Protein AF-E0VSZ7-F1 (afdb_monomer)

Organism: Pediculus humanus subsp. corporis (NCBI:txid121224)

Sequence (449 aa):
MADSRLKQIKIKTGIVKRIAKEKICYDKEANEQRLRVQKLKDECREEYYVKKQEEVLQETLMMVPDCQRRLEKAFEELKNILQGEKDLEFTDEYSVAKKTLEEAQPLLPNPGELLHFCYTRFNNMPPYYYSSFNAQQQNHYNKKSKETCVTNEQRKKDEEFIDNFVSNIQCKKFVEINSPLKISQAKQLISEIVSLKKNLEEKSLNLCETHENFDMEWNLIEKEMNEIDEKLMKLNSSIKPLKSLLIKRMKKRNGQKKKKWKYSSYKMEMKKQIEMKHEMIDKILNERNDEVEAIKREASLKRQADSVLHEVRRKKHEGMKTLQLLTALMKLRELRLKEEEKKGGYCSKELTNVFHEIVEKLQKLWEKQIDIYKLEEKGLKIMLEETTFHHVKESKFEMNLLQWEKALFGDVTNDKNFQLLTKADNDIEALINVGFYHQKQVMKTGKNF

Radius of gyration: 50.14 Å; Cα contacts (8 Å, |Δi|>4): 134; chains: 1; bounding box: 133×100×136 Å

Nearest PDB structures (foldseek):
  1h7c-assembly1_A  TM=9.353E-01  e=3.586E-06  Homo sapiens
  3mxz-assembly1_A  TM=9.563E-01  e=5.279E-05  Arabidopsis thaliana

Secondary structure (DSSP, 8-state):
---HHHHHHHHHHHHHHHHHHHHHHHHHHHHHHHHHHHHHHHTT--HHHHHHHHHHHHHHHHHHHHHHHHHHHHHHHHHHHHHH-GGGTTSHHHHHHHHHHHHHGGGSPPTT--------S-TTS-S---S---TTS-SS-----------HHHHHHHHHHHHHHHHH--------------HHHHHHHHHHHHHHHHHHHHHHHHHTT--S-HHHHHHHHHHHHHHHHHHHHHHHHHHHHHHHHHHHHHHHHHHHHHHHHHHHHHHHHHHHHHHHHHHHHHHHHHHHHHHHHHHHHHHHHHHHHHHHHHHHHHHHHHHHHHHHHHHHHHHHHHHHHHHHHHHT----HHHHHHHHHHHHHHHHHHHHHHHHHHHHHHHHHHHHHHHHHHHHHHHHHHHHHHHHHHHHH------TTHHHHTTSTT-HHHHHHHHHHHHHHHHHH----

InterPro domains:
  IPR004226 Tubulin binding cofactor A [PF02970] (5-101)
  IPR004226 Tubulin binding cofactor A [PTHR21500] (1-107)
  IPR031974 Programmed cell death protein 7 [PF16021] (182-434)
  IPR036126 Tubulin binding cofactor A superfamily [SSF46988] (5-105)

pLDDT: mean 76.18, std 18.12, range [31.94, 97.12]

Solvent-accessible surface area (backbone atoms only — not comparable to full-atom values): 25827 Å² total; per-residue (Å²): 130,84,60,68,63,62,54,49,50,48,52,42,40,50,50,41,55,49,39,49,50,52,40,55,50,43,54,50,51,35,49,53,39,49,53,50,42,48,50,40,59,74,67,67,52,63,66,68,62,45,52,56,43,49,52,54,35,49,60,45,54,64,53,47,63,57,37,42,55,55,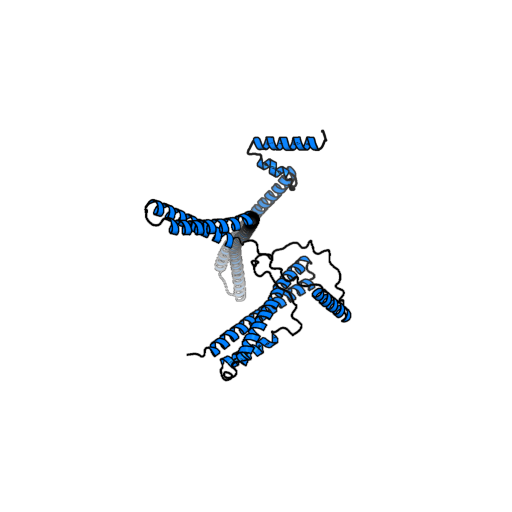35,49,54,41,47,52,52,43,50,53,49,52,70,73,48,59,89,47,60,90,38,70,62,45,50,52,38,52,52,51,48,63,69,44,55,82,68,52,80,59,98,84,68,73,74,82,73,79,85,76,88,70,98,84,65,79,95,82,80,90,74,90,82,68,99,79,82,81,87,83,77,92,66,82,79,71,85,71,82,80,50,72,67,57,55,50,53,51,50,55,47,49,52,51,49,56,66,68,53,69,75,72,74,81,72,84,63,82,71,75,76,47,75,67,56,51,50,49,52,52,53,51,47,54,51,52,51,50,54,49,53,54,48,56,56,54,55,76,74,56,93,88,63,66,72,70,54,51,56,51,50,52,51,54,51,52,52,46,50,54,52,48,51,62,44,60,78,42,44,66,64,47,52,54,51,51,51,53,51,50,52,52,51,52,50,50,50,50,51,51,50,53,51,52,52,50,52,51,51,52,49,50,56,50,49,55,50,48,54,52,50,52,50,54,51,49,53,52,48,52,52,53,51,48,53,50,52,52,54,50,53,50,50,54,52,50,51,54,52,48,51,44,52,48,54,34,49,52,36,51,51,51,46,51,49,51,54,50,51,50,52,51,50,53,50,51,50,56,54,34,53,75,71,72,51,89,76,68,64,64,66,50,50,54,49,51,54,52,51,50,53,50,44,54,52,40,50,53,52,33,51,50,37,53,50,50,52,51,50,56,49,49,55,55,49,49,56,52,48,51,55,52,48,53,54,50,49,53,54,50,49,55,50,48,47,37,70,75,70,42,81,86,70,86,54,73,66,58,67,53,54,76,66,35,82,81,42,76,70,50,52,53,53,53,53,53,52,52,55,56,48,48,71,70,64,77,63,82,128

Mean predicted aligned error: 22.24 Å

Foldseek 3Di:
DPDPLLVVLLVLLVQLVVLLVVLVVLVVVLVVLVVVLVVCVVVVHDPVVSVVSVVVSVVSVVVNLVSQVSNVVSLVVSVVSCVVPVVCCPDPSSVSSVVSSVVCVVVHDDPPPNPPPPPPDDPPDDPPDDDDDDPPPPPPDPDPPDPDPPPPVNVVVVVVVVVVVVVVPPPPPPDPPVDQQDLVNLVVLVVVLVVLVVVLVVLVVVVVVDDPDPPVSVVVSVVSVVVSVVSVVSNVVRVVVSVVVVVVVVVVVVVVVVVVVVVVVVVVVVVVVVVVVVVVVVVVVVVVVVVVVVVVVVVVVVVVLVVVLVVLVVLLVVLVVVLVVLVVVLVVVVVVVVVCVVVVHDDDPVVVVVSVVVSVVVNVVSVVVSVVSVVVSVVSVVVVVVVVVVVVVVVVVVVVVVVVCCVVPNPPPDPPVVVLVVVPPPDPVSVVVVVVVVVVVCVVPPDDD

Structure (mmCIF, N/CA/C/O backbone):
data_AF-E0VSZ7-F1
#
_entry.id   AF-E0VSZ7-F1
#
loop_
_atom_site.group_PDB
_atom_site.id
_atom_site.type_symbol
_atom_site.label_atom_id
_atom_site.label_alt_id
_atom_site.label_comp_id
_atom_site.label_asym_id
_atom_site.label_entity_id
_atom_site.label_seq_id
_atom_site.pdbx_PDB_ins_code
_atom_site.Cartn_x
_atom_site.Cartn_y
_atom_site.Cartn_z
_atom_site.occupancy
_atom_site.B_iso_or_equiv
_atom_site.auth_seq_id
_atom_site.auth_comp_id
_atom_site.auth_asym_id
_atom_site.auth_atom_id
_atom_site.pdbx_PDB_model_num
ATOM 1 N N . MET A 1 1 ? 7.405 -43.051 -23.272 1.00 52.06 1 MET A N 1
ATOM 2 C CA . MET A 1 1 ? 7.717 -41.604 -23.288 1.00 52.06 1 MET A CA 1
ATOM 3 C C . MET A 1 1 ? 6.432 -40.873 -23.624 1.00 52.06 1 MET A C 1
ATOM 5 O O . MET A 1 1 ? 5.774 -41.295 -24.562 1.00 52.06 1 MET A O 1
ATOM 9 N N . ALA A 1 2 ? 6.028 -39.871 -22.839 1.00 62.56 2 ALA A N 1
ATOM 10 C CA . ALA A 1 2 ? 4.842 -39.078 -23.169 1.00 62.56 2 ALA A CA 1
ATOM 11 C C . ALA A 1 2 ? 5.076 -38.330 -24.490 1.00 62.56 2 ALA A C 1
ATOM 13 O O . ALA A 1 2 ? 6.173 -37.803 -24.694 1.00 62.56 2 ALA A O 1
ATOM 14 N N . ASP A 1 3 ? 4.076 -38.310 -25.371 1.00 79.38 3 ASP A N 1
ATOM 15 C CA . ASP A 1 3 ? 4.173 -37.646 -26.671 1.00 79.38 3 ASP A CA 1
ATOM 16 C C . ASP A 1 3 ? 4.483 -36.150 -26.482 1.00 79.38 3 ASP A C 1
ATOM 18 O O . ASP A 1 3 ? 3.818 -35.439 -25.718 1.00 79.38 3 ASP A O 1
ATOM 22 N N . SER A 1 4 ? 5.528 -35.671 -27.162 1.00 86.56 4 SER A N 1
ATOM 23 C CA . SER A 1 4 ? 5.967 -34.272 -27.104 1.00 86.56 4 SER A CA 1
ATOM 24 C C . SER A 1 4 ? 4.844 -33.317 -27.532 1.00 86.56 4 SER A C 1
ATOM 26 O O . SER A 1 4 ? 4.709 -32.228 -26.967 1.00 86.56 4 SER A O 1
ATOM 28 N N . ARG A 1 5 ? 3.990 -33.758 -28.467 1.00 86.00 5 ARG A N 1
ATOM 29 C CA . ARG A 1 5 ? 2.865 -32.985 -29.015 1.00 86.00 5 ARG A CA 1
ATOM 30 C C . ARG A 1 5 ? 1.783 -32.722 -27.968 1.00 86.00 5 ARG A C 1
ATOM 32 O O . ARG A 1 5 ? 1.445 -31.573 -27.686 1.00 86.00 5 ARG A O 1
ATOM 39 N N . LEU A 1 6 ? 1.358 -33.764 -27.247 1.00 85.94 6 LEU A N 1
ATOM 40 C CA . LEU A 1 6 ? 0.392 -33.648 -26.144 1.00 85.94 6 LEU A CA 1
ATOM 41 C C . LEU A 1 6 ? 0.900 -32.732 -25.023 1.00 85.94 6 LEU A C 1
ATOM 43 O O . LEU A 1 6 ? 0.149 -31.927 -24.461 1.00 85.94 6 LEU A O 1
ATOM 47 N N . LYS A 1 7 ? 2.205 -32.783 -24.726 1.00 89.12 7 LYS A N 1
ATOM 48 C CA . LYS A 1 7 ? 2.834 -31.855 -23.776 1.00 89.12 7 LYS A CA 1
ATOM 49 C C . LYS A 1 7 ? 2.738 -30.405 -24.261 1.00 89.12 7 LYS A C 1
ATOM 51 O O . LYS A 1 7 ? 2.456 -29.514 -23.456 1.00 89.12 7 LYS A O 1
ATOM 56 N N . GLN A 1 8 ? 2.946 -30.158 -25.552 1.00 90.06 8 GLN A N 1
ATOM 57 C CA . GLN A 1 8 ? 2.842 -28.831 -26.153 1.00 90.06 8 GLN A CA 1
ATOM 58 C C . GLN A 1 8 ? 1.401 -28.299 -26.130 1.00 90.06 8 GLN A C 1
ATOM 60 O O . GLN A 1 8 ? 1.199 -27.160 -25.691 1.00 90.06 8 GLN A O 1
ATOM 65 N N . ILE A 1 9 ? 0.406 -29.126 -26.481 1.00 91.56 9 ILE A N 1
ATOM 66 C CA . ILE A 1 9 ? -1.025 -28.794 -26.359 1.00 91.56 9 ILE A CA 1
ATOM 67 C C . ILE A 1 9 ? -1.352 -28.401 -24.916 1.00 91.56 9 ILE A C 1
ATOM 69 O O . ILE A 1 9 ? -1.923 -27.335 -24.675 1.00 91.56 9 ILE A O 1
ATOM 73 N N . LYS A 1 10 ? -0.931 -29.199 -23.929 1.00 92.62 10 LYS A N 1
ATOM 74 C CA . LYS A 1 10 ? -1.194 -28.929 -22.507 1.00 92.62 10 LYS A CA 1
ATOM 75 C C . LYS A 1 10 ? -0.576 -27.611 -22.032 1.00 92.62 10 LYS A C 1
ATOM 77 O O . LYS A 1 10 ? -1.220 -26.854 -21.301 1.00 92.62 10 LYS A O 1
ATOM 82 N N . ILE A 1 11 ? 0.651 -27.303 -22.459 1.00 93.50 11 ILE A N 1
ATOM 83 C CA . ILE A 1 11 ? 1.328 -26.040 -22.124 1.00 93.50 11 ILE A CA 1
ATOM 84 C C . ILE A 1 11 ? 0.568 -24.849 -22.714 1.00 93.50 11 ILE A C 1
ATOM 86 O O . ILE A 1 11 ? 0.280 -23.892 -21.991 1.00 93.50 11 ILE A O 1
ATOM 90 N N . LYS A 1 12 ? 0.219 -24.908 -24.003 1.00 93.50 12 LYS A N 1
ATOM 91 C CA . LYS A 1 12 ? -0.475 -23.823 -24.714 1.00 93.50 12 LYS A CA 1
ATOM 92 C C . LYS A 1 12 ? -1.896 -23.615 -24.190 1.00 93.50 12 LYS A C 1
ATOM 94 O O . LYS A 1 12 ? -2.279 -22.482 -23.917 1.00 93.50 12 LYS A O 1
ATOM 99 N N . THR A 1 13 ? -2.600 -24.700 -23.883 1.00 94.56 13 THR A N 1
ATOM 100 C CA . THR A 1 13 ? -3.884 -24.687 -23.165 1.00 94.56 13 THR A CA 1
ATOM 101 C C . THR A 1 13 ? -3.761 -23.985 -21.809 1.00 94.56 13 THR A C 1
ATOM 103 O O . THR A 1 13 ? -4.575 -23.132 -21.456 1.00 94.56 13 THR A O 1
ATOM 106 N N . GLY A 1 14 ? -2.705 -24.283 -21.045 1.00 94.94 14 GLY A N 1
ATOM 107 C CA . GLY A 1 14 ? -2.433 -23.618 -19.770 1.00 94.94 14 GLY A CA 1
ATOM 108 C C . GLY A 1 14 ? -2.134 -22.121 -19.906 1.00 94.94 14 GLY A C 1
ATOM 109 O O . GLY A 1 14 ? -2.514 -21.346 -19.029 1.00 94.94 14 GLY A O 1
ATOM 110 N N . ILE A 1 15 ? -1.473 -21.704 -20.991 1.00 95.00 15 ILE A N 1
ATOM 111 C CA . ILE A 1 15 ? -1.215 -20.288 -21.291 1.00 95.00 15 ILE A CA 1
ATOM 112 C C . ILE A 1 15 ? -2.535 -19.555 -21.557 1.00 95.00 15 ILE A C 1
ATOM 114 O O . ILE A 1 15 ? -2.794 -18.549 -20.898 1.00 95.00 15 ILE A O 1
ATOM 118 N N . VAL A 1 16 ? -3.395 -20.092 -22.431 1.00 95.44 16 VAL A N 1
ATOM 119 C CA . VAL A 1 16 ? -4.711 -19.501 -22.738 1.00 95.44 16 VAL A CA 1
ATOM 120 C C . VAL A 1 16 ? -5.569 -19.387 -21.475 1.00 95.44 16 VAL A C 1
ATOM 122 O O . VAL A 1 16 ? -6.070 -18.305 -21.182 1.00 95.44 16 VAL A O 1
ATOM 125 N N . LYS A 1 17 ? -5.649 -20.445 -20.650 1.00 95.19 17 LYS A N 1
ATOM 126 C CA . LYS A 1 17 ? -6.386 -20.412 -19.370 1.00 95.19 17 LYS A CA 1
ATOM 127 C C . LYS A 1 17 ? -5.910 -19.301 -18.427 1.00 95.19 17 LYS A C 1
ATOM 129 O O . LYS A 1 17 ? -6.733 -18.687 -17.752 1.00 95.19 17 LYS A O 1
ATOM 134 N N . ARG A 1 18 ? -4.596 -19.061 -18.325 1.00 95.75 18 ARG A N 1
ATOM 135 C CA . ARG A 1 18 ? -4.052 -18.006 -17.450 1.00 95.75 18 ARG A CA 1
ATOM 136 C C . ARG A 1 18 ? -4.386 -16.616 -17.976 1.00 95.75 18 ARG A C 1
ATOM 138 O O . ARG A 1 18 ? -4.912 -15.812 -17.217 1.00 95.75 18 ARG A O 1
ATOM 145 N N . ILE A 1 19 ? -4.155 -16.368 -19.263 1.00 93.75 19 ILE A N 1
ATOM 146 C CA . ILE A 1 19 ? -4.410 -15.052 -19.861 1.00 93.75 19 ILE A CA 1
ATOM 147 C C . ILE A 1 19 ? -5.916 -14.738 -19.865 1.00 93.75 19 ILE A C 1
ATOM 149 O O . ILE A 1 19 ? -6.308 -13.612 -19.573 1.00 93.75 19 ILE A O 1
ATOM 153 N N . ALA A 1 20 ? -6.778 -15.735 -20.095 1.00 94.12 20 ALA A N 1
ATOM 154 C CA . ALA A 1 20 ? -8.228 -15.572 -19.981 1.00 94.12 20 ALA A CA 1
ATOM 155 C C . ALA A 1 20 ? -8.649 -15.151 -18.559 1.00 94.12 20 ALA A C 1
ATOM 157 O O . ALA A 1 20 ? -9.461 -14.242 -18.397 1.00 94.12 20 ALA A O 1
ATOM 158 N N . LYS A 1 21 ? -8.053 -15.754 -17.519 1.00 94.12 21 LYS A N 1
ATOM 159 C CA . LYS A 1 21 ? -8.286 -15.352 -16.121 1.00 94.12 21 LYS A CA 1
ATOM 160 C C . LYS A 1 21 ? -7.762 -13.950 -15.811 1.00 94.12 21 LYS A C 1
ATOM 162 O O . LYS A 1 21 ? -8.456 -13.210 -15.122 1.00 94.12 21 LYS A O 1
ATOM 167 N N . GLU A 1 22 ? -6.581 -13.587 -16.317 1.00 93.31 22 GLU A N 1
ATOM 168 C CA . GLU A 1 22 ? -6.037 -12.223 -16.201 1.00 93.31 22 GLU A CA 1
ATOM 169 C C . GLU A 1 22 ? -7.019 -11.206 -16.791 1.00 93.31 22 GLU A C 1
ATOM 171 O O . GLU A 1 22 ? -7.387 -10.251 -16.112 1.00 93.31 22 GLU A O 1
ATOM 176 N N . LYS A 1 23 ? -7.520 -11.453 -18.008 1.00 91.56 23 LY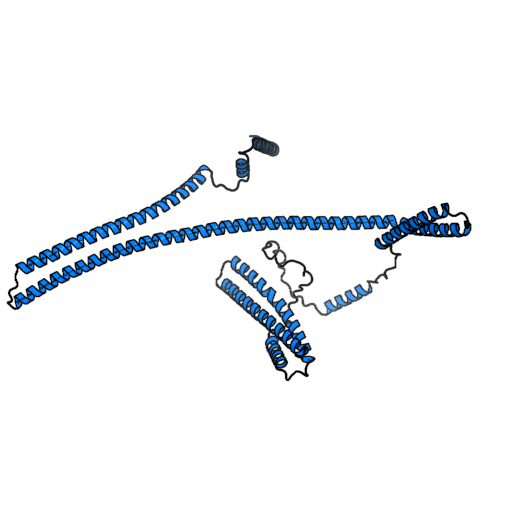S A N 1
ATOM 177 C CA . LYS A 1 23 ? -8.500 -10.574 -18.655 1.00 91.56 23 LYS A CA 1
ATOM 178 C C . LYS A 1 23 ? -9.774 -10.425 -17.817 1.00 91.56 23 LYS A C 1
ATOM 180 O O . LYS A 1 23 ? -10.185 -9.307 -17.540 1.00 91.56 23 LYS A O 1
ATOM 185 N N . ILE A 1 24 ? -10.353 -11.533 -17.347 1.00 93.25 24 ILE A N 1
ATOM 186 C CA . ILE A 1 24 ? -11.550 -11.507 -16.486 1.00 93.25 24 ILE A CA 1
ATOM 187 C C . ILE A 1 24 ? -11.295 -10.705 -15.201 1.00 93.25 24 ILE A C 1
ATOM 189 O O . ILE A 1 24 ? -12.187 -10.002 -14.732 1.00 93.25 24 ILE A O 1
ATOM 193 N N . CYS A 1 25 ? -10.101 -10.816 -14.616 1.00 93.94 25 CYS A N 1
ATOM 194 C CA . CYS A 1 25 ? -9.724 -10.063 -13.424 1.00 93.94 25 CYS A CA 1
ATOM 195 C C . CYS A 1 25 ? -9.683 -8.554 -13.703 1.00 93.94 25 CYS A C 1
ATOM 197 O O . CYS A 1 25 ? -10.332 -7.793 -12.989 1.00 93.94 25 CYS A O 1
ATOM 199 N N . TYR A 1 26 ? -8.989 -8.136 -14.766 1.00 92.38 26 TYR A N 1
ATOM 200 C CA . TYR A 1 26 ? -8.893 -6.723 -15.142 1.00 92.38 26 TYR A CA 1
ATOM 201 C C . TYR A 1 26 ? -10.233 -6.132 -15.595 1.00 92.38 26 TYR A C 1
ATOM 203 O O . TYR A 1 26 ? -10.538 -4.993 -15.254 1.00 92.38 26 TYR A O 1
ATOM 211 N N . ASP A 1 27 ? -11.071 -6.901 -16.297 1.00 90.69 27 ASP A N 1
ATOM 212 C CA . ASP A 1 27 ? -12.417 -6.464 -16.688 1.00 90.69 27 ASP A CA 1
ATOM 213 C C . ASP A 1 27 ? -13.308 -6.234 -15.453 1.00 90.69 27 ASP A C 1
ATOM 215 O O . ASP A 1 27 ? -14.049 -5.250 -15.386 1.00 90.69 27 ASP A O 1
ATOM 219 N N . LYS A 1 28 ? -13.231 -7.118 -14.447 1.00 93.62 28 LYS A N 1
ATOM 220 C CA . LYS A 1 28 ? -13.951 -6.945 -13.173 1.00 93.62 28 LYS A CA 1
ATOM 221 C C . LYS A 1 28 ? -13.475 -5.707 -12.425 1.00 93.62 28 LYS A C 1
ATOM 223 O O . LYS A 1 28 ? -14.306 -4.898 -12.025 1.00 93.62 28 LYS A O 1
ATOM 228 N N . GLU A 1 29 ? -12.164 -5.536 -12.293 1.00 92.12 29 GLU A N 1
ATOM 229 C CA . GLU A 1 29 ? -11.573 -4.379 -11.620 1.00 92.12 29 GLU A CA 1
ATOM 230 C C . GLU A 1 29 ? -11.965 -3.066 -12.316 1.00 92.12 29 GLU A C 1
ATOM 232 O O . GLU A 1 29 ? -12.437 -2.135 -11.665 1.00 92.12 29 GLU A O 1
ATOM 237 N N . ALA A 1 30 ? -11.882 -3.010 -13.648 1.00 92.62 30 ALA A N 1
ATOM 238 C CA . ALA A 1 30 ? -12.311 -1.846 -14.418 1.00 92.62 30 ALA A CA 1
ATOM 239 C C . ALA A 1 30 ? -13.804 -1.533 -14.208 1.00 92.62 30 ALA A C 1
ATOM 241 O O . ALA A 1 30 ? -14.180 -0.367 -14.073 1.00 92.62 30 ALA A O 1
ATOM 242 N N . ASN A 1 31 ? -14.666 -2.552 -14.134 1.00 93.25 31 ASN A N 1
ATOM 243 C CA . ASN A 1 31 ? -16.092 -2.370 -13.855 1.00 93.25 31 ASN A CA 1
ATOM 244 C C . ASN A 1 31 ? -16.350 -1.866 -12.427 1.00 93.25 31 ASN A C 1
ATOM 246 O O . ASN A 1 31 ? -17.157 -0.955 -12.243 1.00 93.25 31 ASN A O 1
ATOM 250 N N . GLU A 1 32 ? -15.648 -2.393 -11.425 1.00 93.38 32 GLU A N 1
ATOM 251 C CA . GLU A 1 32 ? -15.732 -1.907 -10.043 1.00 93.38 32 GLU A CA 1
ATOM 252 C C . GLU A 1 32 ? -15.301 -0.437 -9.936 1.00 93.38 32 GLU A C 1
ATOM 254 O O . GLU A 1 32 ? -15.993 0.369 -9.305 1.00 93.38 32 GLU A O 1
ATOM 259 N N . GLN A 1 33 ? -14.215 -0.055 -10.617 1.00 90.62 33 GLN A N 1
ATOM 260 C CA . GLN A 1 33 ? -13.762 1.336 -10.667 1.00 90.62 33 GLN A CA 1
ATOM 261 C C . GLN A 1 33 ? -14.755 2.241 -11.404 1.00 90.62 33 GLN A C 1
ATOM 263 O O . GLN A 1 33 ? -15.041 3.340 -10.928 1.00 90.62 33 GLN A O 1
ATOM 268 N N . ARG A 1 34 ? -15.354 1.781 -12.514 1.00 92.25 34 ARG A N 1
ATOM 269 C CA . ARG A 1 34 ? -16.428 2.514 -13.214 1.00 92.25 34 ARG A CA 1
ATOM 270 C C . ARG A 1 34 ? -17.621 2.766 -12.301 1.00 92.25 34 ARG A C 1
ATOM 272 O O . ARG A 1 34 ? -18.092 3.897 -12.223 1.00 92.25 34 ARG A O 1
ATOM 279 N N . LEU A 1 35 ? -18.076 1.741 -11.580 1.00 94.94 35 LEU A N 1
ATOM 280 C CA . LEU A 1 35 ? -19.179 1.864 -10.625 1.00 94.94 35 LEU A CA 1
ATOM 281 C C . LEU A 1 35 ? -18.839 2.838 -9.496 1.00 94.94 35 LEU A C 1
ATOM 283 O O . LEU A 1 35 ? -19.692 3.614 -9.074 1.00 94.94 35 LEU A O 1
ATOM 287 N N . ARG A 1 36 ? -17.593 2.834 -9.016 1.00 91.06 36 ARG A N 1
ATOM 288 C CA . ARG A 1 36 ? -17.133 3.771 -7.989 1.00 91.06 36 ARG A CA 1
ATOM 289 C C . ARG A 1 36 ? -17.113 5.213 -8.489 1.00 91.06 36 ARG A C 1
ATOM 291 O O . ARG A 1 36 ? -17.582 6.093 -7.775 1.00 91.06 36 ARG A O 1
ATOM 298 N N . VAL A 1 37 ? -16.617 5.455 -9.703 1.00 91.12 37 VAL A N 1
ATOM 299 C CA . VAL A 1 37 ? -16.674 6.781 -10.339 1.00 91.12 37 VAL A CA 1
ATOM 300 C C . VAL A 1 37 ? -18.125 7.232 -10.502 1.00 91.12 37 VAL A C 1
ATOM 302 O O . VAL A 1 37 ? -18.435 8.370 -10.168 1.00 91.12 37 VAL A O 1
ATOM 305 N N . GLN A 1 38 ? -19.020 6.347 -10.953 1.00 92.00 38 GLN A N 1
ATOM 306 C CA . GLN A 1 38 ? -20.438 6.671 -11.116 1.00 92.00 38 GLN A CA 1
ATOM 307 C C . GLN A 1 38 ? -21.086 7.055 -9.780 1.00 92.00 38 GLN A C 1
ATOM 309 O O . GLN A 1 38 ? -21.684 8.118 -9.688 1.00 92.00 38 GLN A O 1
ATOM 314 N N . LYS A 1 39 ? -20.859 6.275 -8.715 1.00 92.38 39 LYS A N 1
ATOM 315 C CA . LYS A 1 39 ? -21.337 6.613 -7.364 1.00 92.38 39 LYS A CA 1
ATOM 316 C C . LYS A 1 39 ? -20.819 7.967 -6.881 1.00 92.38 39 LYS A C 1
ATOM 318 O O . LYS A 1 39 ? -21.579 8.743 -6.320 1.00 92.38 39 LYS A O 1
ATOM 323 N N . LEU A 1 40 ? -19.542 8.280 -7.119 1.00 88.88 40 LEU A N 1
ATOM 324 C CA . LEU A 1 40 ? -18.974 9.581 -6.743 1.00 88.88 40 LEU A CA 1
ATOM 325 C C . LEU A 1 40 ? -19.599 10.745 -7.527 1.00 88.88 40 LEU A C 1
ATOM 327 O O . LEU A 1 40 ? -19.739 11.833 -6.970 1.00 88.88 40 LEU A O 1
ATOM 331 N N . LYS A 1 41 ? -19.973 10.516 -8.792 1.00 87.12 41 LYS A N 1
ATOM 332 C CA . LYS A 1 41 ? -20.708 11.488 -9.613 1.00 87.12 41 LYS A CA 1
ATOM 333 C C . LYS A 1 41 ? -22.138 11.679 -9.106 1.00 87.12 41 LYS A C 1
ATOM 335 O O . LYS A 1 41 ? -22.571 12.819 -8.978 1.00 87.12 41 LYS A O 1
ATOM 340 N N . ASP A 1 42 ? -22.827 10.589 -8.773 1.00 87.75 42 ASP A N 1
ATOM 341 C CA . ASP A 1 42 ? -24.212 10.606 -8.287 1.00 87.75 42 ASP A CA 1
ATOM 342 C C . ASP A 1 42 ? -24.326 11.241 -6.885 1.00 87.75 42 ASP A C 1
ATOM 344 O O . ASP A 1 42 ? -25.288 11.944 -6.592 1.00 87.75 42 ASP A O 1
ATOM 348 N N . GLU A 1 43 ? -23.318 11.053 -6.025 1.00 86.75 43 GLU A N 1
ATOM 349 C CA . GLU A 1 43 ? -23.231 11.663 -4.688 1.00 86.75 43 GLU A CA 1
ATOM 350 C C . GLU A 1 43 ? -22.823 13.156 -4.715 1.00 86.75 43 GLU A C 1
ATOM 352 O O . GLU A 1 43 ? -22.605 13.738 -3.651 1.00 86.75 43 GLU A O 1
ATOM 357 N N . CYS A 1 44 ? -22.695 13.782 -5.898 1.00 65.00 44 CYS A N 1
ATOM 358 C CA . CYS A 1 44 ? -22.286 15.185 -6.087 1.00 65.00 44 CYS A CA 1
ATOM 359 C C . CYS A 1 44 ? -21.043 15.580 -5.264 1.00 65.00 44 CYS A C 1
ATOM 361 O O . CYS A 1 44 ? -20.960 16.683 -4.716 1.00 65.00 44 CYS A O 1
ATOM 363 N N . ARG A 1 45 ? -20.069 14.667 -5.147 1.00 64.44 45 ARG A N 1
ATOM 364 C CA . ARG A 1 45 ? -18.793 14.928 -4.464 1.00 64.44 45 ARG A CA 1
ATOM 365 C C . ARG A 1 45 ? -18.001 16.013 -5.201 1.00 64.44 45 ARG A C 1
ATOM 367 O O . ARG A 1 45 ? -18.154 16.196 -6.407 1.00 64.44 45 ARG A O 1
ATOM 374 N N . GLU A 1 46 ? -17.112 16.700 -4.481 1.00 68.62 46 GLU A N 1
ATOM 375 C CA . GLU A 1 46 ? -16.219 17.707 -5.065 1.00 68.62 46 GLU A CA 1
ATOM 376 C C . GLU A 1 46 ? -15.458 17.156 -6.284 1.00 68.62 46 GLU A C 1
ATOM 378 O O . GLU A 1 46 ? -14.905 16.050 -6.259 1.00 68.62 46 GLU A O 1
ATOM 383 N N . GLU A 1 47 ? -15.388 17.969 -7.340 1.00 82.00 47 GLU A N 1
ATOM 384 C CA . GLU A 1 47 ? -14.857 17.618 -8.665 1.00 82.00 47 GLU A CA 1
ATOM 385 C C . GLU A 1 47 ? -13.436 17.027 -8.619 1.00 82.00 47 GLU A C 1
ATOM 387 O O . GLU A 1 47 ? -13.076 16.171 -9.430 1.00 82.00 47 GLU A O 1
ATOM 392 N N . TYR A 1 48 ? -12.633 17.439 -7.635 1.00 82.38 48 TYR A N 1
ATOM 393 C CA . TYR A 1 48 ? -11.283 16.927 -7.415 1.00 82.38 48 TYR A CA 1
ATOM 394 C C . TYR A 1 48 ? -11.255 15.412 -7.150 1.00 82.38 48 TYR A C 1
ATOM 396 O O . TYR A 1 48 ? -10.452 14.693 -7.748 1.00 82.38 48 TYR A O 1
ATOM 404 N N . TYR A 1 49 ? -12.141 14.904 -6.289 1.00 81.50 49 TYR A N 1
ATOM 405 C CA . TYR A 1 49 ? -12.174 13.478 -5.949 1.00 81.50 49 TYR A CA 1
ATOM 406 C C . TYR A 1 49 ? -12.692 12.627 -7.108 1.00 81.50 49 TYR A C 1
ATOM 408 O O . TYR A 1 49 ? -12.205 11.514 -7.309 1.00 81.50 49 TYR A O 1
ATOM 416 N N . VAL A 1 50 ? -13.632 13.161 -7.893 1.00 86.06 50 VAL A N 1
ATOM 417 C CA . VAL A 1 50 ? -14.130 12.505 -9.109 1.00 86.06 50 VAL A CA 1
ATOM 418 C C . VAL A 1 50 ? -13.003 12.377 -10.132 1.00 86.06 50 VAL A C 1
ATOM 420 O O . VAL A 1 50 ? -12.729 11.267 -10.580 1.00 86.06 50 VAL A O 1
ATOM 423 N N . LYS A 1 51 ? -12.278 13.468 -10.421 1.00 85.25 51 LYS A N 1
ATOM 424 C CA . LYS A 1 51 ? -11.130 13.464 -11.345 1.00 85.25 51 LYS A CA 1
ATOM 425 C C . LYS A 1 51 ? -10.043 12.483 -10.922 1.00 85.25 51 LYS A C 1
ATOM 427 O O . LYS A 1 51 ? -9.563 11.701 -11.734 1.00 85.25 51 LYS A O 1
ATOM 432 N N . LYS A 1 52 ? -9.699 12.462 -9.634 1.00 85.81 52 LYS A N 1
ATOM 433 C CA . LYS A 1 52 ? -8.708 11.519 -9.107 1.00 85.81 52 LYS A CA 1
ATOM 434 C C . LYS A 1 52 ? -9.152 10.063 -9.273 1.00 85.81 52 LYS A C 1
ATOM 436 O O . LYS A 1 52 ? -8.335 9.201 -9.578 1.00 85.81 52 LYS A O 1
ATOM 441 N N . GLN A 1 53 ? -10.438 9.770 -9.082 1.00 86.94 53 GLN A N 1
ATOM 442 C CA . GLN A 1 53 ? -10.953 8.419 -9.300 1.00 86.94 53 GLN A CA 1
ATOM 443 C C . GLN A 1 53 ? -11.029 8.062 -10.795 1.00 86.94 53 GLN A C 1
ATOM 445 O O . GLN A 1 53 ? -10.840 6.901 -11.152 1.00 86.94 53 GLN A O 1
ATOM 450 N N . GLU A 1 54 ? -11.267 9.038 -11.673 1.00 86.94 54 GLU A N 1
ATOM 451 C CA . GLU A 1 54 ? -11.199 8.859 -13.129 1.00 86.94 54 GLU A CA 1
ATOM 452 C C . GLU A 1 54 ? -9.777 8.544 -13.615 1.00 86.94 54 GLU A C 1
ATOM 454 O O . GLU A 1 54 ? -9.625 7.697 -14.494 1.00 86.94 54 GLU A O 1
ATOM 459 N N . GLU A 1 55 ? -8.743 9.143 -13.014 1.00 86.38 55 GLU A N 1
ATOM 460 C CA . GLU A 1 55 ? -7.337 8.787 -13.275 1.00 86.38 55 GLU A CA 1
ATOM 461 C C . GLU A 1 55 ? -7.069 7.316 -12.923 1.00 86.38 55 GLU A C 1
ATOM 463 O O . GLU A 1 55 ? -6.558 6.561 -13.750 1.00 86.38 55 GLU A O 1
ATOM 468 N N . VAL A 1 56 ? -7.510 6.873 -11.738 1.00 87.31 56 VAL A N 1
ATOM 469 C CA . VAL A 1 56 ? -7.404 5.464 -11.313 1.00 87.31 56 VAL A CA 1
ATOM 470 C C . VAL A 1 56 ? -8.150 4.538 -12.281 1.00 87.31 56 VAL A C 1
ATOM 472 O O . VAL A 1 56 ? -7.651 3.477 -12.656 1.00 87.31 56 VAL A O 1
ATOM 475 N N . LEU A 1 57 ? -9.338 4.942 -12.739 1.00 89.25 57 LEU A N 1
ATOM 476 C CA . LEU A 1 57 ? -10.082 4.189 -13.744 1.00 89.25 57 LEU A CA 1
ATOM 477 C C . LEU A 1 57 ? -9.314 4.106 -15.076 1.00 89.25 57 LEU A C 1
ATOM 479 O O . LEU A 1 57 ? -9.254 3.030 -15.670 1.00 89.25 57 LEU A O 1
ATOM 483 N N . GLN A 1 58 ? -8.700 5.194 -15.546 1.00 86.25 58 GLN A N 1
ATOM 484 C CA . GLN A 1 58 ? -7.886 5.171 -16.766 1.00 86.25 58 GLN A CA 1
ATOM 485 C C . GLN A 1 58 ? -6.692 4.218 -16.653 1.00 86.25 58 GLN A C 1
ATOM 487 O O . GLN A 1 58 ? -6.445 3.464 -17.594 1.00 86.25 58 GLN A O 1
ATOM 492 N N . GLU A 1 59 ? -5.996 4.196 -15.515 1.00 84.69 59 GLU A N 1
ATOM 493 C CA . GLU A 1 59 ? -4.881 3.271 -15.278 1.00 84.69 59 GLU A CA 1
ATOM 494 C C . GLU A 1 59 ? -5.327 1.806 -15.392 1.00 84.69 59 GLU A C 1
ATOM 496 O O . GLU A 1 59 ? -4.682 1.016 -16.084 1.00 84.69 59 GLU A O 1
ATOM 501 N N . THR A 1 60 ? -6.475 1.449 -14.802 1.00 86.06 60 THR A N 1
ATOM 502 C CA . THR A 1 60 ? -7.025 0.084 -14.925 1.00 86.06 60 THR A CA 1
ATOM 503 C C . THR A 1 60 ? -7.458 -0.252 -16.356 1.00 86.06 60 THR A C 1
ATOM 505 O O . THR A 1 60 ? -7.163 -1.339 -16.855 1.00 86.06 60 THR A O 1
ATOM 508 N N . LEU A 1 61 ? -8.081 0.694 -17.071 1.00 86.56 61 LEU A N 1
ATOM 509 C CA . LEU A 1 61 ? -8.502 0.500 -18.463 1.00 86.56 61 LEU A CA 1
ATOM 510 C C . LEU A 1 61 ? -7.321 0.321 -19.420 1.00 86.56 61 LEU A C 1
ATOM 512 O O . LEU A 1 61 ? -7.449 -0.403 -20.404 1.00 86.56 61 LEU A O 1
ATOM 516 N N . MET A 1 62 ? -6.165 0.924 -19.133 1.00 84.00 62 MET A N 1
ATOM 517 C CA . MET A 1 62 ? -4.959 0.760 -19.948 1.00 84.00 62 MET A CA 1
ATOM 518 C C . MET A 1 62 ? -4.394 -0.670 -19.937 1.00 84.00 62 MET A C 1
ATOM 520 O O . MET A 1 62 ? -3.665 -1.038 -20.859 1.00 84.00 62 MET A O 1
ATOM 524 N N . MET A 1 63 ? -4.740 -1.491 -18.940 1.00 84.81 63 MET A N 1
ATOM 525 C CA . MET A 1 63 ? -4.256 -2.874 -18.827 1.00 84.81 63 MET A CA 1
ATOM 526 C C . MET A 1 63 ? -5.042 -3.862 -19.703 1.00 84.81 63 MET A C 1
ATOM 528 O O . MET A 1 63 ? -4.497 -4.881 -20.141 1.00 84.81 63 MET A O 1
ATOM 532 N N . VAL A 1 64 ? -6.310 -3.561 -19.995 1.00 87.00 64 VAL A N 1
ATOM 533 C CA . VAL A 1 64 ? -7.229 -4.460 -20.713 1.00 87.00 64 VAL A CA 1
ATOM 534 C C . VAL A 1 64 ? -6.784 -4.735 -22.164 1.00 87.00 64 VAL A C 1
ATOM 536 O O . VAL A 1 64 ? -6.729 -5.912 -22.538 1.00 87.00 64 VAL A O 1
ATOM 539 N N . PRO A 1 65 ? -6.375 -3.733 -22.977 1.00 88.81 65 PRO A N 1
ATOM 540 C CA . PRO A 1 65 ? -5.961 -3.968 -24.364 1.00 88.81 65 PRO A CA 1
ATOM 541 C C . PRO A 1 65 ? -4.717 -4.850 -24.498 1.00 88.81 65 PRO A C 1
ATOM 543 O O . PRO A 1 65 ? -4.597 -5.625 -25.448 1.00 88.81 65 PRO A O 1
ATOM 546 N N . ASP A 1 66 ? -3.766 -4.763 -23.562 1.00 86.62 66 ASP A N 1
ATOM 547 C CA . ASP A 1 66 ? -2.587 -5.632 -23.602 1.00 86.62 66 ASP A CA 1
ATOM 548 C C . ASP A 1 66 ? -2.959 -7.097 -23.352 1.00 86.62 66 ASP A C 1
ATOM 550 O O . ASP A 1 66 ? -2.513 -7.990 -24.075 1.00 86.62 66 ASP A O 1
ATOM 554 N N . CYS A 1 67 ? -3.836 -7.336 -22.376 1.00 88.06 67 CYS A N 1
ATOM 555 C CA . CYS A 1 67 ? -4.335 -8.671 -22.069 1.00 88.06 67 CYS A CA 1
ATOM 556 C C . CYS A 1 67 ? -5.125 -9.268 -23.241 1.00 88.06 67 CYS A C 1
ATOM 558 O O . CYS A 1 67 ? -4.940 -10.445 -23.545 1.00 88.06 67 CYS A O 1
ATOM 560 N N . GLN A 1 68 ? -5.937 -8.461 -23.934 1.00 89.06 68 GLN A N 1
ATOM 561 C CA . GLN A 1 68 ? -6.665 -8.875 -25.140 1.00 89.06 68 GLN A CA 1
ATOM 562 C C . GLN A 1 68 ? -5.712 -9.316 -26.259 1.00 89.06 68 GLN A C 1
ATOM 564 O O . GLN A 1 68 ? -5.803 -10.454 -26.714 1.00 89.06 68 GLN A O 1
ATOM 569 N N . ARG A 1 69 ? -4.704 -8.500 -26.602 1.00 89.25 69 ARG A N 1
ATOM 570 C CA . ARG A 1 69 ? -3.700 -8.868 -27.622 1.00 89.25 69 ARG A CA 1
ATOM 571 C C . ARG A 1 69 ? -2.927 -10.135 -27.260 1.00 89.25 69 ARG A C 1
ATOM 573 O O . ARG A 1 69 ? -2.655 -10.974 -28.120 1.00 89.25 69 ARG A O 1
ATOM 580 N N . ARG A 1 70 ? -2.532 -10.280 -25.987 1.00 90.88 70 ARG A N 1
ATOM 581 C CA . ARG A 1 70 ? -1.850 -11.493 -25.502 1.00 90.88 70 ARG A CA 1
ATOM 582 C C . ARG A 1 70 ? -2.761 -12.717 -25.606 1.00 90.88 70 ARG A C 1
ATOM 584 O O . ARG A 1 70 ? -2.271 -13.793 -25.953 1.00 90.88 70 ARG A O 1
ATOM 591 N N . LEU A 1 71 ? -4.057 -12.554 -25.333 1.00 92.69 71 LEU A N 1
ATOM 592 C CA . LEU A 1 71 ? -5.051 -13.618 -25.438 1.00 92.69 71 LEU A CA 1
ATOM 593 C C . LEU A 1 71 ? -5.279 -14.029 -26.892 1.00 92.69 71 LEU A C 1
ATOM 595 O O . LEU A 1 71 ? -5.201 -15.218 -27.173 1.00 92.69 71 LEU A O 1
ATOM 599 N N . GLU A 1 72 ? -5.479 -13.075 -27.804 1.00 91.44 72 GLU A N 1
ATOM 600 C CA . GLU A 1 72 ? -5.621 -13.319 -29.247 1.00 91.44 72 GLU A CA 1
ATOM 601 C C . GLU A 1 72 ? -4.443 -14.116 -29.795 1.00 91.44 72 GLU A C 1
ATOM 603 O O . GLU A 1 72 ? -4.630 -15.176 -30.386 1.00 91.44 72 GLU A O 1
ATOM 608 N N . LYS A 1 73 ? -3.215 -13.667 -29.514 1.00 92.12 73 LYS A N 1
ATOM 609 C CA . LYS A 1 73 ? -2.014 -14.361 -29.981 1.00 92.12 73 LYS A CA 1
ATOM 610 C C . LYS A 1 73 ? -1.937 -15.793 -29.444 1.00 92.12 73 LYS A C 1
ATOM 612 O O . LYS A 1 73 ? -1.646 -16.721 -30.192 1.00 92.12 73 LYS A O 1
ATOM 617 N N . ALA A 1 74 ? -2.196 -15.990 -28.151 1.00 93.00 74 ALA A N 1
ATOM 618 C CA . ALA A 1 74 ? -2.178 -17.323 -27.549 1.00 93.00 74 ALA A CA 1
ATOM 619 C C . ALA A 1 74 ? -3.311 -18.221 -28.084 1.00 93.00 74 ALA A C 1
ATOM 621 O O . ALA A 1 74 ? -3.117 -19.428 -28.239 1.00 93.00 74 ALA A O 1
ATOM 622 N N . PHE A 1 75 ? -4.473 -17.633 -28.373 1.00 93.69 75 PHE A N 1
ATOM 623 C CA . PHE A 1 75 ? -5.634 -18.301 -28.947 1.00 93.69 75 PHE A CA 1
ATOM 624 C C . PHE A 1 75 ? -5.352 -18.775 -30.375 1.00 93.69 75 PHE A C 1
ATOM 626 O O . PHE A 1 75 ? -5.584 -19.941 -30.685 1.00 93.69 75 PHE A O 1
ATOM 633 N N . GLU A 1 76 ? -4.793 -17.911 -31.224 1.00 93.19 76 GLU A N 1
ATOM 634 C CA . GLU A 1 76 ? -4.369 -18.260 -32.583 1.00 93.19 76 GLU A CA 1
ATOM 635 C C . GLU A 1 76 ? -3.285 -19.342 -32.578 1.00 93.19 76 GLU A C 1
ATOM 637 O O . GLU A 1 76 ? -3.382 -20.316 -33.321 1.00 93.19 76 GLU A O 1
ATOM 642 N N . GLU A 1 77 ? -2.286 -19.227 -31.697 1.00 93.19 77 GLU A N 1
ATOM 643 C CA . GLU A 1 77 ? -1.241 -20.244 -31.544 1.00 93.19 77 GLU A CA 1
ATOM 644 C C . GLU A 1 77 ? -1.819 -21.615 -31.157 1.00 93.19 77 GLU A C 1
ATOM 646 O O . GLU A 1 77 ? -1.437 -22.624 -31.751 1.00 93.19 77 GLU A O 1
ATOM 651 N N . LEU A 1 78 ? -2.745 -21.676 -30.190 1.00 92.62 78 LEU A N 1
ATOM 652 C CA . LEU A 1 78 ? -3.388 -22.933 -29.792 1.00 92.62 78 LEU A CA 1
ATOM 653 C C . LEU A 1 78 ? -4.295 -23.478 -30.905 1.00 92.62 78 LEU A C 1
ATOM 655 O O . LEU A 1 78 ? -4.251 -24.671 -31.194 1.00 92.62 78 LEU A O 1
ATOM 659 N N . LYS A 1 79 ? -5.062 -22.613 -31.575 1.00 93.12 79 LYS A N 1
ATOM 660 C CA . LYS A 1 79 ? -5.925 -22.983 -32.705 1.00 93.12 79 LYS A CA 1
ATOM 661 C C . LYS A 1 79 ? -5.123 -23.580 -33.864 1.00 93.12 79 LYS A C 1
ATOM 663 O O . LYS A 1 79 ? -5.529 -24.603 -34.409 1.00 93.12 79 LYS A O 1
ATOM 668 N N . ASN A 1 80 ? -3.978 -22.989 -34.204 1.00 93.06 80 ASN A N 1
ATOM 669 C CA . ASN A 1 80 ? -3.097 -23.487 -35.263 1.00 93.06 80 ASN A CA 1
ATOM 670 C C . ASN A 1 80 ? -2.507 -24.862 -34.915 1.00 93.06 80 ASN A C 1
ATOM 672 O O . ASN A 1 80 ? -2.432 -25.728 -35.783 1.00 93.06 80 ASN A O 1
ATOM 676 N N . ILE A 1 81 ? -2.140 -25.090 -33.646 1.00 89.25 81 ILE A N 1
ATOM 677 C CA . ILE A 1 81 ? -1.638 -26.395 -33.184 1.00 89.25 81 ILE A CA 1
ATOM 678 C C . ILE A 1 81 ? -2.732 -27.464 -33.294 1.00 89.25 81 ILE A C 1
ATOM 680 O O . ILE A 1 81 ? -2.489 -28.514 -33.878 1.00 89.25 81 ILE A O 1
ATOM 684 N N . LEU A 1 82 ? -3.956 -27.182 -32.830 1.00 88.94 82 LEU A N 1
ATOM 685 C CA . LEU A 1 82 ? -5.063 -28.143 -32.936 1.00 88.94 82 LEU A CA 1
ATOM 686 C C . LEU A 1 82 ? -5.450 -28.435 -34.396 1.00 88.94 82 LEU A C 1
ATOM 688 O O . LEU A 1 82 ? -5.809 -29.558 -34.729 1.00 88.94 82 LEU A O 1
ATOM 692 N N . GLN A 1 83 ? -5.348 -27.448 -35.294 1.00 88.19 83 GLN A N 1
ATOM 693 C CA . GLN A 1 83 ? -5.586 -27.665 -36.725 1.00 88.19 83 GLN A CA 1
ATOM 694 C C . GLN A 1 83 ? -4.521 -28.548 -37.390 1.00 88.19 83 GLN A C 1
ATOM 696 O O . GLN A 1 83 ? -4.855 -29.249 -38.347 1.00 88.19 83 GLN A O 1
ATOM 701 N N . GLY A 1 84 ? -3.274 -28.502 -36.910 1.00 85.50 84 GLY A N 1
ATOM 702 C CA . GLY A 1 84 ? -2.174 -29.342 -37.391 1.00 85.50 84 GLY A CA 1
ATOM 703 C C . GLY A 1 84 ? -2.171 -30.759 -36.809 1.00 85.50 84 GLY A C 1
ATOM 704 O O . GLY A 1 84 ? -1.713 -31.677 -37.478 1.00 85.50 84 GLY A O 1
ATOM 705 N N . GLU A 1 85 ? -2.716 -30.942 -35.604 1.00 85.44 85 GLU A N 1
ATOM 706 C CA . GLU A 1 85 ? -2.682 -32.195 -34.831 1.00 85.44 85 GLU A CA 1
ATOM 707 C C . GLU A 1 85 ? -4.085 -32.817 -34.666 1.00 85.44 85 GLU A C 1
ATOM 709 O O . GLU A 1 85 ? -4.500 -33.214 -33.575 1.00 85.44 85 GLU A O 1
ATOM 714 N N . LYS A 1 86 ? -4.857 -32.878 -35.762 1.00 78.25 86 LYS A N 1
ATOM 715 C CA . LYS A 1 86 ? -6.225 -33.444 -35.772 1.00 78.25 86 LYS A CA 1
ATOM 716 C C . LYS A 1 86 ? -6.267 -34.952 -35.502 1.00 78.25 86 LYS A C 1
ATOM 718 O O . LYS A 1 86 ? -7.307 -35.483 -35.133 1.00 78.25 86 LYS A O 1
ATOM 723 N N . ASP A 1 87 ? -5.144 -35.638 -35.680 1.00 78.56 87 ASP A N 1
ATOM 724 C CA . ASP A 1 87 ? -4.948 -37.055 -35.375 1.00 78.56 87 ASP A CA 1
ATOM 725 C C . ASP A 1 87 ? -5.054 -37.370 -33.871 1.00 78.56 87 ASP A C 1
ATOM 727 O O . ASP A 1 87 ? -5.305 -38.516 -33.502 1.00 78.56 87 ASP A O 1
ATOM 731 N N . LEU A 1 88 ? -4.936 -36.359 -33.001 1.00 80.06 88 LEU A N 1
ATOM 732 C CA . LEU A 1 88 ? -4.991 -36.498 -31.541 1.00 80.06 88 LEU A CA 1
ATOM 733 C C . LEU A 1 88 ? -6.364 -36.154 -30.931 1.00 80.06 88 LEU A C 1
ATOM 735 O O . LEU A 1 88 ? -6.471 -36.029 -29.710 1.00 80.06 88 LEU A O 1
ATOM 739 N N . GLU A 1 89 ? -7.427 -36.030 -31.735 1.00 74.81 89 GLU A N 1
ATOM 740 C CA . GLU A 1 89 ? -8.751 -35.559 -31.281 1.00 74.81 89 GLU A CA 1
ATOM 741 C C . GLU A 1 89 ? -9.400 -36.437 -30.193 1.00 74.81 89 GLU A C 1
ATOM 743 O O . GLU A 1 89 ? -10.164 -35.936 -29.368 1.00 74.81 89 GLU A O 1
ATOM 748 N N . PHE A 1 90 ? -9.046 -37.725 -30.131 1.00 75.69 90 PHE A N 1
ATOM 749 C CA . PHE A 1 90 ? -9.542 -38.669 -29.120 1.00 75.69 90 PHE A CA 1
ATOM 750 C C . PHE A 1 90 ? -8.814 -38.586 -27.767 1.00 75.69 90 PHE A C 1
ATOM 752 O O . PHE A 1 90 ? -9.162 -39.324 -26.847 1.00 75.69 90 PHE A O 1
ATOM 759 N N . THR A 1 91 ? -7.804 -37.721 -27.631 1.00 85.31 91 THR A N 1
ATOM 760 C CA . THR A 1 91 ? -7.071 -37.539 -26.369 1.00 85.31 91 THR A CA 1
ATOM 761 C C . THR A 1 91 ? -7.758 -36.527 -25.450 1.00 85.31 91 THR A C 1
ATOM 763 O O . THR A 1 91 ? -8.319 -35.518 -25.896 1.00 85.31 91 THR A O 1
ATOM 766 N N . ASP A 1 92 ? -7.687 -36.767 -24.140 1.00 85.06 92 ASP A N 1
ATOM 767 C CA . ASP A 1 92 ? -8.292 -35.894 -23.130 1.00 85.06 92 ASP A CA 1
ATOM 768 C C . ASP A 1 92 ? -7.702 -34.477 -23.183 1.00 85.06 92 ASP A C 1
ATOM 770 O O . ASP A 1 92 ? -8.420 -33.486 -23.023 1.00 85.06 92 ASP A O 1
ATOM 774 N N . GLU A 1 93 ? -6.402 -34.346 -23.463 1.00 86.62 93 GLU A N 1
ATOM 775 C CA . GLU A 1 93 ? -5.724 -33.056 -23.592 1.00 86.62 93 GLU A CA 1
ATOM 776 C C . GLU A 1 93 ? -6.274 -32.215 -24.746 1.00 86.62 93 GLU A C 1
ATOM 778 O O . GLU A 1 93 ? -6.445 -31.002 -24.585 1.00 86.62 93 GLU A O 1
ATOM 783 N N . TYR A 1 94 ? -6.586 -32.843 -25.882 1.00 88.81 94 TYR A N 1
ATOM 784 C CA . TYR A 1 94 ? -7.161 -32.165 -27.042 1.00 88.81 94 TYR A CA 1
ATOM 785 C C . TYR A 1 94 ? -8.599 -31.710 -26.761 1.00 88.81 94 TYR A C 1
ATOM 787 O O . TYR A 1 94 ? -8.964 -30.568 -27.050 1.00 88.81 94 TYR A O 1
ATOM 795 N N . SER A 1 95 ? -9.403 -32.557 -26.109 1.00 88.50 95 SER A N 1
ATOM 796 C CA . SER A 1 95 ? -10.762 -32.205 -25.676 1.00 88.50 95 SER A CA 1
ATOM 797 C C . SER A 1 95 ? -10.767 -31.022 -24.700 1.00 88.50 95 SER A C 1
ATOM 799 O O . SER A 1 95 ? -11.552 -30.080 -24.842 1.00 88.50 95 SER A O 1
ATOM 801 N N . VAL A 1 96 ? -9.837 -31.008 -23.739 1.00 90.75 96 VAL A N 1
ATOM 802 C CA . VAL A 1 96 ? -9.667 -29.886 -22.806 1.00 90.75 96 VAL A CA 1
ATOM 803 C C . VAL A 1 96 ? -9.218 -28.619 -23.537 1.00 90.75 96 VAL A C 1
ATOM 805 O O . VAL A 1 96 ? -9.731 -27.543 -23.231 1.00 90.75 96 VAL A O 1
ATOM 808 N N . ALA A 1 97 ? -8.305 -28.720 -24.505 1.00 90.62 97 ALA A N 1
ATOM 809 C CA . ALA A 1 97 ? -7.874 -27.582 -25.315 1.00 90.62 97 ALA A CA 1
ATOM 810 C C . ALA A 1 97 ? -9.036 -26.980 -26.126 1.00 90.62 97 ALA A C 1
ATOM 812 O O . ALA A 1 97 ? -9.221 -25.761 -26.133 1.00 90.62 97 ALA A O 1
ATOM 813 N N . LYS A 1 98 ? -9.873 -27.826 -26.739 1.00 90.62 98 LYS A N 1
ATOM 814 C CA . LYS A 1 98 ? -11.063 -27.401 -27.491 1.00 90.62 98 LYS A CA 1
ATOM 815 C C . LYS A 1 98 ? -12.059 -26.656 -26.600 1.00 90.62 98 LYS A C 1
ATOM 817 O O . LYS A 1 98 ? -12.421 -25.528 -26.921 1.00 90.62 98 LYS A O 1
ATOM 822 N N . LYS A 1 99 ? -12.378 -27.209 -25.422 1.00 92.94 99 LYS A N 1
ATOM 823 C CA . LYS A 1 99 ? -13.225 -26.537 -24.417 1.00 92.94 99 LYS A CA 1
ATOM 824 C C . LYS A 1 99 ? -12.660 -25.179 -24.002 1.00 92.94 99 LYS A C 1
ATOM 826 O O . LYS A 1 99 ? -13.396 -24.207 -23.903 1.00 92.94 99 LYS A O 1
ATOM 831 N N . THR A 1 100 ? -11.345 -25.074 -23.804 1.00 90.69 100 THR A N 1
ATOM 832 C CA . THR A 1 100 ? -10.740 -23.784 -23.434 1.00 90.69 100 THR A CA 1
ATOM 833 C C . THR A 1 100 ? -10.763 -22.746 -24.538 1.00 90.69 100 THR A C 1
ATOM 835 O O . THR A 1 100 ? -10.807 -21.558 -24.234 1.00 90.69 100 THR A O 1
ATOM 838 N N . LEU A 1 101 ? -10.714 -23.167 -25.803 1.00 91.56 101 LEU A N 1
ATOM 839 C CA . LEU A 1 101 ? -10.907 -22.247 -26.916 1.00 91.56 101 LEU A CA 1
ATOM 840 C C . LEU A 1 101 ? -12.360 -21.771 -26.958 1.00 91.56 101 LEU A C 1
ATOM 842 O O . LEU A 1 101 ? -12.584 -20.576 -27.082 1.00 91.56 101 LEU A O 1
ATOM 846 N N . GLU A 1 102 ? -13.335 -22.659 -26.771 1.00 90.94 102 GLU A N 1
ATOM 847 C CA . GLU A 1 102 ? -14.751 -22.273 -26.690 1.00 90.94 102 GLU A CA 1
ATOM 848 C C . GLU A 1 102 ? -15.006 -21.278 -25.540 1.00 90.94 102 GLU A C 1
ATOM 850 O O . GLU A 1 102 ? -15.649 -20.250 -25.743 1.00 90.94 102 GLU A O 1
ATOM 855 N N . GLU A 1 103 ? -14.425 -21.513 -24.358 1.00 89.81 103 GLU A N 1
ATOM 856 C CA . GLU A 1 103 ? -14.506 -20.600 -23.205 1.00 89.81 103 GLU A CA 1
ATOM 857 C C . GLU A 1 103 ? -13.800 -19.251 -23.442 1.00 89.81 103 GLU A C 1
ATOM 859 O O . GLU A 1 103 ? -14.248 -18.217 -22.944 1.00 89.81 103 GLU A O 1
ATOM 864 N N . ALA A 1 104 ? -12.685 -19.239 -24.182 1.00 90.00 104 ALA A N 1
ATOM 865 C CA . ALA A 1 104 ? -11.903 -18.030 -24.449 1.00 90.00 104 ALA A CA 1
ATOM 866 C C . ALA A 1 104 ? -12.423 -17.217 -25.647 1.00 90.00 104 ALA A C 1
ATOM 868 O O . ALA A 1 104 ? -12.156 -16.020 -25.730 1.00 90.00 104 ALA A O 1
ATOM 869 N N . GLN A 1 105 ? -13.175 -17.834 -26.557 1.00 88.38 105 GLN A N 1
ATOM 870 C CA . GLN A 1 105 ? -13.735 -17.198 -27.749 1.00 88.38 105 GLN A CA 1
ATOM 871 C C . GLN A 1 105 ? -14.571 -15.932 -27.467 1.00 88.38 105 GLN A C 1
ATOM 873 O O . GLN A 1 105 ? -14.315 -14.927 -28.131 1.00 88.38 105 GLN A O 1
ATOM 878 N N . PRO A 1 106 ? -15.502 -15.893 -26.488 1.00 87.81 106 PRO A N 1
ATOM 879 C CA . PRO A 1 106 ? -16.254 -14.671 -26.174 1.00 87.81 106 PRO A CA 1
ATOM 880 C C . PRO A 1 106 ? -15.396 -13.570 -25.533 1.00 87.81 106 PRO A C 1
ATOM 882 O O . PRO A 1 106 ? -15.858 -12.444 -25.365 1.00 87.81 106 PRO A O 1
ATOM 885 N N . LEU A 1 107 ? -14.158 -13.878 -25.131 1.00 85.69 107 LEU A N 1
ATOM 886 C CA . LEU A 1 107 ? -13.245 -12.914 -24.524 1.00 85.69 107 LEU A CA 1
ATOM 887 C C . LEU A 1 107 ? -12.376 -12.180 -25.556 1.00 85.69 107 LEU A C 1
ATOM 889 O O . LEU A 1 107 ? -11.685 -11.235 -25.168 1.00 85.69 107 LEU A O 1
ATOM 893 N N . LEU A 1 108 ? -12.398 -12.586 -26.824 1.00 82.31 108 LEU A N 1
ATOM 894 C CA . LEU A 1 108 ? -11.680 -11.916 -27.908 1.00 82.31 108 LEU A CA 1
ATOM 895 C C . LEU A 1 108 ? -12.401 -10.619 -28.314 1.00 82.31 108 LEU A C 1
ATOM 897 O O . LEU A 1 108 ? -13.622 -10.534 -28.173 1.00 82.31 108 LEU A O 1
ATOM 901 N N . PRO A 1 109 ? -11.681 -9.594 -28.798 1.00 76.12 109 PRO A N 1
ATOM 902 C CA . PRO A 1 109 ? -12.328 -8.388 -29.292 1.00 76.12 109 PRO A CA 1
ATOM 903 C C . PRO A 1 109 ? -13.088 -8.662 -30.591 1.00 76.12 109 PRO A C 1
ATOM 905 O O . PRO A 1 109 ? -12.676 -9.473 -31.425 1.00 76.12 109 PRO A O 1
ATOM 908 N N . ASN A 1 110 ? -14.185 -7.933 -30.788 1.00 69.75 110 ASN A N 1
ATOM 909 C CA . ASN A 1 110 ? -14.903 -7.951 -32.054 1.00 69.75 110 ASN A CA 1
ATOM 910 C C . ASN A 1 110 ? -14.020 -7.344 -33.162 1.00 69.75 110 ASN A C 1
ATOM 912 O O . ASN A 1 110 ? -13.320 -6.354 -32.908 1.00 69.75 110 ASN A O 1
ATOM 916 N N . PRO A 1 111 ? -14.052 -7.885 -34.394 1.00 52.00 111 PRO A N 1
ATOM 917 C CA . PRO A 1 111 ? -13.308 -7.337 -35.526 1.00 52.00 111 PRO A CA 1
ATOM 918 C C . PRO A 1 111 ? -13.845 -5.936 -35.866 1.00 52.00 111 PRO A C 1
ATOM 920 O O . PRO A 1 111 ? -14.814 -5.787 -36.601 1.00 52.00 111 PRO A O 1
ATOM 923 N N . GLY A 1 112 ? -13.241 -4.907 -35.268 1.00 52.88 112 GLY A N 1
ATOM 924 C CA . GLY A 1 112 ? -13.653 -3.503 -35.385 1.00 52.88 112 GLY A CA 1
ATOM 925 C C . GLY A 1 112 ? -13.462 -2.667 -34.112 1.00 52.88 112 GLY A C 1
ATOM 926 O O . GLY A 1 112 ? -13.397 -1.447 -34.200 1.00 52.88 112 GLY A O 1
ATOM 927 N N . GLU A 1 113 ? -13.309 -3.299 -32.943 1.00 51.53 113 GLU A N 1
ATOM 928 C CA . GLU A 1 113 ? -13.195 -2.615 -31.638 1.00 51.53 113 GLU A CA 1
ATOM 929 C C . GLU A 1 113 ? -11.749 -2.462 -31.140 1.00 51.53 113 GLU A C 1
ATOM 931 O O . GLU A 1 113 ? -11.502 -1.934 -30.054 1.00 51.53 113 GLU A O 1
ATOM 936 N N . LEU A 1 114 ? -10.775 -2.905 -31.942 1.00 47.94 114 LEU A N 1
ATOM 937 C CA . LEU A 1 114 ? -9.351 -2.767 -31.657 1.00 47.94 114 LEU A CA 1
ATOM 938 C C . LEU A 1 114 ? -8.965 -1.294 -31.823 1.00 47.94 114 LEU A C 1
ATOM 940 O O . LEU A 1 114 ? -8.477 -0.858 -32.865 1.00 47.94 114 LEU A O 1
ATOM 944 N N . LEU A 1 115 ? -9.232 -0.507 -30.780 1.00 44.12 115 LEU A N 1
ATOM 945 C CA . LEU A 1 115 ? -8.738 0.851 -30.636 1.00 44.12 115 LEU A CA 1
ATOM 946 C C . LEU A 1 115 ? -7.221 0.768 -30.792 1.00 44.12 115 LEU A C 1
ATOM 948 O O . LEU A 1 115 ? -6.517 0.244 -29.926 1.00 44.12 115 LEU A O 1
ATOM 952 N N . HIS A 1 116 ? -6.726 1.217 -31.945 1.00 42.22 116 HIS A N 1
ATOM 953 C CA . HIS A 1 116 ? -5.311 1.247 -32.268 1.00 42.22 116 HIS A CA 1
ATOM 954 C C . HIS A 1 116 ? -4.632 2.295 -31.380 1.00 42.22 116 HIS A C 1
ATOM 956 O O . HIS A 1 116 ? -4.287 3.390 -31.810 1.00 42.22 116 HIS A O 1
ATOM 962 N N . PHE A 1 117 ? -4.441 1.969 -30.104 1.00 43.38 117 PHE A N 1
ATOM 963 C CA . PHE A 1 117 ? -3.465 2.643 -29.274 1.00 43.38 117 PHE A CA 1
ATOM 964 C C . PHE A 1 117 ? -2.102 2.144 -29.739 1.00 43.38 117 PHE A C 1
ATOM 966 O O . PHE A 1 117 ? -1.618 1.085 -29.333 1.00 43.38 117 PHE A O 1
ATOM 973 N N . CYS A 1 118 ? -1.514 2.893 -30.671 1.00 32.69 118 CYS A N 1
ATOM 974 C CA . CYS A 1 118 ? -0.152 2.724 -31.151 1.00 32.69 118 CYS A CA 1
ATOM 975 C C . CYS A 1 118 ? 0.846 2.846 -29.992 1.00 32.69 118 CYS A C 1
ATOM 977 O O . CYS A 1 118 ? 1.524 3.860 -29.844 1.00 32.69 118 CYS A O 1
ATOM 979 N N . TYR A 1 119 ? 1.025 1.791 -29.203 1.00 44.16 119 TYR A N 1
ATOM 980 C CA . TYR A 1 119 ? 2.249 1.607 -28.433 1.00 44.16 119 TYR A CA 1
ATOM 981 C C . TYR A 1 119 ? 3.335 1.080 -29.366 1.00 44.16 119 TYR A C 1
ATOM 983 O O . TYR A 1 119 ? 3.795 -0.056 -29.270 1.00 44.16 119 TYR A O 1
ATOM 991 N N . THR A 1 120 ? 3.758 1.925 -30.301 1.00 39.22 120 THR A N 1
ATOM 992 C CA . THR A 1 120 ? 5.001 1.708 -31.031 1.00 39.22 120 THR A CA 1
ATOM 993 C C . THR A 1 120 ? 6.080 2.614 -30.456 1.00 39.22 120 THR A C 1
ATOM 995 O O . THR A 1 120 ? 6.004 3.834 -30.574 1.00 39.22 120 THR A O 1
ATOM 998 N N . ARG A 1 121 ? 7.140 1.967 -29.940 1.00 37.06 121 ARG A N 1
ATOM 999 C CA . ARG A 1 121 ? 8.529 2.466 -29.858 1.00 37.06 121 ARG A CA 1
ATOM 1000 C C . ARG A 1 121 ? 9.046 3.083 -28.545 1.00 37.06 121 ARG A C 1
ATOM 1002 O O . ARG A 1 121 ? 9.918 3.939 -28.614 1.00 37.06 121 ARG A O 1
ATOM 1009 N N . PHE A 1 122 ? 8.661 2.585 -27.367 1.00 33.56 122 PHE A N 1
ATOM 1010 C CA . PHE A 1 122 ? 9.391 2.897 -26.117 1.00 33.56 122 PHE A CA 1
ATOM 1011 C C . PHE A 1 122 ? 9.493 1.719 -25.126 1.00 33.56 122 PHE A C 1
ATOM 1013 O O . PHE A 1 122 ? 9.316 1.882 -23.928 1.00 33.56 122 PHE A O 1
ATOM 1020 N N . ASN A 1 123 ? 9.888 0.528 -25.583 1.00 38.97 123 ASN A N 1
ATOM 1021 C CA . ASN A 1 123 ? 10.162 -0.612 -24.683 1.00 38.97 123 ASN A CA 1
ATOM 1022 C C . ASN A 1 123 ? 11.547 -0.561 -24.005 1.00 38.97 123 ASN A C 1
ATOM 1024 O O . ASN A 1 123 ? 12.168 -1.591 -23.793 1.00 38.97 123 ASN A O 1
ATOM 1028 N N . ASN A 1 124 ? 12.045 0.630 -23.662 1.00 43.25 124 ASN A N 1
ATOM 1029 C CA . ASN A 1 124 ? 13.258 0.802 -22.849 1.00 43.25 124 ASN A CA 1
ATOM 1030 C C . ASN A 1 124 ? 13.124 1.992 -21.879 1.00 43.25 124 ASN A C 1
ATOM 1032 O O . ASN A 1 124 ? 14.084 2.730 -21.657 1.00 43.25 124 ASN A O 1
ATOM 1036 N N . MET A 1 125 ? 11.932 2.204 -21.312 1.00 40.66 125 MET A N 1
ATOM 1037 C CA . MET A 1 125 ? 11.740 3.139 -20.201 1.00 40.66 125 MET A CA 1
ATOM 1038 C C . MET A 1 125 ? 11.260 2.361 -18.964 1.00 40.66 125 MET A C 1
ATOM 1040 O O . MET A 1 125 ? 10.317 1.582 -19.090 1.00 40.66 125 MET A O 1
ATOM 1044 N N . PRO A 1 126 ? 11.928 2.486 -17.797 1.00 40.66 126 PRO A N 1
ATOM 1045 C CA . PRO A 1 126 ? 11.564 1.726 -16.603 1.00 40.66 126 PRO A CA 1
ATOM 1046 C C . PRO A 1 126 ? 10.141 2.062 -16.118 1.00 40.66 126 PRO A C 1
ATOM 1048 O O . PRO A 1 126 ? 9.768 3.234 -16.199 1.00 40.66 126 PRO A O 1
ATOM 1051 N N . PRO A 1 127 ? 9.385 1.110 -15.534 1.00 39.34 127 PRO A N 1
ATOM 1052 C CA . PRO A 1 127 ? 7.966 1.276 -15.170 1.00 39.34 127 PRO A CA 1
ATOM 1053 C C . PRO A 1 127 ? 7.661 2.209 -13.981 1.00 39.34 127 PRO A C 1
ATOM 1055 O O . PRO A 1 127 ? 6.601 2.102 -13.381 1.00 39.34 127 PRO A O 1
ATOM 1058 N N . TYR A 1 128 ? 8.562 3.115 -13.604 1.00 37.69 128 TYR A N 1
ATOM 1059 C CA . TYR A 1 128 ? 8.394 3.976 -12.427 1.00 37.69 128 TYR A CA 1
ATOM 1060 C C . TYR A 1 128 ? 8.473 5.448 -12.816 1.00 37.69 128 TYR A C 1
ATOM 1062 O O . TYR A 1 128 ? 9.430 6.140 -12.483 1.00 37.69 128 TYR A O 1
ATOM 1070 N N . TYR A 1 129 ? 7.479 5.919 -13.565 1.00 38.88 129 TYR A N 1
ATOM 1071 C CA . TYR A 1 129 ? 7.161 7.345 -13.629 1.00 38.88 129 TYR A CA 1
ATOM 1072 C C . TYR A 1 129 ? 5.699 7.532 -14.043 1.00 38.88 129 TYR A C 1
ATOM 1074 O O . TYR A 1 129 ? 5.397 8.022 -15.124 1.00 38.88 129 TYR A O 1
ATOM 1082 N N . TYR A 1 130 ? 4.782 7.130 -13.169 1.00 43.25 130 TYR A N 1
ATOM 1083 C CA . TYR A 1 130 ? 3.465 7.755 -13.113 1.00 43.25 130 TYR A CA 1
ATOM 1084 C C . TYR A 1 130 ? 3.333 8.408 -11.741 1.00 43.25 130 TYR A C 1
ATOM 1086 O O . TYR A 1 130 ? 2.970 7.796 -10.746 1.00 43.25 130 TYR A O 1
ATOM 1094 N N . SER A 1 131 ? 3.762 9.666 -11.681 1.00 40.19 131 SER A N 1
ATOM 1095 C CA . SER A 1 131 ? 3.339 10.605 -10.653 1.00 40.19 131 SER A CA 1
ATOM 1096 C C . SER A 1 131 ? 3.315 11.995 -11.279 1.00 40.19 131 SER A C 1
ATOM 1098 O O . SER A 1 131 ? 4.350 12.573 -11.615 1.00 40.19 131 SER A O 1
ATOM 1100 N N . SER A 1 132 ? 2.087 12.469 -11.478 1.00 42.06 132 SER A N 1
ATOM 1101 C CA . SER A 1 132 ? 1.680 13.864 -11.313 1.00 42.06 132 SER A CA 1
ATOM 1102 C C . SER A 1 132 ? 2.547 14.912 -12.025 1.00 42.06 132 SER A C 1
ATOM 1104 O O . SER A 1 132 ? 3.137 15.778 -11.382 1.00 42.06 132 SER A O 1
ATOM 1106 N N . PHE A 1 133 ? 2.575 14.900 -13.363 1.00 31.94 133 PHE A N 1
ATOM 1107 C CA . PHE A 1 133 ? 2.995 16.075 -14.134 1.00 31.94 133 PHE A CA 1
ATOM 1108 C C . PHE A 1 133 ? 1.776 16.860 -14.633 1.00 31.94 133 PHE A C 1
ATOM 1110 O O . PHE A 1 133 ? 1.260 16.650 -15.722 1.00 31.94 133 PHE A O 1
ATOM 1117 N N . ASN A 1 134 ? 1.361 17.786 -13.771 1.00 36.38 134 ASN A N 1
ATOM 1118 C CA . ASN A 1 134 ? 0.861 19.121 -14.080 1.00 36.38 134 ASN A CA 1
ATOM 1119 C C . ASN A 1 134 ? -0.274 19.268 -15.119 1.00 36.38 134 ASN A C 1
ATOM 1121 O O . ASN A 1 134 ? -0.057 19.447 -16.319 1.00 36.38 134 ASN A O 1
ATOM 1125 N N . ALA A 1 135 ? -1.492 19.385 -14.589 1.00 38.06 135 ALA A N 1
ATOM 1126 C CA . ALA A 1 135 ? -2.709 19.859 -15.246 1.00 38.06 135 ALA A CA 1
ATOM 1127 C C . ALA A 1 135 ? -2.692 21.375 -15.575 1.00 38.06 135 ALA A C 1
ATOM 1129 O O . ALA A 1 135 ? -3.650 22.090 -15.292 1.00 38.06 135 ALA A O 1
ATOM 1130 N N . GLN A 1 136 ? -1.615 21.895 -16.179 1.00 36.59 136 GLN A N 1
ATOM 1131 C CA . GLN A 1 136 ? -1.537 23.307 -16.602 1.00 36.59 136 GLN A CA 1
ATOM 1132 C C . GLN A 1 136 ? -1.059 23.540 -18.047 1.00 36.59 136 GLN A C 1
ATOM 1134 O O . GLN A 1 136 ? -0.849 24.684 -18.437 1.00 36.59 136 GLN A O 1
ATOM 1139 N N . GLN A 1 137 ? -0.961 22.509 -18.896 1.00 35.44 137 GLN A N 1
ATOM 1140 C CA . GLN A 1 137 ? -0.720 22.705 -20.342 1.00 35.44 137 GLN A CA 1
ATOM 1141 C C . GLN A 1 137 ? -1.667 21.916 -21.258 1.00 35.44 137 GLN A C 1
ATOM 1143 O O . GLN A 1 137 ? -1.290 21.493 -22.346 1.00 35.44 137 GLN A O 1
ATOM 1148 N N . GLN A 1 138 ? -2.933 21.776 -20.863 1.00 33.84 138 GLN A N 1
ATOM 1149 C CA . GLN A 1 138 ? -4.008 21.375 -21.778 1.00 33.84 138 GLN A CA 1
ATOM 1150 C C . GLN A 1 138 ? -5.216 22.311 -21.651 1.00 33.84 138 GLN A C 1
ATOM 1152 O O . GLN A 1 138 ? -6.320 21.874 -21.374 1.00 33.84 138 GLN A O 1
ATOM 1157 N N . ASN A 1 139 ? -5.010 23.617 -21.850 1.00 37.28 139 ASN A N 1
ATOM 1158 C CA . ASN A 1 139 ? -6.116 24.567 -22.069 1.00 37.28 139 ASN A CA 1
ATOM 1159 C C . ASN A 1 139 ? -6.013 25.349 -23.388 1.00 37.28 139 ASN A C 1
ATOM 1161 O O . ASN A 1 139 ? -6.763 26.287 -23.626 1.00 37.28 139 ASN A O 1
ATOM 1165 N N . HIS A 1 140 ? -5.166 24.903 -24.311 1.00 34.25 140 HIS A N 1
ATOM 1166 C CA . HIS A 1 140 ? -5.271 25.276 -25.717 1.00 34.25 140 HIS A CA 1
ATOM 1167 C C . HIS A 1 140 ? -5.248 23.998 -26.527 1.00 34.25 140 HIS A C 1
ATOM 1169 O O . HIS A 1 140 ? -4.174 23.533 -26.846 1.00 34.25 140 HIS A O 1
ATOM 1175 N N . TYR A 1 141 ? -6.413 23.385 -26.729 1.00 34.69 141 TYR A N 1
ATOM 1176 C CA . TYR A 1 141 ? -6.852 22.660 -27.934 1.00 34.69 141 TYR A CA 1
ATOM 1177 C C . TYR A 1 141 ? -8.205 22.001 -27.630 1.00 34.69 141 TYR A C 1
ATOM 1179 O O . TYR A 1 141 ? -8.417 20.822 -27.877 1.00 34.69 141 TYR A O 1
ATOM 1187 N N . ASN A 1 142 ? -9.163 22.780 -27.117 1.00 36.00 142 ASN A N 1
ATOM 1188 C CA . ASN A 1 142 ? -10.565 22.380 -27.164 1.00 36.00 142 ASN A CA 1
ATOM 1189 C C . ASN A 1 142 ? -11.136 22.845 -28.510 1.00 36.00 142 ASN A C 1
ATOM 1191 O O . ASN A 1 142 ? -11.858 23.834 -28.611 1.00 36.00 142 ASN A O 1
ATOM 1195 N N . LYS A 1 143 ? -10.722 22.172 -29.588 1.00 35.88 143 LYS A N 1
ATOM 1196 C CA . LYS A 1 143 ? -11.370 22.295 -30.893 1.00 35.88 143 LYS A CA 1
ATOM 1197 C C . LYS A 1 143 ? -12.159 21.010 -31.078 1.00 35.88 143 LYS A C 1
ATOM 1199 O O . LYS A 1 143 ? -11.565 19.965 -31.317 1.00 35.88 143 LYS A O 1
ATOM 1204 N N . LYS A 1 144 ? -13.484 21.104 -30.909 1.00 32.78 144 LYS A N 1
ATOM 1205 C CA . LYS A 1 144 ? -14.454 20.061 -31.272 1.00 32.78 144 LYS A CA 1
ATOM 1206 C C . LYS A 1 144 ? -13.972 19.357 -32.541 1.00 32.78 144 LYS A C 1
ATOM 1208 O O . LYS A 1 144 ? -13.849 20.002 -33.585 1.00 32.78 144 LYS A O 1
ATOM 1213 N N . SER A 1 145 ? -13.688 18.065 -32.445 1.00 34.59 145 SER A N 1
ATOM 1214 C CA . SER A 1 145 ? -13.461 17.212 -33.602 1.00 34.59 145 SER A CA 1
ATOM 1215 C C . SER A 1 145 ? -14.744 17.204 -34.431 1.00 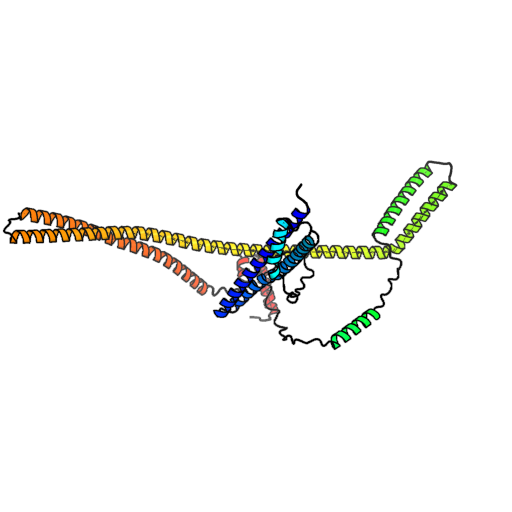34.59 145 SER A C 1
ATOM 1217 O O . SER A 1 145 ? -15.709 16.524 -34.096 1.00 34.59 145 SER A O 1
ATOM 1219 N N . LYS A 1 146 ? -14.781 18.010 -35.496 1.00 34.91 146 LYS A N 1
ATOM 1220 C CA . LYS A 1 146 ? -15.683 17.753 -36.617 1.00 34.91 146 LYS A CA 1
ATOM 1221 C C . LYS A 1 146 ? -15.197 16.457 -37.249 1.00 34.91 146 LYS A C 1
ATOM 1223 O O . LYS A 1 146 ? -14.109 16.435 -37.824 1.00 34.91 146 LYS A O 1
ATOM 1228 N N . GLU A 1 147 ? -15.992 15.403 -37.129 1.00 42.25 147 GLU A N 1
ATOM 1229 C CA . GLU A 1 147 ? -15.917 14.255 -38.025 1.00 42.25 147 GLU A CA 1
ATOM 1230 C C . GLU A 1 147 ? -15.962 14.791 -39.458 1.00 42.25 147 GLU A C 1
ATOM 1232 O O . GLU A 1 147 ? -16.975 15.305 -39.930 1.00 42.25 147 GLU A O 1
ATOM 1237 N N . THR A 1 148 ? -14.817 14.769 -40.129 1.00 37.53 148 THR A N 1
ATOM 1238 C CA . THR A 1 148 ? -14.751 15.003 -41.564 1.00 37.53 148 THR A CA 1
ATOM 1239 C C . THR A 1 148 ? -14.704 13.625 -42.191 1.00 37.53 148 THR A C 1
ATOM 1241 O O . THR A 1 148 ? -13.690 12.934 -42.139 1.00 37.53 148 THR A O 1
ATOM 1244 N N . CYS A 1 149 ? -15.846 13.196 -42.728 1.00 38.75 149 CYS A N 1
ATOM 1245 C CA . CYS A 1 149 ? -15.890 12.097 -43.679 1.00 38.75 149 CYS A CA 1
ATOM 1246 C C . CYS A 1 149 ? -14.922 12.440 -44.814 1.00 38.75 149 CYS A C 1
ATOM 1248 O O . CYS A 1 149 ? -15.173 13.359 -45.593 1.00 38.75 149 CYS A O 1
ATOM 1250 N N . VAL A 1 150 ? -13.792 11.738 -44.877 1.00 47.12 150 VAL A N 1
ATOM 1251 C CA . VAL A 1 150 ? -12.875 11.825 -46.013 1.00 47.12 150 VAL A CA 1
ATOM 1252 C C . VAL A 1 150 ? -13.611 11.215 -47.201 1.00 47.12 150 VAL A C 1
ATOM 1254 O O . VAL A 1 150 ? -13.836 10.007 -47.243 1.00 47.12 150 VAL A O 1
ATOM 1257 N N . THR A 1 151 ? -14.052 12.052 -48.136 1.00 59.03 151 THR A N 1
ATOM 1258 C CA . THR A 1 151 ? -14.682 11.597 -49.375 1.00 59.03 151 THR A CA 1
ATOM 1259 C C . THR A 1 151 ? -13.664 10.815 -50.209 1.00 59.03 151 THR A C 1
ATOM 1261 O O . THR A 1 151 ? -12.472 11.131 -50.216 1.00 59.03 151 THR A O 1
ATOM 1264 N N . ASN A 1 152 ? -14.120 9.782 -50.927 1.00 60.03 152 ASN A N 1
ATOM 1265 C CA . ASN A 1 152 ? -13.264 8.935 -51.775 1.00 60.03 152 ASN A CA 1
ATOM 1266 C C . ASN A 1 152 ? -12.436 9.734 -52.801 1.00 60.03 152 ASN A C 1
ATOM 1268 O O . ASN A 1 152 ? -11.387 9.274 -53.240 1.00 60.03 152 ASN A O 1
ATOM 1272 N N . GLU A 1 153 ? -12.874 10.940 -53.158 1.00 63.59 153 GLU A N 1
ATOM 1273 C CA . GLU A 1 153 ? -12.139 11.850 -54.039 1.00 63.59 153 GLU A CA 1
ATOM 1274 C C . GLU A 1 153 ? -10.872 12.426 -53.399 1.00 63.59 153 GLU A C 1
ATOM 1276 O O . GLU A 1 153 ? -9.881 12.622 -54.097 1.00 63.59 153 GLU A O 1
ATOM 1281 N N . GLN A 1 154 ? -10.869 12.672 -52.086 1.00 66.81 154 GLN A N 1
ATOM 1282 C CA . GLN A 1 154 ? -9.686 13.174 -51.388 1.00 66.81 154 GLN A CA 1
ATOM 1283 C C . GLN A 1 154 ? -8.607 12.086 -51.307 1.00 66.81 154 GLN A C 1
ATOM 1285 O O . GLN A 1 154 ? -7.445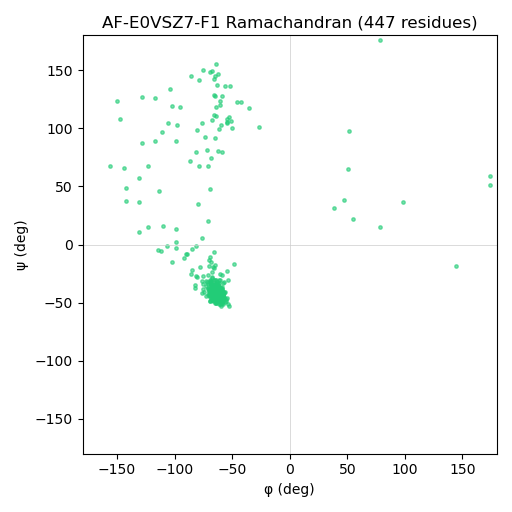 12.359 -51.578 1.00 66.81 154 GLN A O 1
ATOM 1290 N N . ARG A 1 155 ? -9.009 10.829 -51.058 1.00 67.38 155 ARG A N 1
ATOM 1291 C CA . ARG A 1 155 ? -8.088 9.679 -51.083 1.00 67.38 155 ARG A CA 1
ATOM 1292 C C . ARG A 1 155 ? -7.460 9.458 -52.451 1.00 67.38 155 ARG A C 1
ATOM 1294 O O . ARG A 1 155 ? -6.265 9.222 -52.512 1.00 67.38 155 ARG A O 1
ATOM 1301 N N . LYS A 1 156 ? -8.234 9.585 -53.533 1.00 73.38 156 LYS A N 1
ATOM 1302 C CA . LYS A 1 156 ? -7.691 9.468 -54.895 1.00 73.38 156 LYS A CA 1
ATOM 1303 C C . LYS A 1 156 ? -6.678 10.567 -55.209 1.00 73.38 156 LYS A C 1
ATOM 1305 O O . LYS A 1 156 ? -5.647 10.284 -55.801 1.00 73.38 156 LYS A O 1
ATOM 1310 N N . LYS A 1 157 ? -6.932 11.800 -54.759 1.00 78.12 157 LYS A N 1
ATOM 1311 C CA . LYS A 1 157 ? -5.978 12.913 -54.900 1.00 78.12 157 LYS A CA 1
ATOM 1312 C C . LYS A 1 157 ? -4.705 12.688 -54.084 1.00 78.12 157 LYS A C 1
ATOM 1314 O O . LYS A 1 157 ? -3.620 13.018 -54.553 1.00 78.12 157 LYS A O 1
ATOM 1319 N N . ASP A 1 158 ? -4.832 12.115 -52.891 1.00 77.19 158 ASP A N 1
ATOM 1320 C CA . ASP A 1 158 ? -3.689 11.778 -52.043 1.00 77.19 158 ASP A CA 1
ATOM 1321 C C . ASP A 1 158 ? -2.883 10.597 -52.623 1.00 77.19 158 ASP A C 1
ATOM 1323 O O . ASP A 1 158 ? -1.655 10.629 -52.594 1.00 77.19 158 ASP A O 1
ATOM 1327 N N . GLU A 1 159 ? -3.543 9.593 -53.209 1.00 79.25 159 GLU A N 1
ATOM 1328 C CA . GLU A 1 159 ? -2.901 8.481 -53.929 1.00 79.25 159 GLU A CA 1
ATOM 1329 C C . GLU A 1 159 ? -2.163 8.975 -55.181 1.00 79.25 159 GLU A C 1
ATOM 1331 O O . GLU A 1 159 ? -0.975 8.700 -55.334 1.00 79.25 159 GLU A O 1
ATOM 1336 N N . GLU A 1 160 ? -2.801 9.805 -56.012 1.00 82.06 160 GLU A N 1
ATOM 1337 C CA . GLU A 1 160 ? -2.157 10.435 -57.173 1.00 82.06 160 GLU A CA 1
ATOM 1338 C C . GLU A 1 160 ? -0.983 11.341 -56.767 1.00 82.06 160 GLU A C 1
ATOM 1340 O O . GLU A 1 160 ? 0.016 11.441 -57.486 1.00 82.06 160 GLU A O 1
ATOM 1345 N N . PHE A 1 161 ? -1.064 12.000 -55.606 1.00 84.19 161 PHE A N 1
ATOM 1346 C CA . PHE A 1 161 ? 0.045 12.777 -55.058 1.00 84.19 161 PHE A CA 1
ATOM 1347 C C . PHE A 1 161 ? 1.209 11.880 -54.628 1.00 84.19 161 PHE A C 1
ATOM 1349 O O . PHE A 1 161 ? 2.357 12.199 -54.934 1.00 84.19 161 PHE A O 1
ATOM 1356 N N . ILE A 1 162 ? 0.938 10.765 -53.946 1.00 79.44 162 ILE A N 1
ATOM 1357 C CA . ILE A 1 162 ? 1.971 9.814 -53.519 1.00 79.44 162 ILE A CA 1
ATOM 1358 C C . ILE A 1 162 ? 2.632 9.167 -54.736 1.00 79.44 162 ILE A C 1
ATOM 1360 O O . ILE A 1 162 ? 3.859 9.101 -54.777 1.00 79.44 162 ILE A O 1
ATOM 1364 N N . ASP A 1 163 ? 1.868 8.776 -55.752 1.00 78.50 163 ASP A N 1
ATOM 1365 C CA . ASP A 1 163 ? 2.416 8.175 -56.969 1.00 78.50 163 ASP A CA 1
ATOM 1366 C C . ASP A 1 163 ? 3.263 9.175 -57.760 1.00 78.50 163 ASP A C 1
ATOM 1368 O O . ASP A 1 163 ? 4.369 8.845 -58.200 1.00 78.50 163 ASP A O 1
ATOM 1372 N N . ASN A 1 164 ? 2.828 10.435 -57.855 1.00 80.19 164 ASN A N 1
ATOM 1373 C CA . ASN A 1 164 ? 3.645 11.501 -58.436 1.00 80.19 164 ASN A CA 1
ATOM 1374 C C . ASN A 1 164 ? 4.888 11.809 -57.594 1.00 80.19 164 ASN A C 1
ATOM 1376 O O . ASN A 1 164 ? 5.954 12.085 -58.144 1.00 80.19 164 ASN A O 1
ATOM 1380 N N . PHE A 1 165 ? 4.787 11.748 -56.267 1.00 76.69 165 PHE A N 1
ATOM 1381 C CA . PHE A 1 165 ? 5.906 11.966 -55.355 1.00 76.69 165 PHE A CA 1
ATOM 1382 C C . PHE A 1 165 ? 6.943 10.842 -55.455 1.00 76.69 165 PHE A C 1
ATOM 1384 O O . PHE A 1 165 ? 8.137 11.119 -55.553 1.00 76.69 165 PHE A O 1
ATOM 1391 N N . VAL A 1 166 ? 6.506 9.583 -55.510 1.00 71.00 166 VAL A N 1
ATOM 1392 C CA . VAL A 1 166 ? 7.375 8.414 -55.706 1.00 71.00 166 VAL A CA 1
ATOM 1393 C C . VAL A 1 166 ? 8.011 8.443 -57.096 1.00 71.00 166 VAL A C 1
ATOM 1395 O O . VAL A 1 166 ? 9.206 8.183 -57.216 1.00 71.00 166 VAL A O 1
ATOM 1398 N N . SER A 1 167 ? 7.263 8.849 -58.125 1.00 69.94 167 SER A N 1
ATOM 1399 C CA . SER A 1 167 ? 7.779 8.997 -59.494 1.00 69.94 167 SER A CA 1
ATOM 1400 C C . SER A 1 167 ? 8.794 10.142 -59.627 1.00 69.94 167 SER A C 1
ATOM 1402 O O . SER A 1 167 ? 9.776 10.014 -60.360 1.00 69.94 167 SER A O 1
ATOM 1404 N N . ASN A 1 168 ? 8.609 11.241 -58.883 1.00 66.00 168 ASN A N 1
ATOM 1405 C CA . ASN A 1 168 ? 9.554 12.364 -58.831 1.00 66.00 168 ASN A CA 1
ATOM 1406 C C . ASN A 1 168 ? 10.781 12.093 -57.954 1.00 66.00 168 ASN A C 1
ATOM 1408 O O . ASN A 1 168 ? 11.814 12.748 -58.121 1.00 66.00 168 ASN A O 1
ATOM 1412 N N . ILE A 1 169 ? 10.719 11.119 -57.043 1.00 58.34 169 ILE A N 1
ATOM 1413 C CA . ILE A 1 169 ? 11.910 10.612 -56.366 1.00 58.34 169 ILE A CA 1
ATOM 1414 C C . ILE A 1 169 ? 12.579 9.613 -57.307 1.00 58.34 169 ILE A C 1
ATOM 1416 O O . ILE A 1 169 ? 12.522 8.396 -57.141 1.00 58.34 169 ILE A O 1
ATOM 1420 N N . GLN A 1 170 ? 13.318 10.137 -58.283 1.00 56.81 170 GLN A N 1
ATOM 1421 C CA . GLN A 1 170 ? 14.433 9.374 -58.819 1.00 56.81 170 GLN A CA 1
ATOM 1422 C C . GLN A 1 170 ? 15.395 9.112 -57.657 1.00 56.81 170 GLN A C 1
ATOM 1424 O O . GLN A 1 170 ? 16.144 9.996 -57.231 1.00 56.81 170 GLN A O 1
ATOM 1429 N N . CYS A 1 171 ? 15.372 7.885 -57.129 1.00 42.50 171 CYS A N 1
ATOM 1430 C CA . CYS A 1 171 ? 16.473 7.336 -56.356 1.00 42.50 171 CYS A CA 1
ATOM 1431 C C . CYS A 1 171 ? 17.742 7.555 -57.178 1.00 42.50 171 CYS A C 1
ATOM 1433 O O . CYS A 1 171 ? 18.015 6.810 -58.120 1.00 42.50 171 CYS A O 1
ATOM 1435 N N . LYS A 1 172 ? 18.517 8.595 -56.843 1.00 47.75 172 LYS A N 1
ATOM 1436 C CA . LYS A 1 172 ? 19.884 8.734 -57.333 1.00 47.75 172 LYS A CA 1
ATOM 1437 C C . LYS A 1 172 ? 20.552 7.412 -56.992 1.00 47.75 172 LYS A C 1
ATOM 1439 O O . LYS A 1 172 ? 20.741 7.122 -55.809 1.00 47.75 172 LYS A O 1
ATOM 1444 N N . LYS A 1 173 ? 20.854 6.592 -58.007 1.00 44.66 173 LYS A N 1
ATOM 1445 C CA . LYS A 1 173 ? 21.758 5.454 -57.839 1.00 44.66 173 LYS A CA 1
ATOM 1446 C C . LYS A 1 173 ? 22.939 6.008 -57.058 1.00 44.66 173 LYS A C 1
ATOM 1448 O O . LYS A 1 173 ? 23.496 7.032 -57.458 1.00 44.66 173 LYS A O 1
ATOM 1453 N N . PHE A 1 174 ? 23.226 5.418 -55.900 1.00 37.00 174 PHE A N 1
ATOM 1454 C CA . PHE A 1 174 ? 24.411 5.771 -55.139 1.00 37.00 174 PHE A CA 1
ATOM 1455 C C . PHE A 1 174 ? 25.578 5.597 -56.106 1.00 37.00 174 PHE A C 1
ATOM 1457 O O . PHE A 1 174 ? 25.929 4.478 -56.465 1.00 37.00 174 PHE A O 1
ATOM 1464 N N . VAL A 1 175 ? 26.109 6.710 -56.607 1.00 42.31 175 VAL A N 1
ATOM 1465 C CA . VAL A 1 175 ? 27.390 6.698 -57.292 1.00 42.31 175 VAL A CA 1
ATOM 1466 C C . VAL A 1 175 ? 28.353 6.199 -56.230 1.00 42.31 175 VAL A C 1
ATOM 1468 O O . VAL A 1 175 ? 28.435 6.794 -55.150 1.00 42.31 175 VAL A O 1
ATOM 1471 N N . GLU A 1 176 ? 29.015 5.077 -56.492 1.00 46.44 176 GLU A N 1
ATOM 1472 C CA . GLU A 1 176 ? 30.161 4.629 -55.714 1.00 46.44 176 GLU A CA 1
ATOM 1473 C C . GLU A 1 176 ? 31.255 5.687 -55.867 1.00 46.44 176 GLU A C 1
ATOM 1475 O O . GLU A 1 176 ? 32.158 5.600 -56.690 1.00 46.44 176 GLU A O 1
ATOM 1480 N N . ILE A 1 177 ? 31.140 6.768 -55.100 1.00 46.44 177 ILE A N 1
ATOM 1481 C CA . ILE A 1 177 ? 32.240 7.689 -54.886 1.00 46.44 177 ILE A CA 1
ATOM 1482 C C . ILE A 1 177 ? 33.268 6.845 -54.150 1.00 46.44 177 ILE A C 1
ATOM 1484 O O . ILE A 1 177 ? 32.996 6.459 -53.011 1.00 46.44 177 ILE A O 1
ATOM 1488 N N . ASN A 1 178 ? 34.385 6.532 -54.818 1.00 56.88 178 ASN A N 1
ATOM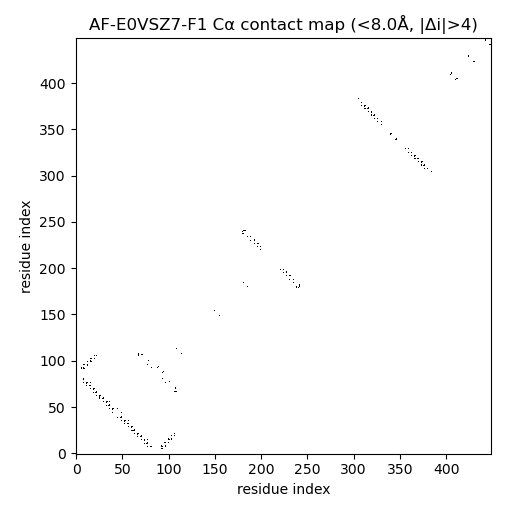 1489 C CA . ASN A 1 178 ? 35.561 5.852 -54.269 1.00 56.88 178 ASN A CA 1
ATOM 1490 C C . ASN A 1 178 ? 35.664 6.113 -52.767 1.00 56.88 178 ASN A C 1
ATOM 1492 O O . ASN A 1 178 ? 35.996 7.222 -52.335 1.00 56.88 178 ASN A O 1
ATOM 1496 N N . SER A 1 179 ? 35.237 5.130 -51.971 1.00 54.56 179 SER A N 1
ATOM 1497 C CA . SER A 1 179 ? 34.922 5.398 -50.576 1.00 54.56 179 SER A CA 1
ATOM 1498 C C . SER A 1 179 ? 36.205 5.807 -49.852 1.00 54.56 179 SER A C 1
ATOM 1500 O O . SER A 1 179 ? 37.188 5.066 -49.942 1.00 54.56 179 SER A O 1
ATOM 1502 N N . PRO A 1 180 ? 36.229 6.944 -49.134 1.00 65.12 180 PRO A N 1
ATOM 1503 C CA . PRO A 1 180 ? 37.410 7.355 -48.387 1.00 65.12 180 PRO A CA 1
ATOM 1504 C C . PRO A 1 180 ? 37.800 6.242 -47.408 1.00 65.12 180 PRO A C 1
ATOM 1506 O O . PRO A 1 180 ? 36.921 5.665 -46.758 1.00 65.12 180 PRO A O 1
ATOM 1509 N N . LEU A 1 181 ? 39.103 5.942 -47.318 1.00 68.12 181 LEU A N 1
ATOM 1510 C CA . LEU A 1 181 ? 39.653 4.850 -46.504 1.00 68.12 181 LEU A CA 1
ATOM 1511 C C . LEU A 1 181 ? 38.976 4.787 -45.126 1.00 68.12 181 LEU A C 1
ATOM 1513 O O . LEU A 1 181 ? 38.963 5.764 -44.368 1.00 68.12 181 LEU A O 1
ATOM 1517 N N . LYS A 1 182 ? 38.386 3.632 -44.789 1.00 78.81 182 LYS A N 1
ATOM 1518 C CA . LYS A 1 182 ? 37.706 3.446 -43.499 1.00 78.81 182 LYS A CA 1
ATOM 1519 C C . LYS A 1 182 ? 38.735 3.474 -42.369 1.00 78.81 182 LYS A C 1
ATOM 1521 O O . LYS A 1 182 ? 39.854 3.003 -42.525 1.00 78.81 182 LYS A O 1
ATOM 1526 N N . ILE A 1 183 ? 38.340 3.940 -41.180 1.00 76.88 183 ILE A N 1
ATOM 1527 C CA . ILE A 1 183 ? 39.236 4.005 -40.003 1.00 76.88 183 ILE A CA 1
ATOM 1528 C C . ILE A 1 183 ? 39.824 2.622 -39.653 1.00 76.88 183 ILE A C 1
ATOM 1530 O O . ILE A 1 183 ? 40.957 2.540 -39.192 1.00 76.88 183 ILE A O 1
ATOM 1534 N N . SER A 1 184 ? 39.081 1.534 -39.884 1.00 81.31 184 SER A N 1
ATOM 1535 C CA . SER A 1 184 ? 39.579 0.162 -39.712 1.00 81.31 184 SER A CA 1
ATOM 1536 C C . SER A 1 184 ? 40.626 -0.222 -40.758 1.00 81.31 184 SER A C 1
ATOM 1538 O O . SER A 1 184 ? 41.666 -0.747 -40.385 1.00 81.31 184 SER A O 1
ATOM 1540 N N . GLN A 1 185 ? 40.378 0.099 -42.031 1.00 80.81 185 GLN A N 1
ATOM 1541 C CA . GLN A 1 185 ? 41.301 -0.154 -43.142 1.00 80.81 185 GLN A CA 1
ATOM 1542 C C . GLN A 1 185 ? 42.588 0.658 -42.977 1.00 80.81 185 GLN A C 1
ATOM 1544 O O . GLN A 1 185 ? 43.676 0.123 -43.108 1.00 80.81 185 GLN A O 1
ATOM 1549 N N . ALA A 1 186 ? 42.482 1.927 -42.577 1.00 80.88 186 ALA A N 1
ATOM 1550 C CA . ALA A 1 186 ? 43.643 2.750 -42.257 1.00 80.88 186 ALA A CA 1
ATOM 1551 C C . ALA A 1 186 ? 44.443 2.190 -41.069 1.00 80.88 186 ALA A C 1
ATOM 1553 O O . ALA A 1 186 ? 45.666 2.231 -41.083 1.00 80.88 186 ALA A O 1
ATOM 1554 N N . LYS A 1 187 ? 43.771 1.633 -40.048 1.00 84.62 187 LYS A N 1
ATOM 1555 C CA . LYS A 1 187 ? 44.447 0.963 -38.927 1.00 84.62 187 LYS A CA 1
ATOM 1556 C C . LYS A 1 187 ? 45.194 -0.295 -39.390 1.00 84.62 187 LYS A C 1
ATOM 1558 O O . LYS A 1 187 ? 46.311 -0.503 -38.939 1.00 84.62 187 LYS A O 1
ATOM 1563 N N . GLN A 1 188 ? 44.592 -1.095 -40.272 1.00 84.44 188 GLN A N 1
ATOM 1564 C CA . GLN A 1 188 ? 45.216 -2.288 -40.859 1.00 84.44 188 GLN A CA 1
ATOM 1565 C C . GLN A 1 188 ? 46.440 -1.918 -41.701 1.00 84.44 188 GLN A C 1
ATOM 1567 O O . GLN A 1 188 ? 47.519 -2.421 -41.424 1.00 84.44 188 GLN A O 1
ATOM 1572 N N . LEU A 1 189 ? 46.310 -0.936 -42.599 1.00 82.62 189 LEU A N 1
ATOM 1573 C CA . LEU A 1 189 ? 47.423 -0.422 -43.404 1.00 82.62 189 LEU A CA 1
ATOM 1574 C C . LEU A 1 189 ? 48.578 0.108 -42.543 1.00 82.62 189 LEU A C 1
ATOM 1576 O O . LEU A 1 189 ? 49.736 -0.152 -42.839 1.00 82.62 189 LEU A O 1
ATOM 1580 N N . ILE A 1 190 ? 48.285 0.825 -41.451 1.00 83.94 190 ILE A N 1
ATOM 1581 C CA . ILE A 1 190 ? 49.326 1.291 -40.521 1.00 83.94 190 ILE A CA 1
ATOM 1582 C C . ILE A 1 190 ? 50.013 0.105 -39.834 1.00 83.94 190 ILE A C 1
ATOM 1584 O O . ILE A 1 190 ? 51.232 0.109 -39.695 1.00 83.94 190 ILE A O 1
ATOM 1588 N N . SER A 1 191 ? 49.261 -0.913 -39.411 1.00 84.56 191 SER A N 1
ATOM 1589 C CA . SER A 1 191 ? 49.839 -2.125 -38.824 1.00 84.56 191 SER A CA 1
ATOM 1590 C C . SER A 1 191 ? 50.710 -2.897 -39.822 1.00 84.56 191 SER A C 1
ATOM 1592 O O . SER A 1 191 ? 51.795 -3.324 -39.443 1.00 84.56 191 SER A O 1
ATOM 1594 N N . GLU A 1 192 ? 50.279 -3.005 -41.081 1.00 84.19 192 GLU A N 1
ATOM 1595 C CA . GLU A 1 192 ? 51.020 -3.656 -42.170 1.00 84.19 192 GLU A CA 1
ATOM 1596 C C . GLU A 1 192 ? 52.321 -2.917 -42.513 1.00 84.19 192 GLU A C 1
ATOM 1598 O O . GLU A 1 192 ? 53.368 -3.544 -42.649 1.00 84.19 192 GLU A O 1
ATOM 1603 N N . ILE A 1 193 ? 52.295 -1.582 -42.591 1.00 84.00 193 ILE A N 1
ATOM 1604 C CA . ILE A 1 193 ? 53.503 -0.771 -42.818 1.00 84.00 193 ILE A CA 1
ATOM 1605 C C . ILE A 1 193 ? 54.486 -0.924 -41.656 1.00 84.00 193 ILE A C 1
ATOM 1607 O O . ILE A 1 193 ? 55.686 -1.045 -41.876 1.00 84.00 193 ILE A O 1
ATOM 1611 N N . VAL A 1 194 ? 53.993 -0.950 -40.414 1.00 85.81 194 VAL A N 1
ATOM 1612 C CA . VAL A 1 194 ? 54.852 -1.148 -39.239 1.00 85.81 194 VAL A CA 1
ATOM 1613 C C . VAL A 1 194 ? 55.481 -2.544 -39.238 1.00 85.81 194 VAL A C 1
ATOM 1615 O O . VAL A 1 194 ? 56.645 -2.659 -38.867 1.00 85.81 194 VAL A O 1
ATOM 1618 N N . SER A 1 195 ? 54.767 -3.591 -39.667 1.00 84.19 195 SER A N 1
ATOM 1619 C CA . SER A 1 195 ? 55.366 -4.926 -39.821 1.00 84.19 195 SER A CA 1
ATOM 1620 C C . SER A 1 195 ? 56.368 -4.997 -40.973 1.00 84.19 195 SER A C 1
ATOM 1622 O O . SER A 1 195 ? 57.442 -5.552 -40.788 1.00 84.19 195 SER A O 1
ATOM 1624 N N . LEU A 1 196 ? 56.070 -4.392 -42.129 1.00 82.19 196 LEU A N 1
ATOM 1625 C CA . LEU A 1 196 ? 56.984 -4.389 -43.278 1.00 82.19 196 LEU A CA 1
ATOM 1626 C C . LEU A 1 196 ? 58.268 -3.610 -42.979 1.00 82.19 196 LEU A C 1
ATOM 1628 O O . LEU A 1 196 ? 59.352 -4.081 -43.296 1.00 82.19 196 LEU A O 1
ATOM 1632 N N . LYS A 1 197 ? 58.164 -2.470 -42.285 1.00 84.00 197 LYS A N 1
ATOM 1633 C CA . LYS A 1 197 ? 59.330 -1.708 -41.824 1.00 84.00 197 LYS A CA 1
ATOM 1634 C C . LYS A 1 197 ? 60.219 -2.534 -40.893 1.00 84.00 197 LYS A C 1
ATOM 1636 O O . LYS A 1 197 ? 61.428 -2.515 -41.059 1.00 84.00 197 LYS A O 1
ATOM 1641 N N . LYS A 1 198 ? 59.629 -3.269 -39.945 1.00 86.00 198 LYS A N 1
ATOM 1642 C CA . LYS A 1 198 ? 60.384 -4.153 -39.041 1.00 86.00 198 LYS A CA 1
ATOM 1643 C C . LYS A 1 198 ? 61.076 -5.289 -39.791 1.00 86.00 198 LYS A C 1
ATOM 1645 O O . LYS A 1 198 ? 62.248 -5.534 -39.552 1.00 86.00 198 LYS A O 1
ATOM 1650 N N . ASN A 1 199 ? 60.385 -5.919 -40.740 1.00 82.12 199 ASN A N 1
ATOM 1651 C CA . ASN A 1 199 ? 60.975 -6.970 -41.570 1.00 82.12 199 ASN A CA 1
ATOM 1652 C C . ASN A 1 199 ? 62.139 -6.432 -42.424 1.00 82.12 199 ASN A C 1
ATOM 1654 O O . ASN A 1 199 ? 63.133 -7.127 -42.605 1.00 82.12 199 ASN A O 1
ATOM 1658 N N . LEU A 1 200 ? 62.040 -5.196 -42.928 1.00 76.75 200 LEU A N 1
ATOM 1659 C CA . LEU A 1 200 ? 63.140 -4.525 -43.625 1.00 76.75 200 LEU A CA 1
ATOM 1660 C C . LEU A 1 200 ? 64.298 -4.172 -42.689 1.00 76.75 200 LEU A C 1
ATOM 1662 O O . LEU A 1 200 ? 65.447 -4.343 -43.076 1.00 76.75 200 LEU A O 1
ATOM 1666 N N . GLU A 1 201 ? 64.018 -3.719 -41.466 1.00 79.50 201 GLU A N 1
ATOM 1667 C CA . GLU A 1 201 ? 65.045 -3.476 -40.445 1.00 79.50 201 GLU A CA 1
ATOM 1668 C C . GLU A 1 201 ? 65.806 -4.780 -40.127 1.00 79.50 201 GLU A C 1
ATOM 1670 O O . GLU A 1 201 ? 67.035 -4.789 -40.149 1.00 79.50 201 GLU A O 1
ATOM 1675 N N . GLU A 1 202 ? 65.102 -5.903 -39.949 1.00 79.56 202 GLU A N 1
ATOM 1676 C CA . GLU A 1 202 ? 65.693 -7.233 -39.722 1.00 79.56 202 GLU A CA 1
ATOM 1677 C C . GLU A 1 202 ? 66.514 -7.731 -40.925 1.00 79.56 202 GLU A C 1
ATOM 1679 O O . GLU A 1 202 ? 67.642 -8.192 -40.759 1.00 79.56 202 GLU A O 1
ATOM 1684 N N . LYS A 1 203 ? 66.004 -7.586 -42.156 1.00 72.88 203 LYS A N 1
ATOM 1685 C CA . LYS A 1 203 ? 66.754 -7.940 -43.374 1.00 72.88 203 LYS A CA 1
ATOM 1686 C C . LYS A 1 203 ? 67.983 -7.056 -43.572 1.00 72.88 203 LYS A C 1
ATOM 1688 O O . LYS A 1 203 ? 69.030 -7.573 -43.940 1.00 72.88 203 LYS A O 1
ATOM 1693 N N . SER A 1 204 ? 67.883 -5.756 -43.289 1.00 69.19 204 SER A N 1
ATOM 1694 C CA . SER A 1 204 ? 69.017 -4.829 -43.385 1.00 69.19 204 SER A CA 1
ATOM 1695 C C . SER A 1 204 ? 70.141 -5.168 -42.402 1.00 69.19 204 SER A C 1
ATOM 1697 O O . SER A 1 204 ? 71.308 -4.980 -42.728 1.00 69.19 204 SER A O 1
ATOM 1699 N N . LEU A 1 205 ? 69.805 -5.718 -41.229 1.00 72.25 205 LEU A N 1
ATOM 1700 C CA . LEU A 1 205 ? 70.785 -6.223 -40.268 1.00 72.25 205 LEU A CA 1
ATOM 1701 C C . LEU A 1 205 ? 71.450 -7.511 -40.776 1.00 72.25 205 LEU A C 1
ATOM 1703 O O . LEU A 1 205 ? 72.670 -7.609 -40.729 1.00 72.25 205 LEU A O 1
ATOM 1707 N N . ASN A 1 206 ? 70.682 -8.445 -41.346 1.00 68.06 206 ASN A N 1
ATOM 1708 C CA . ASN A 1 206 ? 71.209 -9.712 -41.878 1.00 68.06 206 ASN A CA 1
ATOM 1709 C C . ASN A 1 206 ? 72.082 -9.535 -43.142 1.00 68.06 206 ASN A C 1
ATOM 1711 O O . ASN A 1 206 ? 73.036 -10.282 -43.362 1.00 68.06 206 ASN A O 1
ATOM 1715 N N . LEU A 1 207 ? 71.787 -8.530 -43.972 1.00 61.25 207 LEU A N 1
ATOM 1716 C CA . LEU A 1 207 ? 72.591 -8.166 -45.149 1.00 61.25 207 LEU A CA 1
ATOM 1717 C C . LEU A 1 207 ? 73.937 -7.535 -44.786 1.00 61.25 207 LEU A C 1
ATOM 1719 O O . LEU A 1 207 ? 74.893 -7.655 -45.542 1.00 61.25 207 LEU A O 1
ATOM 1723 N N . CYS A 1 208 ? 74.041 -6.895 -43.619 1.00 54.91 208 CYS A N 1
ATOM 1724 C CA . CYS A 1 208 ? 75.330 -6.442 -43.095 1.00 54.91 208 CYS A CA 1
ATOM 1725 C C . CYS A 1 208 ? 76.245 -7.611 -42.678 1.00 54.91 208 CYS A C 1
ATOM 1727 O O . CYS A 1 208 ? 77.442 -7.398 -42.497 1.00 54.91 208 CYS A O 1
ATOM 1729 N N . GLU A 1 209 ? 75.709 -8.828 -42.527 1.00 57.03 209 GLU A N 1
ATOM 1730 C CA . GLU A 1 209 ? 76.440 -10.007 -42.043 1.00 57.03 209 GLU A CA 1
ATOM 1731 C C . GLU A 1 209 ? 76.852 -10.992 -43.157 1.00 57.03 209 GLU A C 1
ATOM 1733 O O . GLU A 1 209 ? 77.714 -11.839 -42.926 1.00 57.03 209 GLU A O 1
ATOM 1738 N N . THR A 1 210 ? 76.291 -10.901 -44.370 1.00 56.28 210 THR A N 1
ATOM 1739 C CA . THR A 1 210 ? 76.486 -11.898 -45.443 1.00 56.28 210 THR A CA 1
ATOM 1740 C C . THR A 1 210 ? 76.929 -11.243 -46.759 1.00 56.28 210 THR A C 1
ATOM 1742 O O . THR A 1 210 ? 76.328 -10.284 -47.224 1.00 56.28 210 THR A O 1
ATOM 1745 N N . HIS A 1 211 ? 78.031 -11.723 -47.353 1.00 55.69 211 HIS A N 1
ATOM 1746 C CA . HIS A 1 211 ? 78.793 -10.978 -48.372 1.00 55.69 211 HIS A CA 1
ATOM 1747 C C . HIS A 1 211 ? 78.711 -11.544 -49.811 1.00 55.69 211 HIS A C 1
ATOM 1749 O O . HIS A 1 211 ? 79.528 -11.161 -50.648 1.00 55.69 211 HIS A O 1
ATOM 1755 N N . GLU A 1 212 ? 77.751 -12.422 -50.142 1.00 56.72 212 GLU A N 1
ATOM 1756 C CA . GLU A 1 212 ? 77.727 -13.136 -51.439 1.00 56.72 212 GLU A CA 1
ATOM 1757 C C . GLU A 1 212 ? 76.311 -13.367 -52.031 1.00 56.72 212 GLU A C 1
ATOM 1759 O O . GLU A 1 212 ? 75.867 -14.504 -52.146 1.00 56.72 212 GLU A O 1
ATOM 1764 N N . ASN A 1 213 ? 75.592 -12.294 -52.411 1.00 58.56 213 ASN A N 1
ATOM 1765 C CA . ASN A 1 213 ? 74.637 -12.220 -53.552 1.00 58.56 213 ASN A CA 1
ATOM 1766 C C . ASN A 1 213 ? 73.886 -10.869 -53.581 1.00 58.56 213 ASN A C 1
ATOM 1768 O O . ASN A 1 213 ? 72.658 -10.795 -53.537 1.00 58.56 213 ASN A O 1
ATOM 1772 N N . PHE A 1 214 ? 74.643 -9.775 -53.687 1.00 57.47 214 PHE A N 1
ATOM 1773 C CA . PHE A 1 214 ? 74.126 -8.409 -53.580 1.00 57.47 214 PHE A CA 1
ATOM 1774 C C . PHE A 1 214 ? 72.938 -8.126 -54.530 1.00 57.47 214 PHE A C 1
ATOM 1776 O O . PHE A 1 214 ? 71.870 -7.719 -54.077 1.00 57.47 214 PHE A O 1
ATOM 1783 N N . ASP A 1 215 ? 73.055 -8.377 -55.834 1.00 60.22 215 ASP A N 1
ATOM 1784 C CA . ASP A 1 215 ? 72.105 -7.794 -56.797 1.00 60.22 215 ASP A CA 1
ATOM 1785 C C . ASP A 1 215 ? 70.667 -8.329 -56.704 1.00 60.22 215 ASP A C 1
ATOM 1787 O O . ASP A 1 215 ? 69.710 -7.573 -56.875 1.00 60.22 215 ASP A O 1
ATOM 1791 N N . MET A 1 216 ? 70.459 -9.618 -56.421 1.00 61.16 216 MET A N 1
ATOM 1792 C CA . MET A 1 216 ? 69.095 -10.160 -56.307 1.00 61.16 216 MET A CA 1
ATOM 1793 C C . MET A 1 216 ? 68.416 -9.756 -54.995 1.00 61.16 216 MET A C 1
ATOM 1795 O O . MET A 1 216 ? 67.207 -9.512 -54.980 1.00 61.16 216 MET A O 1
ATOM 1799 N N . GLU A 1 217 ? 69.183 -9.642 -53.913 1.00 62.97 217 GLU A N 1
ATOM 1800 C CA . GLU A 1 217 ? 68.673 -9.273 -52.593 1.00 62.97 217 GLU A CA 1
ATOM 1801 C C . GLU A 1 217 ? 68.352 -7.773 -52.510 1.00 62.97 217 GLU A C 1
ATOM 1803 O O . GLU A 1 217 ? 67.289 -7.407 -52.004 1.00 62.97 217 GLU A O 1
ATOM 1808 N N . TRP A 1 218 ? 69.168 -6.908 -53.125 1.00 64.94 218 TRP A N 1
ATOM 1809 C CA . TRP A 1 218 ? 68.880 -5.470 -53.239 1.00 64.94 218 TRP A CA 1
ATOM 1810 C C . TRP A 1 218 ? 67.614 -5.182 -54.051 1.00 64.94 218 TRP A C 1
ATOM 1812 O O . TRP A 1 218 ? 66.792 -4.366 -53.637 1.00 64.94 218 TRP A O 1
ATOM 1822 N N . ASN A 1 219 ? 67.385 -5.917 -55.143 1.00 67.31 219 ASN A N 1
ATOM 1823 C CA . ASN A 1 219 ? 66.164 -5.792 -55.946 1.00 67.31 219 ASN A CA 1
ATOM 1824 C C . ASN A 1 219 ? 64.888 -6.210 -55.180 1.00 67.31 219 ASN A C 1
ATOM 1826 O O . ASN A 1 219 ? 63.797 -5.706 -55.454 1.00 67.31 219 ASN A O 1
ATOM 1830 N N . LEU A 1 220 ? 64.990 -7.152 -54.235 1.00 67.81 220 LEU A N 1
ATOM 1831 C CA . LEU A 1 220 ? 63.875 -7.567 -53.372 1.00 67.81 220 LEU A CA 1
ATOM 1832 C C . LEU A 1 220 ? 63.566 -6.514 -52.303 1.00 67.81 220 LEU A C 1
ATOM 1834 O O . LEU A 1 220 ? 62.396 -6.209 -52.069 1.00 67.81 220 LEU A O 1
ATOM 1838 N N . ILE A 1 221 ? 64.599 -5.916 -51.710 1.00 70.00 221 ILE A N 1
ATOM 1839 C CA . ILE A 1 221 ? 64.460 -4.802 -50.763 1.00 70.00 221 ILE A CA 1
ATOM 1840 C C . ILE A 1 221 ? 63.848 -3.586 -51.453 1.00 70.00 221 ILE A C 1
ATOM 1842 O O . ILE A 1 221 ? 62.928 -2.982 -50.912 1.00 70.00 221 ILE A O 1
ATOM 1846 N N . GLU A 1 222 ? 64.301 -3.251 -52.661 1.00 73.12 222 GLU A N 1
ATOM 1847 C CA . GLU A 1 222 ? 63.782 -2.113 -53.423 1.00 73.12 222 GLU A CA 1
ATOM 1848 C C . GLU A 1 222 ? 62.289 -2.286 -53.748 1.00 73.12 222 GLU A C 1
ATOM 1850 O O . GLU A 1 222 ? 61.506 -1.343 -53.634 1.00 73.12 222 GLU A O 1
ATOM 1855 N N . LYS A 1 223 ? 61.846 -3.512 -54.060 1.00 73.94 223 LYS A N 1
ATOM 1856 C CA . LYS A 1 223 ? 60.417 -3.829 -54.228 1.00 73.94 223 LYS A CA 1
ATOM 1857 C C . LYS A 1 223 ? 59.619 -3.658 -52.934 1.00 73.94 223 LYS A C 1
ATOM 1859 O O . LYS A 1 223 ? 58.533 -3.087 -52.976 1.00 73.94 223 LYS A O 1
ATOM 1864 N N . GLU A 1 224 ? 60.146 -4.108 -51.796 1.00 73.06 224 GLU A N 1
ATOM 1865 C CA . GLU A 1 224 ? 59.496 -3.945 -50.486 1.00 73.06 224 GLU A CA 1
ATOM 1866 C C . GLU A 1 224 ? 59.466 -2.473 -50.030 1.00 73.06 224 GLU A C 1
ATOM 1868 O O . GLU A 1 224 ? 58.478 -2.027 -49.445 1.00 73.06 224 GLU A O 1
ATOM 1873 N N . MET A 1 225 ? 60.498 -1.686 -50.354 1.00 74.00 225 MET A N 1
ATOM 1874 C CA . MET A 1 225 ? 60.533 -0.237 -50.122 1.00 74.00 225 MET A CA 1
ATOM 1875 C C . MET A 1 225 ? 59.490 0.493 -50.973 1.00 74.00 225 MET A C 1
ATOM 1877 O O . MET A 1 225 ? 58.708 1.280 -50.439 1.00 74.00 225 MET A O 1
ATOM 1881 N N . ASN A 1 226 ? 59.397 0.159 -52.262 1.00 77.44 226 ASN A N 1
ATOM 1882 C CA . ASN A 1 226 ? 58.371 0.702 -53.152 1.00 77.44 226 ASN A CA 1
ATOM 1883 C C . ASN A 1 226 ? 56.952 0.324 -52.686 1.00 77.44 226 ASN A C 1
ATOM 1885 O O . ASN A 1 226 ? 56.040 1.150 -52.725 1.00 77.44 226 ASN A O 1
ATOM 1889 N N . GLU A 1 227 ? 56.755 -0.891 -52.162 1.00 80.62 227 GLU A N 1
ATOM 1890 C CA . GLU A 1 227 ? 55.474 -1.318 -51.588 1.00 80.62 227 GLU A CA 1
ATOM 1891 C C . GLU A 1 227 ? 55.099 -0.512 -50.326 1.00 80.62 227 GLU A C 1
ATOM 1893 O O . GLU A 1 227 ? 53.929 -0.157 -50.127 1.00 80.62 227 GLU A O 1
ATOM 1898 N N . ILE A 1 228 ? 56.077 -0.184 -49.475 1.00 78.62 228 ILE A N 1
ATOM 1899 C CA . ILE A 1 228 ? 55.872 0.697 -48.317 1.00 78.62 228 ILE A CA 1
ATOM 1900 C C . ILE A 1 228 ? 55.516 2.115 -48.772 1.00 78.62 228 ILE A C 1
ATOM 1902 O O . ILE A 1 228 ? 54.554 2.686 -48.247 1.00 78.62 228 ILE A O 1
ATOM 1906 N N . ASP A 1 229 ? 56.224 2.665 -49.756 1.00 79.00 229 ASP A N 1
ATOM 1907 C CA . ASP A 1 229 ? 55.991 4.019 -50.265 1.00 79.00 229 ASP A CA 1
ATOM 1908 C C . ASP A 1 229 ? 54.614 4.159 -50.926 1.00 79.00 229 ASP A C 1
ATOM 1910 O O . ASP A 1 229 ? 53.887 5.126 -50.666 1.00 79.00 229 ASP A O 1
ATOM 1914 N N . GLU A 1 230 ? 54.170 3.151 -51.680 1.00 81.25 230 GLU A N 1
ATOM 1915 C CA . GLU A 1 230 ? 52.812 3.106 -52.223 1.00 81.25 230 GLU A CA 1
ATOM 1916 C C . GLU A 1 230 ? 51.739 3.085 -51.123 1.00 81.25 230 GLU A C 1
ATOM 1918 O O . GLU A 1 230 ? 50.717 3.784 -51.211 1.00 81.25 230 GLU A O 1
ATOM 1923 N N . LYS A 1 231 ? 51.940 2.286 -50.066 1.00 80.06 231 LYS A N 1
ATOM 1924 C CA . LYS A 1 231 ? 51.007 2.208 -48.928 1.00 80.06 231 LYS A CA 1
ATOM 1925 C C . LYS A 1 231 ? 51.012 3.505 -48.109 1.00 80.06 231 LYS A C 1
ATOM 1927 O O . LYS A 1 231 ? 49.947 3.954 -47.670 1.00 80.06 231 LYS A O 1
ATOM 1932 N N . LEU A 1 232 ? 52.165 4.160 -47.960 1.00 79.38 232 LEU A N 1
ATOM 1933 C CA . LEU A 1 232 ? 52.300 5.465 -47.307 1.00 79.38 232 LEU A CA 1
ATOM 1934 C C . LEU A 1 232 ? 51.635 6.587 -48.110 1.00 79.38 232 LEU A C 1
ATOM 1936 O O . LEU A 1 232 ? 50.928 7.405 -47.520 1.00 79.38 232 LEU A O 1
ATOM 1940 N N . MET A 1 233 ? 51.766 6.603 -49.438 1.00 79.81 233 MET A N 1
ATOM 1941 C CA . MET A 1 233 ? 51.064 7.547 -50.319 1.00 79.81 233 MET A CA 1
ATOM 1942 C C . MET A 1 233 ? 49.536 7.416 -50.203 1.00 79.81 233 MET A C 1
ATOM 1944 O O . MET A 1 233 ? 48.817 8.414 -50.045 1.00 79.81 233 MET A O 1
ATOM 1948 N N . LYS A 1 234 ? 49.027 6.176 -50.198 1.00 79.50 234 LYS A N 1
ATOM 1949 C CA . LYS A 1 234 ? 47.596 5.874 -49.996 1.00 79.50 234 LYS A CA 1
ATOM 1950 C C . LYS A 1 234 ? 47.097 6.351 -48.627 1.00 79.50 234 LYS A C 1
ATOM 1952 O O . LYS A 1 234 ? 46.001 6.903 -48.526 1.00 79.50 234 LYS A O 1
ATOM 1957 N N . LEU A 1 235 ? 47.903 6.211 -47.573 1.00 78.06 235 LEU A N 1
ATOM 1958 C CA . LEU A 1 235 ? 47.566 6.758 -46.259 1.00 78.06 235 LEU A CA 1
ATOM 1959 C C . LEU A 1 235 ? 47.617 8.286 -46.241 1.00 78.06 235 LEU A C 1
ATOM 1961 O O . LEU A 1 235 ? 46.658 8.903 -45.781 1.00 78.06 235 LEU A O 1
ATOM 1965 N N . ASN A 1 236 ? 48.684 8.903 -46.753 1.00 80.56 236 ASN A N 1
ATOM 1966 C CA . ASN A 1 236 ? 48.927 10.344 -46.664 1.00 80.56 236 ASN A CA 1
ATOM 1967 C C . ASN A 1 236 ? 47.814 11.167 -47.332 1.00 80.56 236 ASN A C 1
ATOM 1969 O O . ASN A 1 236 ? 47.283 12.108 -46.733 1.00 80.56 236 ASN A O 1
ATOM 1973 N N . SER A 1 237 ? 47.360 10.726 -48.508 1.00 77.50 237 SER A N 1
ATOM 1974 C CA . SER A 1 237 ? 46.200 11.307 -49.202 1.00 77.50 237 SER A CA 1
ATOM 1975 C C . SER A 1 237 ? 44.904 11.256 -48.369 1.00 77.50 237 SER A C 1
ATOM 1977 O O . SER A 1 237 ? 44.046 12.131 -48.488 1.00 77.50 237 SER A O 1
ATOM 1979 N N . SER A 1 238 ? 44.786 10.295 -47.446 1.00 76.88 238 SER A N 1
ATOM 1980 C CA . SER A 1 238 ? 43.601 10.063 -46.610 1.00 76.88 238 SER A CA 1
ATOM 1981 C C . SER A 1 238 ? 43.744 10.491 -45.135 1.00 76.88 238 SER A C 1
ATOM 1983 O O . SER A 1 238 ? 42.773 10.418 -44.374 1.00 76.88 238 SER A O 1
ATOM 1985 N N . ILE A 1 239 ? 44.898 11.008 -44.692 1.00 79.94 239 ILE A N 1
ATOM 1986 C CA . ILE A 1 239 ? 45.132 11.406 -43.285 1.00 79.94 239 ILE A CA 1
ATOM 1987 C C . ILE A 1 239 ? 44.181 12.523 -42.834 1.00 79.94 239 ILE A C 1
ATOM 1989 O O . ILE A 1 239 ? 43.605 12.456 -41.743 1.00 79.94 239 ILE A O 1
ATOM 1993 N N . LYS A 1 240 ? 44.016 13.574 -43.649 1.00 80.25 240 LYS A N 1
ATOM 1994 C CA . LYS A 1 240 ? 43.156 14.727 -43.321 1.00 80.25 240 LYS A CA 1
ATOM 1995 C C . LYS A 1 240 ? 41.690 14.312 -43.087 1.00 80.25 240 LYS A C 1
ATOM 1997 O O . LYS A 1 240 ? 41.158 14.639 -42.016 1.00 80.25 240 LYS A O 1
ATOM 2002 N N . PRO A 1 241 ? 41.031 13.556 -43.993 1.00 81.50 241 PRO A N 1
ATOM 2003 C CA . PRO A 1 241 ? 39.668 13.088 -43.750 1.00 81.50 241 PRO A CA 1
ATOM 2004 C C . PRO A 1 241 ? 39.576 12.152 -42.535 1.00 81.50 241 PRO A C 1
ATOM 2006 O O . PRO A 1 241 ? 38.670 12.329 -41.715 1.00 81.50 241 PRO A O 1
ATOM 2009 N N . LEU A 1 242 ? 40.541 11.248 -42.325 1.00 81.88 242 LEU A N 1
ATOM 2010 C CA . LEU A 1 242 ? 40.581 10.355 -41.156 1.00 81.88 242 LEU A CA 1
ATOM 2011 C C . LEU A 1 242 ? 40.675 11.112 -39.822 1.00 81.88 242 LEU A C 1
ATOM 2013 O O . LEU A 1 242 ? 39.907 10.828 -38.896 1.00 81.88 242 LEU A O 1
ATOM 2017 N N . LYS A 1 243 ? 41.551 12.121 -39.721 1.00 85.50 243 LYS A N 1
ATOM 2018 C CA . LYS A 1 243 ? 41.666 12.980 -38.526 1.00 85.50 243 LYS A CA 1
ATOM 2019 C C . LYS A 1 243 ? 40.343 13.684 -38.217 1.00 85.50 243 LYS A C 1
ATOM 2021 O O . LYS A 1 243 ? 39.907 13.702 -37.064 1.00 85.50 243 LYS A O 1
ATOM 2026 N N . SER A 1 244 ? 39.648 14.191 -39.238 1.00 84.44 244 SER A N 1
ATOM 2027 C CA . SER A 1 244 ? 38.335 14.824 -39.059 1.00 84.44 244 SER A CA 1
ATOM 2028 C C . SER A 1 244 ? 37.275 13.846 -38.521 1.00 84.44 244 SER A C 1
ATOM 2030 O O . SER A 1 244 ? 36.494 14.200 -37.631 1.00 84.44 244 SER A O 1
ATOM 2032 N N . LEU A 1 245 ? 37.277 12.591 -38.991 1.00 85.31 245 LEU A N 1
ATOM 2033 C CA . LEU A 1 245 ? 36.367 11.543 -38.523 1.00 85.31 245 LEU A CA 1
ATOM 2034 C C . LEU A 1 245 ? 36.674 11.122 -37.079 1.00 85.31 245 LEU A C 1
ATOM 2036 O O . LEU A 1 245 ? 35.746 10.922 -36.289 1.00 85.31 245 LEU A O 1
ATOM 2040 N N . LEU A 1 246 ? 37.953 11.048 -36.699 1.00 86.50 246 LEU A N 1
ATOM 2041 C CA . LEU A 1 246 ? 38.374 10.773 -35.322 1.00 86.50 246 LEU A CA 1
ATOM 2042 C C . LEU A 1 246 ? 37.933 11.880 -34.362 1.00 86.50 246 LEU A C 1
ATOM 2044 O O . LEU A 1 246 ? 37.358 11.584 -33.312 1.00 86.50 246 LEU A O 1
ATOM 2048 N N . ILE A 1 247 ? 38.104 13.148 -34.745 1.00 88.44 247 ILE A N 1
ATOM 2049 C CA . ILE A 1 247 ? 37.635 14.295 -33.954 1.00 88.44 247 ILE A CA 1
ATOM 2050 C C . ILE A 1 247 ? 36.109 14.253 -33.804 1.00 88.44 247 ILE A C 1
ATOM 2052 O O . ILE A 1 247 ? 35.594 14.409 -32.694 1.00 88.44 247 ILE A O 1
ATOM 2056 N N . LYS A 1 248 ? 35.364 13.974 -34.885 1.00 88.38 248 LYS A N 1
ATOM 2057 C CA . LYS A 1 248 ? 33.899 13.805 -34.836 1.00 88.38 248 LYS A CA 1
ATOM 2058 C C . LYS A 1 248 ? 33.495 12.666 -33.889 1.00 88.38 248 LYS A C 1
ATOM 2060 O O . LYS A 1 248 ? 32.605 12.846 -33.053 1.00 88.38 248 LYS A O 1
ATOM 2065 N N . ARG A 1 249 ? 34.176 11.515 -33.946 1.00 86.75 249 ARG A N 1
ATOM 2066 C CA . ARG A 1 249 ? 33.921 10.357 -33.067 1.00 86.75 249 ARG A CA 1
ATOM 2067 C C . ARG A 1 249 ? 34.249 10.660 -31.602 1.00 86.75 249 ARG A C 1
ATOM 2069 O O . ARG A 1 249 ? 33.473 10.297 -30.716 1.00 86.75 249 ARG A O 1
ATOM 2076 N N . MET A 1 250 ? 35.343 11.375 -31.339 1.00 89.12 250 MET A N 1
ATOM 2077 C CA . MET A 1 250 ? 35.731 11.821 -29.999 1.00 89.12 250 MET A CA 1
ATOM 2078 C C . MET A 1 250 ? 34.720 12.816 -29.419 1.00 89.12 250 MET A C 1
ATOM 2080 O O . MET A 1 250 ? 34.264 12.619 -28.291 1.00 89.12 250 MET A O 1
ATOM 2084 N N . LYS A 1 251 ? 34.299 13.828 -30.194 1.00 92.00 251 LYS A N 1
ATOM 2085 C CA . LYS A 1 251 ? 33.244 14.777 -29.799 1.00 92.00 251 LYS A CA 1
ATOM 2086 C C . LYS A 1 251 ? 31.927 14.055 -29.497 1.00 92.00 251 LYS A C 1
ATOM 2088 O O . LYS A 1 251 ? 31.320 14.325 -28.463 1.00 92.00 251 LYS A O 1
ATOM 2093 N N . LYS A 1 252 ? 31.528 13.074 -30.320 1.00 90.12 252 LYS A N 1
ATOM 2094 C CA . LYS A 1 252 ? 30.338 12.235 -30.077 1.00 90.12 252 LYS A CA 1
ATOM 2095 C C . LYS A 1 252 ? 30.444 11.457 -28.761 1.00 90.12 252 LYS A C 1
ATOM 2097 O O . LYS A 1 252 ? 29.519 11.503 -27.953 1.00 90.12 252 LYS A O 1
ATOM 2102 N N . ARG A 1 253 ? 31.579 10.796 -28.507 1.00 88.06 253 ARG A N 1
ATOM 2103 C CA . ARG A 1 253 ? 31.834 10.049 -27.262 1.00 88.06 253 ARG A CA 1
ATOM 2104 C C . ARG A 1 253 ? 31.806 10.962 -26.035 1.00 88.06 253 ARG A C 1
ATOM 2106 O O . ARG A 1 253 ? 31.167 10.628 -25.043 1.00 88.06 253 ARG A O 1
ATOM 2113 N N . ASN A 1 254 ? 32.456 12.121 -26.106 1.00 89.50 254 ASN A N 1
ATOM 2114 C CA . ASN A 1 254 ? 32.466 13.094 -25.014 1.00 89.50 254 ASN A CA 1
ATOM 2115 C C . ASN A 1 254 ? 31.067 13.678 -24.773 1.00 89.50 254 ASN A C 1
ATOM 2117 O O . ASN A 1 254 ? 30.656 13.815 -23.625 1.00 89.50 254 ASN A O 1
ATOM 2121 N N . GLY A 1 255 ? 30.298 13.938 -25.834 1.00 90.25 255 GLY A N 1
ATOM 2122 C CA . GLY A 1 255 ? 28.891 14.327 -25.734 1.00 90.25 255 GLY A CA 1
ATOM 2123 C C . GLY A 1 255 ? 28.038 13.262 -25.041 1.00 90.25 255 GLY A C 1
ATOM 2124 O O . GLY A 1 255 ? 27.263 13.585 -24.145 1.00 90.25 255 GLY A O 1
ATOM 2125 N N . GLN A 1 256 ? 28.224 11.984 -25.383 1.00 88.12 256 GLN A N 1
ATOM 2126 C CA . GLN A 1 256 ? 27.546 10.872 -24.707 1.00 88.12 256 GLN A CA 1
ATOM 2127 C C . GLN A 1 256 ? 27.956 10.747 -23.236 1.00 88.12 256 GLN A C 1
ATOM 2129 O O . GLN A 1 256 ? 27.085 10.578 -22.388 1.00 88.12 256 GLN A O 1
ATOM 2134 N N . LYS A 1 257 ? 29.249 10.880 -22.910 1.00 91.56 257 LYS A N 1
ATOM 2135 C CA . LYS A 1 257 ? 29.729 10.891 -21.518 1.00 91.56 257 LYS A CA 1
ATOM 2136 C C . LYS A 1 257 ? 29.099 12.031 -20.717 1.00 91.56 257 LYS A C 1
ATOM 2138 O O . LYS A 1 257 ? 28.572 11.780 -19.642 1.00 91.56 257 LYS A O 1
ATOM 2143 N N . LYS A 1 258 ? 29.067 13.251 -21.268 1.00 89.06 258 LYS A N 1
ATOM 2144 C CA . LYS A 1 258 ? 28.413 14.408 -20.633 1.00 89.06 258 LYS A CA 1
ATOM 2145 C C . LYS A 1 258 ? 26.916 14.174 -20.426 1.00 89.06 258 LYS A C 1
ATOM 2147 O O . LYS A 1 258 ? 26.412 14.466 -19.351 1.00 89.06 258 LYS A O 1
ATOM 2152 N N . LYS A 1 259 ? 26.206 13.616 -21.415 1.00 86.25 259 LYS A N 1
ATOM 2153 C CA . LYS A 1 259 ? 24.781 13.260 -21.279 1.00 86.25 259 LYS A CA 1
ATOM 2154 C C . LYS A 1 259 ? 24.555 12.217 -20.181 1.00 86.25 259 LYS A C 1
ATOM 2156 O O . LYS A 1 259 ? 23.686 12.418 -19.343 1.00 86.25 259 LYS A O 1
ATOM 2161 N N . LYS A 1 260 ? 25.362 11.149 -20.146 1.00 90.81 260 LYS A N 1
ATOM 2162 C CA . LYS A 1 260 ? 25.300 10.119 -19.095 1.00 90.81 260 LYS A CA 1
ATOM 2163 C C . LYS A 1 260 ? 25.586 10.696 -17.710 1.00 90.81 260 LYS A C 1
ATOM 2165 O O . LYS A 1 260 ? 24.861 10.388 -16.776 1.00 90.81 260 LYS A O 1
ATOM 2170 N N . TRP A 1 261 ? 26.597 11.554 -17.592 1.00 86.50 261 TRP A N 1
ATOM 2171 C CA . TRP A 1 261 ? 26.939 12.216 -16.334 1.00 86.50 261 TRP A CA 1
ATOM 2172 C C . TRP A 1 261 ? 25.812 13.138 -15.854 1.00 86.50 261 TRP A C 1
ATOM 2174 O O . TRP A 1 261 ? 25.385 13.016 -14.713 1.00 86.50 261 TRP A O 1
ATOM 2184 N N . LYS A 1 262 ? 25.248 13.973 -16.743 1.00 87.06 262 LYS A N 1
ATOM 2185 C CA . LYS A 1 262 ? 24.077 14.814 -16.434 1.00 87.06 262 LYS A CA 1
ATOM 2186 C C . LYS A 1 262 ? 22.886 13.980 -15.967 1.00 87.06 262 LYS A C 1
ATOM 2188 O O . LYS A 1 262 ? 22.276 14.305 -14.959 1.00 87.06 262 LYS A O 1
ATOM 2193 N N . TYR A 1 263 ? 22.586 12.891 -16.673 1.00 83.69 263 TYR A N 1
ATOM 2194 C CA . TYR A 1 263 ? 21.507 11.981 -16.296 1.00 83.69 263 TYR A CA 1
ATOM 2195 C C . TYR A 1 263 ? 21.765 11.306 -14.943 1.00 83.69 263 TYR A C 1
ATOM 2197 O O . TYR A 1 263 ? 20.867 11.233 -14.115 1.00 83.69 263 TYR A O 1
ATOM 2205 N N . SER A 1 264 ? 22.995 10.855 -14.686 1.00 90.75 264 SER A N 1
ATOM 2206 C CA . SER A 1 264 ? 23.376 10.255 -13.403 1.00 90.75 264 SER A CA 1
ATOM 2207 C C . SER A 1 264 ? 23.276 11.254 -12.250 1.00 90.75 264 SER A C 1
ATOM 2209 O O . SER A 1 264 ? 22.784 10.897 -11.185 1.00 90.75 264 SER A O 1
ATOM 2211 N N . SER A 1 265 ? 23.712 12.497 -12.467 1.00 84.44 265 SER A N 1
ATOM 2212 C CA . SER A 1 265 ? 23.609 13.583 -11.489 1.00 84.44 265 SER A CA 1
ATOM 2213 C C . SER A 1 265 ? 22.147 13.930 -11.200 1.00 84.44 265 SER A C 1
ATOM 2215 O O . SER A 1 265 ? 21.758 13.961 -10.038 1.00 84.44 265 SER A O 1
ATOM 2217 N N . TYR A 1 266 ? 21.312 14.064 -12.236 1.00 88.19 266 TYR A N 1
ATOM 2218 C CA . TYR A 1 266 ? 19.868 14.259 -12.082 1.00 88.19 266 TYR A CA 1
ATOM 2219 C C . TYR A 1 266 ? 19.207 13.095 -11.330 1.00 88.19 266 TYR A C 1
ATOM 2221 O O . TYR A 1 266 ? 18.432 13.315 -10.409 1.00 88.19 266 TYR A O 1
ATOM 2229 N N . LYS A 1 267 ? 19.552 11.846 -11.665 1.00 90.62 267 LYS A N 1
ATOM 2230 C CA . LYS A 1 267 ? 19.023 10.655 -10.986 1.00 90.62 267 LYS A CA 1
ATOM 2231 C C . LYS A 1 267 ? 19.404 10.616 -9.503 1.00 90.62 267 LYS A C 1
ATOM 2233 O O . LYS A 1 267 ? 18.572 10.241 -8.683 1.00 90.62 267 LYS A O 1
ATOM 2238 N N . MET A 1 268 ? 20.640 10.984 -9.159 1.00 85.94 268 MET A N 1
ATOM 2239 C CA . MET A 1 268 ? 21.071 11.090 -7.761 1.00 85.94 268 MET A CA 1
ATOM 2240 C C . MET A 1 268 ? 20.303 12.179 -7.016 1.00 85.94 268 MET A C 1
ATOM 2242 O O . MET A 1 268 ? 19.843 11.928 -5.909 1.00 85.94 268 MET A O 1
ATOM 2246 N N . GLU A 1 269 ? 20.125 13.351 -7.625 1.00 88.38 269 GLU A N 1
ATOM 2247 C CA . GLU A 1 269 ? 19.371 14.448 -7.013 1.00 88.38 269 GLU A CA 1
ATOM 2248 C C . GLU A 1 269 ? 17.910 14.055 -6.779 1.00 88.38 269 GLU A C 1
ATOM 2250 O O . GLU A 1 269 ? 17.393 14.198 -5.678 1.00 88.38 269 GLU A O 1
ATOM 2255 N N . MET A 1 270 ? 17.267 13.439 -7.772 1.00 83.94 270 MET A N 1
ATOM 2256 C CA . MET A 1 270 ? 15.912 12.911 -7.620 1.00 83.94 270 MET A CA 1
ATOM 2257 C C . MET A 1 270 ? 15.819 11.871 -6.502 1.00 83.94 270 MET A C 1
ATOM 2259 O O . MET A 1 270 ? 14.857 11.890 -5.741 1.00 83.94 270 MET A O 1
ATOM 2263 N N . LYS A 1 271 ? 16.821 10.991 -6.365 1.00 88.81 271 LYS A N 1
ATOM 2264 C CA . LYS A 1 271 ? 16.865 10.016 -5.269 1.00 88.81 271 LYS A CA 1
ATOM 2265 C C . LYS A 1 271 ? 16.913 10.714 -3.906 1.00 88.81 271 LYS A C 1
ATOM 2267 O O . LYS A 1 271 ? 16.144 10.333 -3.035 1.00 88.81 271 LYS A O 1
ATOM 2272 N N . LYS A 1 272 ? 17.733 11.759 -3.753 1.00 91.56 272 LYS A N 1
ATOM 2273 C CA . LYS A 1 272 ? 17.791 12.562 -2.519 1.00 91.56 272 LYS A CA 1
ATOM 2274 C C . LYS A 1 272 ? 16.460 13.242 -2.207 1.00 91.56 272 LYS A C 1
ATOM 2276 O O . LYS A 1 272 ? 16.013 13.213 -1.072 1.00 91.56 272 LYS A O 1
ATOM 2281 N N . GLN A 1 273 ? 15.800 13.818 -3.212 1.00 89.19 273 GLN A N 1
ATOM 2282 C CA . GLN A 1 273 ? 14.490 14.458 -3.030 1.00 89.19 273 GLN A CA 1
ATOM 2283 C C . GLN A 1 273 ? 13.412 13.455 -2.600 1.00 89.19 273 GLN A C 1
ATOM 2285 O O . GLN A 1 273 ? 12.540 13.777 -1.798 1.00 89.19 273 GLN A O 1
ATOM 2290 N N . ILE A 1 274 ? 13.460 12.237 -3.141 1.00 88.75 274 ILE A N 1
ATOM 2291 C CA . ILE A 1 274 ? 12.573 11.141 -2.744 1.00 88.75 274 ILE A CA 1
ATOM 2292 C C . ILE A 1 274 ? 12.870 10.718 -1.300 1.00 88.75 274 ILE A C 1
ATOM 2294 O O . ILE A 1 274 ? 11.946 10.611 -0.505 1.00 88.75 274 ILE A O 1
ATOM 2298 N N . GLU A 1 275 ? 14.143 10.550 -0.949 1.00 91.62 275 GLU A N 1
ATOM 2299 C CA . GLU A 1 275 ? 14.597 10.197 0.401 1.00 91.62 275 GLU A CA 1
ATOM 2300 C C . GLU A 1 275 ? 14.160 11.237 1.443 1.00 91.62 275 GLU A C 1
ATOM 2302 O O . GLU A 1 275 ? 13.511 10.875 2.414 1.00 91.62 275 GLU A O 1
ATOM 2307 N N . MET A 1 276 ? 14.346 12.534 1.172 1.00 92.69 276 MET A N 1
ATOM 2308 C CA . MET A 1 276 ? 13.857 13.619 2.037 1.00 92.69 276 MET A CA 1
ATOM 2309 C C . MET A 1 276 ? 12.336 13.584 2.241 1.00 92.69 276 MET A C 1
ATOM 2311 O O . MET A 1 276 ? 11.837 13.868 3.329 1.00 92.69 276 MET A O 1
ATOM 2315 N N . LYS A 1 277 ? 11.572 13.244 1.196 1.00 93.62 277 LYS A N 1
ATOM 2316 C CA . LYS A 1 277 ? 10.115 13.095 1.312 1.00 93.62 277 LYS A CA 1
ATOM 2317 C C . LYS A 1 277 ? 9.739 11.866 2.130 1.00 93.62 277 LYS A C 1
ATOM 2319 O O . LYS A 1 277 ? 8.808 11.963 2.920 1.00 93.62 277 LYS A O 1
ATOM 2324 N N . HIS A 1 278 ? 10.434 10.743 1.954 1.00 92.19 278 HIS A N 1
ATOM 2325 C CA . HIS A 1 278 ? 10.214 9.547 2.766 1.00 92.19 278 HIS A CA 1
ATOM 2326 C C . HIS A 1 278 ? 10.533 9.805 4.236 1.00 92.19 278 HIS A C 1
ATOM 2328 O O . HIS A 1 278 ? 9.684 9.529 5.069 1.00 92.19 278 HIS A O 1
ATOM 2334 N N . GLU A 1 279 ? 11.656 10.455 4.546 1.00 94.81 279 GLU A N 1
ATOM 2335 C CA . GLU A 1 279 ? 11.985 10.858 5.919 1.00 94.81 279 GLU A CA 1
ATOM 2336 C C . GLU A 1 279 ? 10.898 11.750 6.534 1.00 94.81 279 GLU A C 1
ATOM 2338 O O . GLU A 1 279 ? 10.542 11.589 7.699 1.00 94.81 279 GLU A O 1
ATOM 2343 N N . MET A 1 280 ? 10.341 12.688 5.760 1.00 96.38 280 MET A N 1
ATOM 2344 C CA . MET A 1 280 ? 9.233 13.523 6.230 1.00 96.38 280 MET A CA 1
ATOM 2345 C C . MET A 1 28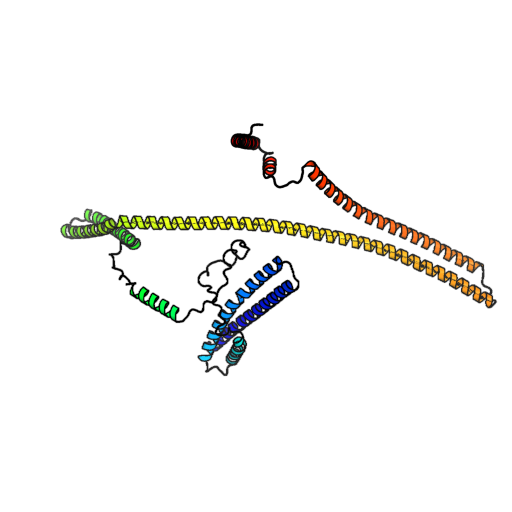0 ? 7.959 12.705 6.474 1.00 96.38 280 MET A C 1
ATOM 2347 O O . MET A 1 280 ? 7.262 12.926 7.462 1.00 96.38 280 MET A O 1
ATOM 2351 N N . ILE A 1 281 ? 7.647 11.763 5.581 1.00 93.75 281 ILE A N 1
ATOM 2352 C CA . ILE A 1 281 ? 6.503 10.861 5.741 1.00 93.75 281 ILE A CA 1
ATOM 2353 C C . ILE A 1 281 ? 6.680 10.012 7.002 1.00 93.75 281 ILE A C 1
ATOM 2355 O O . ILE A 1 281 ? 5.744 9.920 7.791 1.00 93.75 281 ILE A O 1
ATOM 2359 N N . ASP A 1 282 ? 7.868 9.454 7.222 1.00 95.94 282 ASP A N 1
ATOM 2360 C CA . ASP A 1 282 ? 8.168 8.607 8.375 1.00 95.94 282 ASP A CA 1
ATOM 2361 C C . ASP A 1 282 ? 8.055 9.389 9.688 1.00 95.94 282 ASP A C 1
ATOM 2363 O O . ASP A 1 282 ? 7.481 8.885 10.651 1.00 95.94 282 ASP A O 1
ATOM 2367 N N . LYS A 1 283 ? 8.504 10.653 9.718 1.00 97.12 283 LYS A N 1
ATOM 2368 C CA . LYS A 1 283 ? 8.293 11.548 10.870 1.00 97.12 283 LYS A CA 1
ATOM 2369 C C . LYS A 1 283 ? 6.812 11.734 11.187 1.00 97.12 283 LYS A C 1
ATOM 2371 O O . LYS A 1 283 ? 6.405 11.484 12.314 1.00 97.12 283 LYS A O 1
ATOM 2376 N N . ILE A 1 284 ? 6.002 12.083 10.186 1.00 96.69 284 ILE A N 1
ATOM 2377 C CA . ILE A 1 284 ? 4.554 12.276 10.366 1.00 96.69 284 ILE A CA 1
ATOM 2378 C C . ILE A 1 284 ? 3.870 10.970 10.804 1.00 96.69 284 ILE A C 1
ATOM 2380 O O . ILE A 1 284 ? 2.911 10.991 11.575 1.00 96.69 284 ILE A O 1
ATOM 2384 N N . LEU A 1 285 ? 4.318 9.822 10.288 1.00 95.38 285 LEU A N 1
ATOM 2385 C CA . LEU A 1 285 ? 3.785 8.522 10.696 1.00 95.38 285 LEU A CA 1
ATOM 2386 C C . LEU A 1 285 ? 4.120 8.214 12.153 1.00 95.38 285 LEU A C 1
ATOM 2388 O O . LEU A 1 285 ? 3.240 7.752 12.874 1.00 95.38 285 LEU A O 1
ATOM 2392 N N . ASN A 1 286 ? 5.347 8.497 12.587 1.00 95.62 286 ASN A N 1
ATOM 2393 C CA . ASN A 1 286 ? 5.754 8.314 13.976 1.00 95.62 286 ASN A CA 1
ATOM 2394 C C . ASN A 1 286 ? 4.971 9.242 14.911 1.00 95.62 286 ASN A C 1
ATOM 2396 O O . ASN A 1 286 ? 4.376 8.748 15.859 1.00 95.62 286 ASN A O 1
ATOM 2400 N N . GLU A 1 287 ? 4.850 10.531 14.582 1.00 95.81 287 GLU A N 1
ATOM 2401 C CA . GLU A 1 287 ? 4.050 11.495 15.356 1.00 95.81 287 GLU A CA 1
ATOM 2402 C C . GLU A 1 287 ? 2.599 11.020 15.525 1.00 95.81 287 GLU A C 1
ATOM 2404 O O . GLU A 1 287 ? 2.072 10.966 16.635 1.00 95.81 287 GLU A O 1
ATOM 2409 N N . ARG A 1 288 ? 1.960 10.570 14.439 1.00 92.44 288 ARG A N 1
ATOM 2410 C CA . ARG A 1 288 ? 0.596 10.021 14.502 1.00 92.44 288 ARG A CA 1
ATOM 2411 C C . ARG A 1 288 ? 0.506 8.724 15.299 1.00 92.44 288 ARG A C 1
ATOM 2413 O O . ARG A 1 288 ? -0.504 8.480 15.956 1.00 92.44 288 ARG A O 1
ATOM 2420 N N . ASN A 1 289 ? 1.513 7.861 15.209 1.00 93.81 289 ASN A N 1
ATOM 2421 C CA . ASN A 1 289 ? 1.547 6.632 15.996 1.00 93.81 289 ASN A CA 1
ATOM 2422 C C . ASN A 1 289 ? 1.666 6.956 17.489 1.00 93.81 289 ASN A C 1
ATOM 2424 O O . ASN A 1 289 ? 0.915 6.387 18.279 1.00 93.81 289 ASN A O 1
ATOM 2428 N N . ASP A 1 290 ? 2.516 7.914 17.854 1.00 92.88 290 ASP A N 1
ATOM 2429 C CA . ASP A 1 290 ? 2.691 8.375 19.230 1.00 92.88 290 ASP A CA 1
ATOM 2430 C C . ASP A 1 290 ? 1.394 8.989 19.786 1.00 92.88 290 ASP A C 1
ATOM 2432 O O . ASP A 1 290 ? 0.999 8.674 20.912 1.00 92.88 290 ASP A O 1
ATOM 2436 N N . GLU A 1 291 ? 0.673 9.785 18.983 1.00 93.12 291 GLU A N 1
ATOM 2437 C CA . GLU A 1 291 ? -0.664 10.304 19.319 1.00 93.12 291 GLU A CA 1
ATOM 2438 C C . GLU A 1 291 ? -1.660 9.166 19.593 1.00 93.12 291 GLU A C 1
ATOM 2440 O O . GLU A 1 291 ? -2.357 9.150 20.612 1.00 93.12 291 GLU A O 1
ATOM 2445 N N . VAL A 1 292 ? -1.716 8.165 18.710 1.00 92.94 292 VAL A N 1
ATOM 2446 C CA . VAL A 1 292 ? -2.606 7.006 18.874 1.00 92.94 292 VAL A CA 1
ATOM 2447 C C . VAL A 1 292 ? -2.233 6.189 20.112 1.00 92.94 292 VAL A C 1
ATOM 2449 O O . VAL A 1 292 ? -3.114 5.700 20.826 1.00 92.94 292 VAL A O 1
ATOM 2452 N N . GLU A 1 293 ? -0.944 6.013 20.388 1.00 90.56 293 GLU A N 1
ATOM 2453 C CA . GLU A 1 293 ? -0.469 5.326 21.585 1.00 90.56 293 GLU A CA 1
ATOM 2454 C C . GLU A 1 293 ? -0.778 6.107 22.863 1.00 90.56 293 GLU A C 1
ATOM 2456 O O . GLU A 1 293 ? -1.173 5.493 23.857 1.00 90.56 293 GLU A O 1
ATOM 2461 N N . ALA A 1 294 ? -0.678 7.437 22.845 1.00 89.25 294 ALA A N 1
ATOM 2462 C CA . ALA A 1 294 ? -1.096 8.292 23.953 1.00 89.25 294 ALA A CA 1
ATOM 2463 C C . ALA A 1 294 ? -2.593 8.132 24.248 1.00 89.25 294 ALA A C 1
ATOM 2465 O O . ALA A 1 294 ? -2.961 7.810 25.378 1.00 89.25 294 ALA A O 1
ATOM 2466 N N . ILE A 1 295 ? -3.445 8.192 23.219 1.00 89.50 295 ILE A N 1
ATOM 2467 C CA . ILE A 1 295 ? -4.894 7.973 23.359 1.00 89.50 295 ILE A CA 1
ATOM 2468 C C . ILE A 1 295 ? -5.190 6.575 23.928 1.00 89.50 295 ILE A C 1
ATOM 2470 O O . ILE A 1 295 ? -6.055 6.410 24.792 1.00 89.50 295 ILE A O 1
ATOM 2474 N N . LYS A 1 296 ? -4.467 5.538 23.482 1.00 92.75 296 LYS A N 1
ATOM 2475 C CA . LYS A 1 296 ? -4.610 4.177 24.031 1.00 92.75 296 LYS A CA 1
ATOM 2476 C C . LYS A 1 296 ? -4.204 4.109 25.504 1.00 92.75 296 LYS A C 1
ATOM 2478 O O . LYS A 1 296 ? -4.892 3.440 26.282 1.00 92.75 296 LYS A O 1
ATOM 2483 N N . ARG A 1 297 ? -3.113 4.781 25.890 1.00 87.12 297 ARG A N 1
ATOM 2484 C CA . ARG A 1 297 ? -2.649 4.870 27.284 1.00 87.12 297 ARG A CA 1
ATOM 2485 C C . ARG A 1 297 ? -3.685 5.574 28.160 1.00 87.12 297 ARG A C 1
ATOM 2487 O O . ARG A 1 297 ? -4.077 5.014 29.181 1.00 87.12 297 ARG A O 1
ATOM 2494 N N . GLU A 1 298 ? -4.209 6.715 27.724 1.00 85.56 298 GLU A N 1
ATOM 2495 C CA . GLU A 1 298 ? -5.268 7.453 28.424 1.00 85.56 298 GLU A CA 1
ATOM 2496 C C . GLU A 1 298 ? -6.552 6.630 28.569 1.00 85.56 298 GLU A C 1
ATOM 2498 O O . GLU A 1 298 ? -7.122 6.534 29.657 1.00 85.56 298 GLU A O 1
ATOM 2503 N N . ALA A 1 299 ? -6.988 5.956 27.501 1.00 86.06 299 ALA A N 1
ATOM 2504 C CA . ALA A 1 299 ? -8.156 5.083 27.550 1.00 86.06 299 ALA A CA 1
ATOM 2505 C C . ALA A 1 299 ? -7.959 3.903 28.517 1.00 86.06 299 ALA A C 1
ATOM 2507 O O . ALA A 1 299 ? -8.904 3.502 29.198 1.00 86.06 299 ALA A O 1
ATOM 2508 N N . SER A 1 300 ? -6.747 3.342 28.596 1.00 88.81 300 SER A N 1
ATOM 2509 C CA . SER A 1 300 ? -6.406 2.295 29.567 1.00 88.81 300 SER A CA 1
ATOM 2510 C C . SER A 1 300 ? -6.496 2.813 31.004 1.00 88.81 300 SER A C 1
ATOM 2512 O O . SER A 1 300 ? -7.161 2.187 31.830 1.00 88.81 300 SER A O 1
ATOM 2514 N N . LEU A 1 301 ? -5.914 3.984 31.288 1.00 84.75 301 LEU A N 1
ATOM 2515 C CA . LEU A 1 301 ? -5.984 4.623 32.607 1.00 84.75 301 LEU A CA 1
ATOM 2516 C C . LEU A 1 301 ? -7.432 4.923 33.010 1.00 84.75 301 LEU A C 1
ATOM 2518 O O . LEU A 1 301 ? -7.845 4.605 34.125 1.00 84.75 301 LEU A O 1
ATOM 2522 N N . LYS A 1 302 ? -8.239 5.441 32.078 1.00 87.19 302 LYS A N 1
ATOM 2523 C CA . LYS A 1 302 ? -9.664 5.695 32.311 1.00 87.19 302 LYS A CA 1
ATOM 2524 C C . LYS A 1 302 ? -10.434 4.413 32.630 1.00 87.19 302 LYS A C 1
ATOM 2526 O O . LYS A 1 302 ? -11.199 4.393 33.585 1.00 87.19 302 LYS A O 1
ATOM 2531 N N . ARG A 1 303 ? -10.198 3.324 31.888 1.00 88.50 303 ARG A N 1
ATOM 2532 C CA . ARG A 1 303 ? -10.825 2.018 32.173 1.00 88.50 303 ARG A CA 1
ATOM 2533 C C . ARG A 1 303 ? -10.433 1.475 33.542 1.00 88.50 303 ARG A C 1
ATOM 2535 O O . ARG A 1 303 ? -11.287 0.931 34.235 1.00 88.50 303 ARG A O 1
ATOM 2542 N N . GLN A 1 304 ? -9.166 1.609 33.931 1.00 88.38 304 GLN A N 1
ATOM 2543 C CA . GLN A 1 304 ? -8.704 1.194 35.258 1.00 88.38 304 GLN A CA 1
ATOM 2544 C C . GLN A 1 304 ? -9.419 1.991 36.353 1.00 88.38 304 GLN A C 1
ATOM 2546 O O . GLN A 1 304 ? -9.945 1.403 37.297 1.00 88.38 304 GLN A O 1
ATOM 2551 N N . ALA A 1 305 ? -9.529 3.310 36.189 1.00 86.62 305 ALA A N 1
ATOM 2552 C CA . ALA A 1 305 ? -10.250 4.161 37.127 1.00 86.62 305 ALA A CA 1
ATOM 2553 C C . ALA A 1 305 ? -11.756 3.841 37.186 1.00 86.62 305 ALA A C 1
ATOM 2555 O O . ALA A 1 305 ? -12.324 3.740 38.275 1.00 86.62 305 ALA A O 1
ATOM 2556 N N . ASP A 1 306 ? -12.394 3.602 36.037 1.00 88.69 306 ASP A N 1
ATOM 2557 C CA . ASP A 1 306 ? -13.797 3.187 35.958 1.00 88.69 306 ASP A CA 1
ATOM 2558 C C . ASP A 1 306 ? -14.027 1.817 36.614 1.00 88.69 306 ASP A C 1
ATOM 2560 O O . ASP A 1 306 ? -15.060 1.613 37.252 1.00 88.69 306 ASP A O 1
ATOM 2564 N N . SER A 1 307 ? -13.065 0.893 36.517 1.00 92.19 307 SER A N 1
ATOM 2565 C CA . SER A 1 307 ? -13.115 -0.403 37.205 1.00 92.19 307 SER A CA 1
ATOM 2566 C C . SER A 1 307 ? -13.115 -0.231 38.726 1.00 92.19 307 SER A C 1
ATOM 2568 O O . SER A 1 307 ? -13.959 -0.809 39.411 1.00 92.19 307 SER A O 1
ATOM 2570 N N . VAL A 1 308 ? -12.229 0.616 39.262 1.00 91.75 308 VAL A N 1
ATOM 2571 C CA . VAL A 1 308 ? -12.177 0.917 40.705 1.00 91.75 308 VAL A CA 1
ATOM 2572 C C . VAL A 1 308 ? -13.466 1.605 41.165 1.00 91.75 308 VAL A C 1
ATOM 2574 O O . VAL A 1 308 ? -14.069 1.202 42.162 1.00 91.75 308 VAL A O 1
ATOM 2577 N N . LEU A 1 309 ? -13.955 2.595 40.410 1.00 92.31 309 LEU A N 1
ATOM 2578 C CA . LEU A 1 309 ? -15.238 3.246 40.694 1.00 92.31 309 LEU A CA 1
ATOM 2579 C C . LEU A 1 309 ? -16.408 2.255 40.658 1.00 92.31 309 LEU A C 1
ATOM 2581 O O . LEU A 1 309 ? -17.314 2.338 41.490 1.00 92.31 309 LEU A O 1
ATOM 2585 N N . HIS A 1 310 ? -16.408 1.319 39.708 1.00 93.88 310 HIS A N 1
ATOM 2586 C CA . HIS A 1 310 ? -17.428 0.282 39.614 1.00 93.88 310 HIS A CA 1
ATOM 2587 C C . HIS A 1 310 ? -17.439 -0.607 40.862 1.00 93.88 310 HIS A C 1
ATOM 2589 O O . HIS A 1 310 ? -18.515 -0.889 41.391 1.00 93.88 310 HIS A O 1
ATOM 2595 N N . GLU A 1 311 ? -16.275 -0.997 41.384 1.00 94.81 311 GLU A N 1
ATOM 2596 C CA . GLU A 1 311 ? -16.190 -1.781 42.618 1.00 94.81 311 GLU A CA 1
ATOM 2597 C C . GLU A 1 311 ? -16.745 -1.033 43.834 1.00 94.81 311 GLU A C 1
ATOM 2599 O O . GLU A 1 311 ? -17.510 -1.613 44.610 1.00 94.81 311 GLU A O 1
ATOM 2604 N N . VAL A 1 312 ? -16.418 0.255 43.988 1.00 94.88 312 VAL A N 1
ATOM 2605 C CA . VAL A 1 312 ? -16.951 1.090 45.080 1.00 94.88 312 VAL A CA 1
ATOM 2606 C C . VAL A 1 312 ? -18.472 1.228 44.960 1.00 94.88 312 VAL A C 1
ATOM 2608 O O . VAL A 1 312 ? -19.195 1.034 45.941 1.00 94.88 312 VAL A O 1
ATOM 2611 N N . ARG A 1 313 ? -18.994 1.464 43.747 1.00 92.94 313 ARG A N 1
ATOM 2612 C CA . ARG A 1 313 ? -20.446 1.505 43.488 1.00 92.94 313 ARG A CA 1
ATOM 2613 C C . ARG A 1 313 ? -21.124 0.173 43.785 1.00 92.94 313 ARG A C 1
ATOM 2615 O O . ARG A 1 313 ? -22.211 0.166 44.364 1.00 92.94 313 ARG A O 1
ATOM 2622 N N . ARG A 1 314 ? -20.491 -0.945 43.421 1.00 95.56 314 ARG A N 1
ATOM 2623 C CA . ARG A 1 314 ? -20.993 -2.290 43.712 1.00 95.56 314 ARG A CA 1
ATOM 2624 C C . ARG A 1 314 ? -21.093 -2.512 45.221 1.00 95.56 314 ARG A C 1
ATOM 2626 O O . ARG A 1 314 ? -22.175 -2.846 45.691 1.00 95.56 314 ARG A O 1
ATOM 2633 N N . LYS A 1 315 ? -20.026 -2.232 45.980 1.00 94.38 315 LYS A N 1
ATOM 2634 C CA . LYS A 1 315 ? -19.998 -2.363 47.452 1.00 94.38 31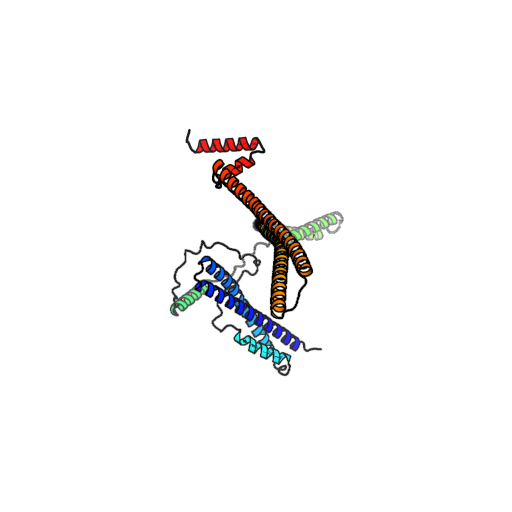5 LYS A CA 1
ATOM 2635 C C . LYS A 1 315 ? -21.038 -1.473 48.139 1.00 94.38 315 LYS A C 1
ATOM 2637 O O . LYS A 1 315 ? -21.754 -1.917 49.034 1.00 94.38 315 LYS A O 1
ATOM 2642 N N . LYS A 1 316 ? -21.190 -0.230 47.675 1.00 93.19 316 LYS A N 1
ATOM 2643 C CA . LYS A 1 316 ? -22.242 0.690 48.135 1.00 93.19 316 LYS A CA 1
ATOM 2644 C C . LYS A 1 316 ? -23.641 0.120 47.892 1.00 93.19 316 LYS A C 1
ATOM 2646 O O . LYS A 1 316 ? -24.490 0.165 48.780 1.00 93.19 316 LYS A O 1
ATOM 2651 N N . HIS A 1 317 ? -23.888 -0.418 46.699 1.00 94.31 317 HIS A N 1
ATOM 2652 C CA . HIS A 1 317 ? -25.177 -1.009 46.352 1.00 94.31 317 HIS A CA 1
ATOM 2653 C C . HIS A 1 317 ? -25.461 -2.295 47.142 1.00 94.31 317 HIS A C 1
ATOM 2655 O O . HIS A 1 317 ? -26.588 -2.492 47.589 1.00 94.31 317 HIS A O 1
ATOM 2661 N N . GLU A 1 318 ? -24.453 -3.138 47.370 1.00 94.44 318 GLU A N 1
ATOM 2662 C CA . GLU A 1 318 ? -24.546 -4.312 48.248 1.00 94.44 318 GLU A CA 1
ATOM 2663 C C . GLU A 1 318 ? -24.939 -3.911 49.675 1.00 94.44 318 GLU A C 1
ATOM 2665 O O . GLU A 1 318 ? -25.893 -4.471 50.212 1.00 94.44 318 GLU A O 1
ATOM 2670 N N . GLY A 1 319 ? -24.304 -2.880 50.244 1.00 94.12 319 GLY A N 1
ATOM 2671 C CA . GLY A 1 319 ? -24.692 -2.330 51.547 1.00 94.12 319 GLY A CA 1
ATOM 2672 C C . GLY A 1 319 ? -26.133 -1.801 51.578 1.00 94.12 319 GLY A C 1
ATOM 2673 O O . GLY A 1 319 ? -26.865 -2.018 52.540 1.00 94.12 319 GLY A O 1
ATOM 2674 N N . MET A 1 320 ? -26.599 -1.147 50.508 1.00 93.50 320 MET A N 1
ATOM 2675 C CA . MET A 1 320 ? -28.000 -0.709 50.422 1.00 93.50 320 MET A CA 1
ATOM 2676 C C . MET A 1 320 ? -28.978 -1.892 50.376 1.00 93.50 320 MET A C 1
ATOM 2678 O O . MET A 1 320 ? -30.032 -1.833 51.009 1.00 93.50 320 MET A O 1
ATOM 2682 N N . LYS A 1 321 ? -28.637 -2.978 49.666 1.00 95.44 321 LYS A N 1
ATOM 2683 C CA . LYS A 1 321 ? -29.457 -4.202 49.630 1.00 95.44 321 LYS A CA 1
ATOM 2684 C C . LYS A 1 321 ? -29.542 -4.873 50.998 1.00 95.44 321 LYS A C 1
ATOM 2686 O O . LYS A 1 321 ? -30.626 -5.305 51.384 1.00 95.44 321 LYS A O 1
ATOM 2691 N N . THR A 1 322 ? -28.435 -4.963 51.738 1.00 92.19 322 THR A N 1
ATOM 2692 C CA . THR A 1 322 ? -28.444 -5.555 53.087 1.00 92.19 322 THR A CA 1
ATOM 2693 C C . THR A 1 322 ? -29.266 -4.710 54.054 1.00 92.19 322 THR A C 1
ATOM 2695 O O . THR A 1 322 ? -30.041 -5.265 54.830 1.00 92.19 322 THR A O 1
ATOM 2698 N N . LEU A 1 323 ? -29.198 -3.380 53.954 1.00 94.06 323 LEU A N 1
ATOM 2699 C CA . LEU A 1 323 ? -30.031 -2.473 54.747 1.00 94.06 323 LEU A CA 1
ATOM 2700 C C . LEU A 1 323 ? -31.523 -2.653 54.420 1.00 94.06 323 LEU A C 1
ATOM 2702 O O . LEU A 1 323 ? -32.340 -2.804 55.329 1.00 94.06 323 LEU A O 1
ATOM 2706 N N . GLN A 1 324 ? -31.883 -2.750 53.135 1.00 94.12 324 GLN A N 1
ATOM 2707 C CA . GLN A 1 324 ? -33.252 -3.079 52.716 1.00 94.12 324 GLN A CA 1
ATOM 2708 C C . GLN A 1 324 ? -33.716 -4.427 53.288 1.00 94.12 324 GLN A C 1
ATOM 2710 O O . GLN A 1 324 ? -34.819 -4.508 53.829 1.00 94.12 324 GLN A O 1
ATOM 2715 N N . LEU A 1 325 ? -32.870 -5.460 53.254 1.00 94.75 325 LEU A N 1
ATOM 2716 C CA . LEU A 1 325 ? -33.182 -6.767 53.836 1.00 94.75 325 LEU A CA 1
ATOM 2717 C C . LEU A 1 325 ? -33.403 -6.681 55.354 1.00 94.75 325 LEU A C 1
ATOM 2719 O O . LEU A 1 325 ? -34.376 -7.237 55.856 1.00 94.75 325 LEU A O 1
ATOM 2723 N N . LEU A 1 326 ? -32.559 -5.943 56.082 1.00 92.56 326 LEU A N 1
ATOM 2724 C CA . LEU A 1 326 ? -32.720 -5.723 57.523 1.00 92.56 326 LEU A CA 1
ATOM 2725 C C . LEU A 1 326 ? -34.036 -4.997 57.839 1.00 92.56 326 LEU A C 1
ATOM 2727 O O . LEU A 1 326 ? -34.762 -5.416 58.738 1.00 92.56 326 LEU A O 1
ATOM 2731 N N . THR A 1 327 ? -34.406 -3.969 57.065 1.00 91.62 327 THR A N 1
ATOM 2732 C CA . THR A 1 327 ? -35.707 -3.293 57.243 1.00 91.62 327 THR A CA 1
ATOM 2733 C C . THR A 1 327 ? -36.892 -4.212 56.936 1.00 91.62 327 THR A C 1
ATOM 2735 O O . THR A 1 327 ? -37.911 -4.153 57.623 1.00 91.62 327 THR A O 1
ATOM 2738 N N . ALA A 1 328 ? -36.770 -5.095 55.939 1.00 94.31 328 ALA A N 1
ATOM 2739 C CA . ALA A 1 328 ? -37.790 -6.093 55.634 1.00 94.31 328 ALA A CA 1
ATOM 2740 C C . ALA A 1 328 ? -37.919 -7.134 56.759 1.00 94.31 328 ALA A C 1
ATOM 2742 O O . ALA A 1 328 ? -39.036 -7.508 57.109 1.00 94.31 328 ALA A O 1
ATOM 2743 N N . LEU A 1 329 ? -36.803 -7.552 57.370 1.00 93.25 329 LEU A N 1
ATOM 2744 C CA . LEU A 1 329 ? -36.794 -8.454 58.527 1.00 93.25 329 LEU A CA 1
ATOM 2745 C C . LEU A 1 329 ? -37.460 -7.828 59.759 1.00 93.25 329 LEU A C 1
ATOM 2747 O O . LEU A 1 329 ? -38.225 -8.515 60.436 1.00 93.25 329 LEU A O 1
ATOM 2751 N N . MET A 1 330 ? -37.227 -6.537 60.024 1.00 88.94 330 MET A N 1
ATOM 2752 C CA . MET A 1 330 ? -37.936 -5.810 61.088 1.00 88.94 330 MET A CA 1
ATOM 2753 C C . MET A 1 330 ? -39.445 -5.820 60.846 1.00 88.94 330 MET A C 1
ATOM 2755 O O . MET A 1 330 ? -40.198 -6.299 61.691 1.00 88.94 330 MET A O 1
ATOM 2759 N N . LYS A 1 331 ? -39.881 -5.404 59.649 1.00 91.62 331 LYS A N 1
ATOM 2760 C CA . LYS A 1 331 ? -41.303 -5.397 59.265 1.00 91.62 331 LYS A CA 1
ATOM 2761 C C . LYS A 1 331 ? -41.934 -6.785 59.357 1.00 91.62 331 LYS A C 1
ATOM 2763 O O . LYS A 1 331 ? -43.046 -6.920 59.853 1.00 91.62 331 LYS A O 1
ATOM 2768 N N . LEU A 1 332 ? -41.233 -7.827 58.908 1.00 91.94 332 LEU A N 1
ATOM 2769 C CA . LEU A 1 332 ? -41.719 -9.204 58.981 1.00 91.94 332 LEU A CA 1
ATOM 2770 C C . LEU A 1 332 ? -41.928 -9.648 60.431 1.00 91.94 332 LEU A C 1
ATOM 2772 O O . LEU A 1 332 ? -42.925 -10.300 60.738 1.00 91.94 332 LEU A O 1
ATOM 2776 N N . ARG A 1 333 ? -41.006 -9.295 61.331 1.00 86.31 333 ARG A N 1
ATOM 2777 C CA . ARG A 1 333 ? -41.140 -9.628 62.749 1.00 86.31 333 ARG A CA 1
ATOM 2778 C C . ARG A 1 333 ? -42.275 -8.849 63.410 1.00 86.31 333 ARG A C 1
ATOM 2780 O O . ARG A 1 333 ? -43.044 -9.452 64.150 1.00 86.31 333 ARG A O 1
ATOM 2787 N N . GLU A 1 334 ? -42.425 -7.561 63.111 1.00 86.56 334 GLU A N 1
ATOM 2788 C CA . GLU A 1 334 ? -43.558 -6.750 63.581 1.00 86.56 334 GLU A CA 1
ATOM 2789 C C . GLU A 1 334 ? -44.907 -7.310 63.111 1.00 86.56 334 GLU A C 1
ATOM 2791 O O . GLU A 1 334 ? -45.868 -7.344 63.877 1.00 86.56 334 GLU A O 1
ATOM 2796 N N . LEU A 1 335 ? -44.989 -7.776 61.860 1.00 87.88 335 LEU A N 1
ATOM 2797 C CA . LEU A 1 335 ? -46.192 -8.421 61.331 1.00 87.88 335 LEU A CA 1
ATOM 2798 C C . LEU A 1 335 ? -46.496 -9.732 62.062 1.00 87.88 335 LEU A C 1
ATOM 2800 O O . LEU A 1 335 ? -47.636 -9.940 62.469 1.00 87.88 335 LEU A O 1
ATOM 2804 N N . ARG A 1 336 ? -45.483 -10.576 62.296 1.00 87.38 336 ARG A N 1
ATOM 2805 C CA . ARG A 1 336 ? -45.643 -11.828 63.056 1.00 87.38 336 ARG A CA 1
ATOM 2806 C C . ARG A 1 336 ? -46.084 -11.581 64.498 1.00 87.38 336 ARG A C 1
ATOM 2808 O O . ARG A 1 336 ? -46.953 -12.291 64.986 1.00 87.38 336 ARG A O 1
ATOM 2815 N N . LEU A 1 337 ? -45.544 -10.553 65.153 1.00 84.88 337 LEU A N 1
ATOM 2816 C CA . LEU A 1 337 ? -45.972 -10.151 66.497 1.00 84.88 337 LEU A CA 1
ATOM 2817 C C . LEU A 1 337 ? -47.452 -9.745 66.510 1.00 84.88 337 LEU A C 1
ATOM 2819 O O . LEU A 1 337 ? -48.219 -10.274 67.307 1.00 84.88 337 LEU A O 1
ATOM 2823 N N . LYS A 1 338 ? -47.884 -8.898 65.566 1.00 85.12 338 LYS A N 1
ATOM 2824 C CA . LYS A 1 338 ? -49.298 -8.500 65.421 1.00 85.12 338 LYS A CA 1
ATOM 2825 C C . LYS A 1 338 ? -50.221 -9.682 65.102 1.00 85.12 338 LYS A C 1
ATOM 2827 O O . LYS A 1 338 ? -51.388 -9.672 65.487 1.00 85.12 338 LYS A O 1
ATOM 2832 N N . GLU A 1 339 ? -49.745 -10.677 64.354 1.00 86.69 339 GLU A N 1
ATOM 2833 C CA . GLU A 1 339 ? -50.500 -11.905 64.072 1.00 86.69 339 GLU A CA 1
ATOM 2834 C C . GLU A 1 339 ? -50.670 -12.782 65.315 1.00 86.69 339 GLU A C 1
ATOM 2836 O O . GLU A 1 339 ? -51.760 -13.314 65.529 1.00 86.69 339 GLU A O 1
ATOM 2841 N N . GLU A 1 340 ? -49.628 -12.934 66.134 1.00 81.12 340 GLU A N 1
ATOM 2842 C CA . GLU A 1 340 ? -49.716 -13.705 67.378 1.00 81.12 340 GLU A CA 1
ATOM 2843 C C . GLU A 1 340 ? -50.566 -13.009 68.442 1.00 81.12 340 GLU A C 1
ATOM 2845 O O . GLU A 1 340 ? -51.378 -13.672 69.088 1.00 81.12 340 GLU A O 1
ATOM 2850 N N . GLU A 1 341 ? -50.480 -11.681 68.552 1.00 79.38 341 GLU A N 1
ATOM 2851 C CA . GLU A 1 341 ? -51.349 -10.883 69.427 1.00 79.38 341 GLU A CA 1
ATOM 2852 C C . GLU A 1 341 ? -52.832 -11.083 69.084 1.00 79.38 341 GLU A C 1
ATOM 2854 O O . GLU A 1 341 ? -53.663 -11.270 69.972 1.00 79.38 341 GLU A O 1
ATOM 2859 N N . LYS A 1 342 ? -53.175 -11.134 67.789 1.00 81.75 342 LYS A N 1
ATOM 2860 C CA . LYS A 1 342 ? -54.545 -11.419 67.326 1.00 81.75 342 LYS A CA 1
ATOM 2861 C C . LYS A 1 342 ? -55.004 -12.847 67.628 1.00 81.75 342 LYS A C 1
ATOM 2863 O O . LYS A 1 342 ? -56.201 -13.072 67.780 1.00 81.75 342 LYS A O 1
ATOM 2868 N N . LYS A 1 343 ? -54.078 -13.808 67.691 1.00 84.69 343 LYS A N 1
ATOM 2869 C CA . LYS A 1 343 ? -54.352 -15.213 68.041 1.00 84.69 343 LYS A CA 1
ATOM 2870 C C . LYS A 1 343 ? -54.360 -15.459 69.558 1.00 84.69 343 LYS A C 1
ATOM 2872 O O . LYS A 1 343 ? -54.662 -16.574 69.972 1.00 84.69 343 LYS A O 1
ATOM 2877 N N . GLY A 1 344 ? -54.045 -14.446 70.374 1.00 73.38 344 GLY A N 1
ATOM 2878 C CA . GLY A 1 344 ? -53.968 -14.550 71.835 1.00 73.38 344 GLY A CA 1
ATOM 2879 C C . GLY A 1 344 ? -52.678 -15.194 72.362 1.00 73.38 344 GLY A C 1
ATOM 2880 O O . GLY A 1 344 ? -52.635 -15.595 73.523 1.00 73.38 344 GLY A O 1
ATOM 2881 N N . GLY A 1 345 ? -51.637 -15.316 71.530 1.00 68.00 345 GLY A N 1
ATOM 2882 C CA . GLY A 1 345 ? -50.324 -15.829 71.931 1.00 68.00 345 GLY A CA 1
ATOM 2883 C C . GLY A 1 345 ? -49.487 -14.772 72.662 1.00 68.00 345 GLY A C 1
ATOM 2884 O O . GLY A 1 345 ? -49.503 -13.598 72.297 1.00 68.00 345 GLY A O 1
ATOM 2885 N N . TYR A 1 346 ? -48.744 -15.179 73.697 1.00 62.34 346 TYR A N 1
ATOM 2886 C CA . TYR A 1 346 ? -47.820 -14.305 74.428 1.00 62.34 346 TYR A CA 1
ATOM 2887 C C . TYR A 1 346 ? -46.392 -14.447 73.889 1.00 62.34 346 TYR A C 1
ATOM 2889 O O . TYR A 1 346 ? -45.779 -15.508 74.003 1.00 62.34 346 TYR A O 1
ATOM 2897 N N . CYS A 1 347 ? -45.838 -13.355 73.367 1.00 61.28 347 CYS A N 1
ATOM 2898 C CA . CYS A 1 347 ? -44.441 -13.262 72.950 1.00 61.28 347 CYS A CA 1
ATOM 2899 C C . CYS A 1 347 ? -43.627 -12.453 73.980 1.00 61.28 347 CYS A C 1
ATOM 2901 O O . CYS A 1 347 ? -44.043 -11.368 74.392 1.00 61.28 347 CYS A O 1
ATOM 2903 N N . SER A 1 348 ? -42.442 -12.947 74.377 1.00 77.19 348 SER A N 1
ATOM 2904 C CA . SER A 1 348 ? -41.537 -12.219 75.290 1.00 77.19 348 SER A CA 1
ATOM 2905 C C . SER A 1 348 ? -41.105 -10.884 74.674 1.00 77.19 348 SER A C 1
ATOM 2907 O O . SER A 1 348 ? -40.532 -10.807 73.577 1.00 77.19 348 SER A O 1
ATOM 2909 N N . LYS A 1 349 ? -41.377 -9.812 75.422 1.00 75.19 349 LYS A N 1
ATOM 2910 C CA . LYS A 1 349 ? -40.997 -8.442 75.068 1.00 75.19 349 LYS A CA 1
ATOM 2911 C C . LYS A 1 349 ? -39.479 -8.260 75.129 1.00 75.19 349 LYS A C 1
ATOM 2913 O O . LYS A 1 349 ? -38.935 -7.549 74.289 1.00 75.19 349 LYS A O 1
ATOM 2918 N N . GLU A 1 350 ? -38.776 -8.960 76.026 1.00 78.62 350 GLU A N 1
ATOM 2919 C CA . GLU A 1 350 ? -37.313 -8.868 76.109 1.00 78.62 350 GLU A CA 1
ATOM 2920 C C . GLU A 1 350 ? -36.633 -9.424 74.855 1.00 78.62 350 GLU A C 1
ATOM 2922 O O . GLU A 1 350 ? -35.783 -8.756 74.274 1.00 78.62 350 GLU A O 1
ATOM 2927 N N . LEU A 1 351 ? -37.049 -10.601 74.370 1.00 80.44 351 LEU A N 1
ATOM 2928 C CA . LEU A 1 351 ? -36.486 -11.197 73.147 1.00 80.44 351 LEU A CA 1
ATOM 2929 C C . LEU A 1 351 ? -36.716 -10.321 71.911 1.00 80.44 351 LEU A C 1
ATOM 2931 O O . LEU A 1 351 ? -35.931 -10.335 70.959 1.00 80.44 351 LEU A O 1
ATOM 2935 N N . THR A 1 352 ? -37.815 -9.573 71.911 1.00 81.62 352 THR A N 1
ATOM 2936 C CA . THR A 1 352 ? -38.138 -8.620 70.853 1.00 81.62 352 THR A CA 1
ATOM 2937 C C . THR A 1 352 ? -37.234 -7.400 70.931 1.00 81.62 352 THR A C 1
ATOM 2939 O O . THR A 1 352 ? -36.677 -7.013 69.906 1.00 81.62 352 THR A O 1
ATOM 2942 N N . ASN A 1 353 ? -37.013 -6.854 72.124 1.00 85.81 353 ASN A N 1
ATOM 2943 C CA . ASN A 1 353 ? -36.101 -5.731 72.329 1.00 85.81 353 ASN A CA 1
ATOM 2944 C C . ASN A 1 353 ? -34.659 -6.105 71.963 1.00 85.81 353 ASN A C 1
ATOM 2946 O O . ASN A 1 353 ? -34.028 -5.386 71.197 1.00 85.81 353 ASN A O 1
ATOM 2950 N N . VAL A 1 354 ? -34.179 -7.284 72.379 1.00 89.25 354 VAL A N 1
ATOM 2951 C CA . VAL A 1 354 ? -32.839 -7.785 72.020 1.00 89.25 354 VAL A CA 1
ATOM 2952 C C . VAL A 1 354 ? -32.675 -7.913 70.500 1.00 89.25 354 VAL A C 1
ATOM 2954 O O . VAL A 1 354 ? -31.642 -7.534 69.952 1.00 89.25 354 VAL A O 1
ATOM 2957 N N . PHE A 1 355 ? -33.696 -8.399 69.784 1.00 89.88 355 PHE A N 1
ATOM 2958 C CA . PHE A 1 355 ? -33.658 -8.447 68.320 1.00 89.88 355 PHE A CA 1
ATOM 2959 C C . PHE A 1 355 ? -33.602 -7.053 67.690 1.00 89.88 355 PHE A C 1
ATOM 2961 O O . PHE A 1 355 ? -32.795 -6.839 66.786 1.00 89.88 355 PHE A O 1
ATOM 2968 N N . HIS A 1 356 ? -34.433 -6.116 68.158 1.00 88.00 356 HIS A N 1
ATOM 2969 C CA . HIS A 1 356 ? -34.425 -4.742 67.652 1.00 88.00 356 HIS A CA 1
ATOM 2970 C C . HIS A 1 356 ? -33.065 -4.084 67.890 1.00 88.00 356 HIS A C 1
ATOM 2972 O O . HIS A 1 356 ? -32.505 -3.527 66.953 1.00 88.00 356 HIS A O 1
ATOM 2978 N N . GLU A 1 357 ? -32.476 -4.245 69.076 1.00 91.19 357 GLU A N 1
ATOM 2979 C CA . GLU A 1 357 ? -31.138 -3.733 69.380 1.00 91.19 357 GLU A CA 1
ATOM 2980 C C . GLU A 1 357 ? -30.056 -4.316 68.460 1.00 91.19 357 GLU A C 1
ATOM 2982 O O . GLU A 1 357 ? -29.168 -3.591 68.008 1.00 91.19 357 GLU A O 1
ATOM 2987 N N . ILE A 1 358 ? -30.100 -5.622 68.169 1.00 91.31 358 ILE A N 1
ATOM 2988 C CA . ILE A 1 358 ? -29.134 -6.269 67.268 1.00 91.31 358 ILE A CA 1
ATOM 2989 C C . ILE A 1 358 ? -29.305 -5.752 65.835 1.00 91.31 358 ILE A C 1
ATOM 2991 O O . ILE A 1 358 ? -28.316 -5.402 65.189 1.00 91.31 358 ILE A O 1
ATOM 2995 N N . VAL A 1 359 ? -30.540 -5.678 65.334 1.00 92.00 359 VAL A N 1
ATOM 2996 C CA . VAL A 1 359 ? -30.812 -5.201 63.970 1.00 92.00 359 VAL A CA 1
ATOM 2997 C C . VAL A 1 359 ? -30.481 -3.718 63.822 1.00 92.00 359 VAL A C 1
ATOM 2999 O O . VAL A 1 359 ? -29.897 -3.336 62.811 1.00 92.00 359 VAL A O 1
ATOM 3002 N N . GLU A 1 360 ? -30.759 -2.897 64.833 1.00 91.00 360 GLU A N 1
ATOM 3003 C CA . GLU A 1 360 ? -30.415 -1.474 64.846 1.00 91.00 360 GLU A CA 1
ATOM 3004 C C . GLU A 1 360 ? -28.892 -1.269 64.868 1.00 91.00 360 GLU A C 1
ATOM 3006 O O . GLU A 1 360 ? -28.362 -0.440 64.126 1.00 91.00 360 GLU A O 1
ATOM 3011 N N . LYS A 1 361 ? -28.150 -2.065 65.655 1.00 93.19 361 LYS A N 1
ATOM 3012 C CA . LYS A 1 361 ? -26.676 -2.070 65.615 1.00 93.19 361 LYS A CA 1
ATOM 3013 C C . LYS A 1 361 ? -26.164 -2.431 64.219 1.00 93.19 361 LYS A C 1
ATOM 3015 O O . LYS A 1 361 ? -25.271 -1.754 63.713 1.00 93.19 361 LYS A O 1
ATOM 3020 N N . LEU A 1 362 ? -26.734 -3.454 63.578 1.00 93.19 362 LEU A N 1
ATOM 3021 C CA . LEU A 1 362 ? -26.360 -3.860 62.219 1.00 93.19 362 LEU A CA 1
ATOM 3022 C C . LEU A 1 362 ? -26.703 -2.788 61.176 1.00 93.19 362 LEU A C 1
ATOM 3024 O O . LEU A 1 362 ? -25.873 -2.509 60.315 1.00 93.19 362 LEU A O 1
ATOM 3028 N N . GLN A 1 363 ? -27.872 -2.151 61.266 1.00 91.88 363 GLN A N 1
ATOM 3029 C CA . GLN A 1 363 ? -28.240 -1.026 60.402 1.00 91.88 363 GLN A CA 1
ATOM 3030 C C . GLN A 1 363 ? -27.241 0.122 60.545 1.00 91.88 363 GLN A C 1
ATOM 3032 O O . GLN A 1 363 ? -26.673 0.540 59.540 1.00 91.88 363 GLN A O 1
ATOM 3037 N N . LYS A 1 364 ? -26.919 0.540 61.776 1.00 93.12 364 LYS A N 1
ATOM 3038 C CA . LYS A 1 364 ? -25.925 1.597 62.037 1.00 93.12 364 LYS A CA 1
ATOM 3039 C C . LYS A 1 364 ? -24.538 1.260 61.482 1.00 93.12 364 LYS A C 1
ATOM 3041 O O . LYS A 1 364 ? -23.832 2.154 61.019 1.00 93.12 364 LYS A O 1
ATOM 3046 N N . LEU A 1 365 ? -24.117 -0.007 61.531 1.00 93.50 365 LEU A N 1
ATOM 3047 C CA . LEU A 1 365 ? -22.845 -0.444 60.940 1.00 93.50 365 LEU A CA 1
ATOM 3048 C C . LEU A 1 365 ? -22.864 -0.328 59.411 1.00 93.50 365 LEU A C 1
ATOM 3050 O O . LEU A 1 365 ? -21.935 0.232 58.830 1.00 93.50 365 LEU A O 1
ATOM 3054 N N . TRP A 1 366 ? -23.926 -0.811 58.764 1.00 94.12 366 TRP A N 1
ATOM 3055 C CA . TRP A 1 366 ? -24.067 -0.724 57.311 1.00 94.12 366 TRP A CA 1
ATOM 3056 C C . TRP A 1 366 ? -24.242 0.716 56.819 1.00 94.12 366 TRP A C 1
ATOM 3058 O O . TRP A 1 366 ? -23.675 1.064 55.787 1.00 94.12 366 TRP A O 1
ATOM 3068 N N . GLU A 1 367 ? -24.945 1.574 57.559 1.00 93.81 367 GLU A N 1
ATOM 3069 C CA . GLU A 1 367 ? -25.067 3.008 57.263 1.00 93.81 367 GLU A CA 1
ATOM 3070 C C . GLU A 1 367 ? -23.703 3.699 57.261 1.00 93.81 367 GLU A C 1
ATOM 3072 O O . GLU A 1 367 ? -23.339 4.332 56.269 1.00 93.81 367 GLU A O 1
ATOM 3077 N N . LYS A 1 368 ? -22.899 3.487 58.313 1.00 93.44 368 LYS A N 1
ATOM 3078 C CA . LYS A 1 368 ? -21.522 4.001 58.380 1.00 93.44 368 LYS A CA 1
ATOM 3079 C C . LYS A 1 368 ? -20.675 3.500 57.212 1.00 93.44 368 LYS A C 1
ATOM 3081 O O . LYS A 1 368 ? -19.958 4.284 56.597 1.00 93.44 368 LYS A O 1
ATOM 3086 N N . GLN A 1 369 ? -20.781 2.215 56.878 1.00 92.19 369 GLN A N 1
ATOM 3087 C CA . GLN A 1 369 ? -20.024 1.622 55.777 1.00 92.19 369 GLN A CA 1
ATOM 3088 C C . GLN A 1 369 ? -20.424 2.210 54.413 1.00 92.19 369 GLN A C 1
ATOM 3090 O O . GLN A 1 369 ? -19.568 2.505 53.580 1.00 92.19 369 GLN A O 1
ATOM 3095 N N . ILE A 1 370 ? -21.721 2.429 54.184 1.00 93.75 370 ILE A N 1
ATOM 3096 C CA . ILE A 1 370 ? -22.235 3.085 52.977 1.00 93.75 370 ILE A CA 1
ATOM 3097 C C . ILE A 1 370 ? -21.734 4.531 52.892 1.00 93.75 370 ILE A C 1
ATOM 3099 O O . ILE A 1 370 ? -21.399 4.989 51.799 1.00 93.75 370 ILE A O 1
ATOM 3103 N N . ASP A 1 371 ? -21.688 5.255 54.009 1.00 92.81 371 ASP A N 1
ATOM 3104 C CA . ASP A 1 371 ? -21.214 6.639 54.038 1.00 92.81 371 ASP A CA 1
ATOM 3105 C C . ASP A 1 371 ? -19.714 6.751 53.752 1.00 92.81 371 ASP A C 1
ATOM 3107 O O . ASP A 1 371 ? -19.315 7.637 52.994 1.00 92.81 371 ASP A O 1
ATOM 3111 N N . ILE A 1 372 ? -18.904 5.803 54.234 1.00 91.69 372 ILE A N 1
ATOM 3112 C CA . ILE A 1 372 ? -17.490 5.679 53.846 1.00 91.69 372 ILE A CA 1
ATOM 3113 C C . ILE A 1 372 ? -17.378 5.488 52.328 1.00 91.69 372 ILE A C 1
ATOM 3115 O O . ILE A 1 372 ? -16.704 6.272 51.663 1.00 91.69 372 ILE A O 1
ATOM 3119 N N . TYR A 1 373 ? -18.124 4.545 51.740 1.00 94.06 373 TYR A N 1
ATOM 3120 C CA . TYR A 1 373 ? -18.101 4.333 50.287 1.00 94.06 373 TYR A CA 1
ATOM 3121 C C . TYR A 1 373 ? -18.627 5.529 49.478 1.00 94.06 373 TYR A C 1
ATOM 3123 O O . TYR A 1 373 ? -18.168 5.766 48.362 1.00 94.06 373 TYR A O 1
ATOM 3131 N N . LYS A 1 374 ? -19.569 6.320 50.012 1.00 92.00 374 LYS A N 1
ATOM 3132 C CA . LYS A 1 374 ? -20.004 7.580 49.379 1.00 92.00 374 LYS A CA 1
ATOM 3133 C C . LYS A 1 374 ? -18.885 8.621 49.373 1.00 92.00 374 LYS A C 1
ATOM 3135 O O . LYS A 1 374 ? -18.774 9.365 48.400 1.00 92.00 374 LYS A O 1
ATOM 3140 N N . LEU A 1 375 ? -18.110 8.719 50.453 1.00 90.25 375 LEU A N 1
ATOM 3141 C CA . LEU A 1 375 ? -16.967 9.629 50.537 1.00 90.25 375 LEU A CA 1
ATOM 3142 C C . LEU A 1 375 ? -15.838 9.176 49.611 1.00 90.25 375 LEU A C 1
ATOM 3144 O O . LEU A 1 375 ? -15.315 10.001 48.870 1.00 90.25 375 LEU A O 1
ATOM 3148 N N . GLU A 1 376 ? -15.535 7.878 49.578 1.00 90.38 376 GLU A N 1
ATOM 3149 C CA . GLU A 1 376 ? -14.561 7.294 48.649 1.00 90.38 376 GLU A CA 1
ATOM 3150 C C . GLU A 1 376 ? -14.959 7.529 47.185 1.00 90.38 376 GLU A C 1
ATOM 3152 O O . GLU A 1 376 ? -14.141 7.989 46.396 1.00 90.38 376 GLU A O 1
ATOM 3157 N N . GLU A 1 377 ? -16.227 7.307 46.816 1.00 90.00 377 GLU A N 1
ATOM 3158 C CA . GLU A 1 377 ? -16.732 7.583 45.462 1.00 90.00 377 GLU A CA 1
ATOM 3159 C C . GLU A 1 377 ? -16.581 9.067 45.086 1.00 90.00 377 GLU A C 1
ATOM 3161 O O . GLU A 1 377 ? -16.159 9.386 43.973 1.00 90.00 377 GLU A O 1
ATOM 3166 N N . LYS A 1 378 ? -16.901 9.984 46.012 1.00 89.12 378 LYS A N 1
ATOM 3167 C CA . LYS A 1 378 ? -16.717 11.429 45.804 1.00 89.12 378 LYS A CA 1
ATOM 3168 C C . LYS A 1 378 ? -15.237 11.793 45.664 1.00 89.12 378 LYS A C 1
ATOM 3170 O O . LYS A 1 378 ? -14.900 12.542 44.755 1.00 89.12 378 LYS A O 1
ATOM 3175 N N . GLY A 1 379 ? -14.368 11.248 46.516 1.00 87.50 379 GLY A N 1
ATOM 3176 C CA . GLY A 1 379 ? -12.925 11.486 46.473 1.00 87.50 379 GLY A CA 1
ATOM 3177 C C . GLY A 1 379 ? -12.289 10.982 45.178 1.00 87.50 379 GLY A C 1
ATOM 3178 O O . GLY A 1 379 ? -11.577 11.727 44.513 1.00 87.50 379 GLY A O 1
ATOM 3179 N N . LEU A 1 380 ? -12.615 9.755 44.760 1.00 86.25 380 LEU A N 1
ATOM 3180 C CA . LEU A 1 380 ? -12.154 9.182 43.490 1.00 86.25 380 LEU A CA 1
ATOM 3181 C C . LEU A 1 380 ? -12.617 10.008 42.284 1.00 86.25 380 LEU A C 1
ATOM 3183 O O . LEU A 1 380 ? -11.850 10.208 41.346 1.00 86.25 380 LEU A O 1
ATOM 3187 N N . LYS A 1 381 ? -13.850 10.528 42.314 1.00 86.00 381 LYS A N 1
ATOM 3188 C CA . LYS A 1 381 ? -14.376 11.383 41.245 1.00 86.00 381 LYS A CA 1
ATOM 3189 C C . LYS A 1 381 ? -13.657 12.734 41.167 1.00 86.00 381 LYS A C 1
ATOM 3191 O O . LYS A 1 381 ? -13.341 13.171 40.067 1.00 86.00 381 LYS A O 1
ATOM 3196 N N . ILE A 1 382 ? -13.361 13.355 42.310 1.00 84.88 382 ILE A N 1
ATOM 3197 C CA . ILE A 1 382 ? -12.597 14.610 42.366 1.00 84.88 382 ILE A CA 1
ATOM 3198 C C . ILE A 1 382 ? -11.174 14.394 41.835 1.00 84.88 382 ILE A C 1
ATOM 3200 O O . ILE A 1 382 ? -10.733 15.165 40.995 1.00 84.88 382 ILE A O 1
ATOM 3204 N N . MET A 1 383 ? -10.495 13.306 42.217 1.00 74.06 383 MET A N 1
ATOM 3205 C CA . MET A 1 383 ? -9.156 12.989 41.690 1.00 74.06 383 MET A CA 1
ATOM 3206 C C . MET A 1 383 ? -9.156 12.755 40.165 1.00 74.06 383 MET A C 1
ATOM 3208 O O . MET A 1 383 ? -8.227 13.150 39.457 1.00 74.06 383 MET A O 1
ATOM 3212 N N . LEU A 1 384 ? -10.218 12.148 39.626 1.00 78.81 384 LEU A N 1
ATOM 3213 C CA . LEU A 1 384 ? -10.414 12.003 38.179 1.00 78.81 384 LEU A CA 1
ATOM 3214 C C . LEU A 1 384 ? -10.669 13.345 37.480 1.00 78.81 384 LEU A C 1
ATOM 3216 O O . LEU A 1 384 ? -10.156 13.580 36.391 1.00 78.81 384 LEU A O 1
ATOM 3220 N N . GLU A 1 385 ? -11.437 14.243 38.091 1.00 73.62 385 GLU A N 1
ATOM 3221 C CA . GLU A 1 385 ? -11.664 15.583 37.548 1.00 73.62 385 GLU A CA 1
ATOM 3222 C C . GLU A 1 385 ? -10.377 16.426 37.612 1.00 73.62 385 GLU A C 1
ATOM 3224 O O . GLU A 1 385 ? -10.003 17.038 36.615 1.00 73.62 385 GLU A O 1
ATOM 3229 N N . GLU A 1 386 ? -9.627 16.391 38.713 1.00 68.12 386 GLU A N 1
ATOM 3230 C CA . GLU A 1 386 ? -8.356 17.111 38.871 1.00 68.12 386 GLU A CA 1
ATOM 3231 C C . GLU A 1 386 ? -7.306 16.693 37.837 1.00 68.12 386 GLU A C 1
ATOM 3233 O O . GLU A 1 386 ? -6.694 17.558 37.210 1.00 68.12 386 GLU A O 1
ATOM 3238 N N . THR A 1 387 ? -7.144 15.392 37.579 1.00 63.31 387 THR A N 1
ATOM 3239 C CA . THR A 1 387 ? -6.231 14.904 36.526 1.00 63.31 387 THR A CA 1
ATOM 3240 C C . THR A 1 387 ? -6.625 15.416 35.138 1.00 63.31 387 THR A C 1
ATOM 3242 O O . THR A 1 387 ? -5.768 15.883 34.388 1.00 63.31 387 THR A O 1
ATOM 3245 N N . THR A 1 388 ? -7.921 15.449 34.807 1.00 61.16 388 THR A N 1
ATOM 3246 C CA . THR A 1 388 ? -8.381 16.070 33.549 1.00 61.16 388 THR A CA 1
ATOM 3247 C C . THR A 1 388 ? -8.171 17.587 33.527 1.00 61.16 388 THR A C 1
ATOM 3249 O O . THR A 1 388 ? -7.799 18.149 32.498 1.00 61.16 388 THR A O 1
ATOM 3252 N N . PHE A 1 389 ? -8.351 18.268 34.661 1.00 55.66 389 PHE A N 1
ATOM 3253 C CA . PHE A 1 389 ? -8.129 19.707 34.784 1.00 55.66 389 PHE A CA 1
ATOM 3254 C C . PHE A 1 389 ? -6.656 20.088 34.627 1.00 55.66 389 PHE A C 1
ATOM 3256 O O . PHE A 1 389 ? -6.378 21.143 34.056 1.00 55.66 389 PHE A O 1
ATOM 3263 N N . HIS A 1 390 ? -5.721 19.264 35.106 1.00 58.28 390 HIS A N 1
ATOM 3264 C CA . HIS A 1 390 ? -4.287 19.478 34.908 1.00 58.28 390 HIS A CA 1
ATOM 3265 C C . HIS A 1 390 ? -3.910 19.426 33.419 1.00 58.28 390 HIS A C 1
ATOM 3267 O O . HIS A 1 390 ? -3.337 20.398 32.928 1.00 58.28 390 HIS A O 1
ATOM 3273 N N . HIS A 1 391 ? -4.360 18.413 32.668 1.00 58.03 391 HIS A N 1
ATOM 3274 C CA . HIS A 1 391 ? -4.146 18.352 31.213 1.00 58.03 391 HIS A CA 1
ATOM 3275 C C . HIS A 1 391 ? -4.793 19.523 30.454 1.00 58.03 391 HIS A C 1
ATOM 3277 O O . HIS A 1 391 ? -4.206 20.093 29.535 1.00 58.03 391 HIS A O 1
ATOM 3283 N N . VAL A 1 392 ? -5.992 19.955 30.861 1.00 59.09 392 VAL A N 1
ATOM 3284 C CA . VAL A 1 392 ? -6.658 21.123 30.256 1.00 59.09 392 VAL A CA 1
ATOM 3285 C C . VAL A 1 392 ? -5.927 22.431 30.584 1.00 59.09 392 VAL A C 1
ATOM 3287 O O . VAL A 1 392 ? -5.920 23.348 29.763 1.00 59.09 392 VAL A O 1
ATOM 3290 N N . LYS A 1 393 ? -5.317 22.556 31.768 1.00 58.31 393 LYS A N 1
ATOM 3291 C CA . LYS A 1 393 ? -4.497 23.723 32.132 1.00 58.31 393 LYS A CA 1
ATOM 3292 C C . LYS A 1 393 ? -3.192 23.765 31.341 1.00 58.31 393 LYS A C 1
ATOM 3294 O O . LYS A 1 393 ? -2.856 24.843 30.866 1.00 58.31 393 LYS A O 1
ATOM 3299 N N . GLU A 1 394 ? -2.511 22.633 31.168 1.00 58.00 394 GLU A N 1
ATOM 3300 C CA . GLU A 1 394 ? -1.305 22.525 30.330 1.00 58.00 394 GLU A CA 1
ATOM 3301 C C . GLU A 1 394 ? -1.610 22.917 28.880 1.00 58.00 394 GLU A C 1
ATOM 3303 O O . GLU A 1 394 ? -0.976 23.820 28.340 1.00 58.00 394 GLU A O 1
ATOM 3308 N N . SER A 1 395 ? -2.685 22.372 28.302 1.00 60.69 395 SER A N 1
ATOM 3309 C CA . SER A 1 395 ? -3.123 22.732 26.947 1.00 60.69 395 SER A CA 1
ATOM 3310 C C . SER A 1 395 ? -3.512 24.215 26.816 1.00 60.69 395 SER A C 1
ATOM 3312 O O . SER A 1 395 ? -3.151 24.883 25.847 1.00 60.69 395 SER A O 1
ATOM 3314 N N . LYS A 1 396 ? -4.208 24.791 27.808 1.00 65.81 396 LYS A N 1
ATOM 3315 C CA . LYS A 1 396 ? -4.520 26.234 27.820 1.00 65.81 396 LYS A CA 1
ATOM 3316 C C . LYS A 1 396 ? -3.270 27.099 27.969 1.00 65.81 396 LYS A C 1
ATOM 3318 O O . LYS A 1 396 ? -3.216 28.172 27.378 1.00 65.81 396 LYS A O 1
ATOM 3323 N N . PHE A 1 397 ? -2.292 26.660 28.755 1.00 67.56 397 PHE A N 1
ATOM 3324 C CA . PHE A 1 397 ? -1.024 27.359 28.925 1.00 67.56 397 PHE A CA 1
ATOM 3325 C C . PHE A 1 397 ? -0.232 27.399 27.613 1.00 67.56 397 PHE A C 1
ATOM 3327 O O . PHE A 1 397 ? 0.221 28.473 27.230 1.00 67.56 397 PHE A O 1
ATOM 3334 N N . GLU A 1 398 ? -0.158 26.289 26.876 1.00 69.38 398 GLU A N 1
ATOM 3335 C CA . GLU A 1 398 ? 0.468 26.244 25.545 1.00 69.38 398 GLU A CA 1
ATOM 3336 C C . GLU A 1 398 ? -0.247 27.145 24.531 1.00 69.38 398 GLU A C 1
ATOM 3338 O O . GLU A 1 398 ? 0.396 27.896 23.798 1.00 69.38 398 GLU A O 1
ATOM 3343 N N . MET A 1 399 ? -1.583 27.149 24.532 1.00 72.00 399 MET A N 1
ATOM 3344 C CA . MET A 1 399 ? -2.364 28.051 23.678 1.00 72.00 399 MET A CA 1
ATOM 3345 C C . MET A 1 399 ? -2.143 29.525 24.034 1.00 72.00 399 MET A C 1
ATOM 3347 O O . MET A 1 399 ? -2.044 30.365 23.139 1.00 72.00 399 MET A O 1
ATOM 3351 N N . ASN A 1 400 ? -2.029 29.846 25.324 1.00 80.00 400 ASN A N 1
ATOM 3352 C CA . ASN A 1 400 ? -1.702 31.195 25.778 1.00 80.00 400 ASN A CA 1
ATOM 3353 C C . ASN A 1 400 ? -0.268 31.581 25.388 1.00 80.00 400 ASN A C 1
ATOM 3355 O O . ASN A 1 400 ? -0.048 32.715 24.975 1.00 80.00 400 ASN A O 1
ATOM 3359 N N . LEU A 1 401 ? 0.689 30.650 25.458 1.00 81.50 401 LEU A N 1
ATOM 3360 C CA . LEU A 1 401 ? 2.071 30.877 25.038 1.00 81.50 401 LEU A CA 1
ATOM 3361 C C . LEU A 1 401 ? 2.149 31.168 23.535 1.00 81.50 401 LEU A C 1
ATOM 3363 O O . LEU A 1 401 ? 2.764 32.153 23.149 1.00 81.50 401 LEU A O 1
ATOM 3367 N N . LEU A 1 402 ? 1.447 30.391 22.706 1.00 74.69 402 LEU A N 1
ATOM 3368 C CA . LEU A 1 402 ? 1.325 30.631 21.262 1.00 74.69 402 LEU A CA 1
ATOM 3369 C C . LEU A 1 402 ? 0.662 31.980 20.953 1.00 74.69 402 LEU A C 1
ATOM 3371 O O . LEU A 1 402 ? 1.048 32.670 20.010 1.00 74.69 402 LEU A O 1
ATOM 3375 N N . GLN A 1 403 ? -0.341 32.380 21.737 1.00 77.62 403 GLN A N 1
ATOM 3376 C CA . GLN A 1 403 ? -0.959 33.701 21.606 1.00 77.62 403 GLN A CA 1
ATOM 3377 C C . GLN A 1 403 ? 0.002 34.826 21.999 1.00 77.62 403 GLN A C 1
ATOM 3379 O O . GLN A 1 403 ? 0.030 35.856 21.331 1.00 77.62 403 GLN A O 1
ATOM 3384 N N . TRP A 1 404 ? 0.793 34.639 23.056 1.00 80.62 404 TRP A N 1
ATOM 3385 C CA . TRP A 1 404 ? 1.786 35.615 23.503 1.00 80.62 404 TRP A CA 1
ATOM 3386 C C . TRP A 1 404 ? 2.946 35.717 22.521 1.00 80.62 404 TRP A C 1
ATOM 3388 O O . TRP A 1 404 ? 3.373 36.822 22.212 1.00 80.62 404 TRP A O 1
ATOM 3398 N N . GLU A 1 405 ? 3.407 34.596 21.973 1.00 74.44 405 GLU A N 1
ATOM 3399 C CA . GLU A 1 405 ? 4.426 34.552 20.928 1.00 74.44 405 GLU A CA 1
ATOM 3400 C C . GLU A 1 405 ? 3.955 35.315 19.684 1.00 74.44 405 GLU A C 1
ATOM 3402 O O . GLU A 1 405 ? 4.654 36.201 19.200 1.00 74.44 405 GLU A O 1
ATOM 3407 N N . LYS A 1 406 ? 2.718 35.079 19.233 1.00 76.31 406 LYS A N 1
ATOM 3408 C CA . LYS A 1 406 ? 2.118 35.846 18.131 1.00 76.31 406 LYS A CA 1
ATOM 3409 C C . LYS A 1 406 ? 1.931 37.327 18.453 1.00 76.31 406 LYS A C 1
ATOM 3411 O O . LYS A 1 406 ? 2.092 38.162 17.571 1.00 76.31 406 LYS A O 1
ATOM 3416 N N . ALA A 1 407 ? 1.582 37.674 19.690 1.00 77.31 407 ALA A N 1
ATOM 3417 C CA . ALA A 1 407 ? 1.396 39.067 20.094 1.00 77.31 407 ALA A CA 1
ATOM 3418 C C . ALA A 1 407 ? 2.728 39.826 20.222 1.00 77.31 407 ALA A C 1
ATOM 3420 O O . ALA A 1 407 ? 2.788 41.009 19.896 1.00 77.31 407 ALA A O 1
ATOM 3421 N N . LEU A 1 408 ? 3.784 39.154 20.689 1.00 75.31 408 LEU A N 1
ATOM 3422 C CA . LEU A 1 408 ? 5.111 39.737 20.894 1.00 75.31 408 LEU A CA 1
ATOM 3423 C C . LEU A 1 408 ? 5.936 39.788 19.604 1.00 75.31 408 LEU A C 1
ATOM 3425 O O . LEU A 1 408 ? 6.657 40.761 19.391 1.00 75.31 408 LEU A O 1
ATOM 3429 N N . PHE A 1 409 ? 5.833 38.766 18.750 1.00 78.56 409 PHE A N 1
ATOM 3430 C CA . PHE A 1 409 ? 6.681 38.605 17.562 1.00 78.56 409 PHE A CA 1
ATOM 3431 C C . PHE A 1 409 ? 5.922 38.712 16.226 1.00 78.56 409 PHE A C 1
ATOM 3433 O O . PHE A 1 409 ? 6.557 38.742 15.173 1.00 78.56 409 PHE A O 1
ATOM 3440 N N . GLY A 1 410 ? 4.589 38.835 16.251 1.00 69.69 410 GLY A N 1
ATOM 3441 C CA . GLY A 1 410 ? 3.737 38.887 15.058 1.00 69.69 410 GLY A CA 1
ATOM 3442 C C . GLY A 1 410 ? 3.481 37.510 14.433 1.00 69.69 410 GLY A C 1
ATOM 3443 O O . GLY A 1 410 ? 4.027 36.494 14.867 1.00 69.69 410 GLY A O 1
ATOM 3444 N N . ASP A 1 411 ? 2.643 37.450 13.391 1.00 56.16 411 ASP A N 1
ATOM 3445 C CA . ASP A 1 411 ? 2.551 36.244 12.564 1.00 56.16 411 ASP A CA 1
ATOM 3446 C C . ASP A 1 411 ? 3.908 36.034 11.883 1.00 56.16 411 ASP A C 1
ATOM 3448 O O . ASP A 1 411 ? 4.349 36.869 11.093 1.00 56.16 411 ASP A O 1
ATOM 3452 N N . VAL A 1 412 ? 4.573 34.911 12.167 1.00 54.75 412 VAL A N 1
ATOM 3453 C CA . VAL A 1 412 ? 5.810 34.504 11.486 1.00 54.75 412 VAL A CA 1
ATOM 3454 C C . VAL A 1 412 ? 5.467 34.081 10.052 1.00 54.75 412 VAL A C 1
ATOM 3456 O O . VAL A 1 412 ? 5.531 32.915 9.665 1.00 54.75 412 VAL A O 1
ATOM 3459 N N . THR A 1 413 ? 5.051 35.035 9.225 1.00 46.47 413 THR A N 1
ATOM 3460 C CA . THR A 1 413 ? 4.947 34.856 7.786 1.00 46.47 413 THR A CA 1
ATOM 3461 C C . THR A 1 413 ? 6.337 35.023 7.200 1.00 46.47 413 THR A C 1
ATOM 3463 O O . THR A 1 413 ? 6.786 36.142 7.006 1.00 46.47 413 THR A O 1
ATOM 3466 N N . ASN A 1 414 ? 7.009 33.902 6.933 1.00 53.22 414 ASN A N 1
ATOM 3467 C CA . ASN A 1 414 ? 7.853 33.649 5.755 1.00 53.22 414 ASN A CA 1
ATOM 3468 C C . ASN A 1 414 ? 8.737 34.784 5.186 1.00 53.22 414 ASN A C 1
ATOM 3470 O O . ASN A 1 414 ? 9.050 34.778 3.992 1.00 53.22 414 ASN A O 1
ATOM 3474 N N . ASP A 1 415 ? 9.239 35.702 6.003 1.00 45.25 415 ASP A N 1
ATOM 3475 C CA . ASP A 1 415 ? 10.308 36.587 5.576 1.00 45.25 415 ASP A CA 1
ATOM 3476 C C . ASP A 1 415 ? 11.608 35.788 5.585 1.00 45.25 415 ASP A C 1
ATOM 3478 O O . ASP A 1 415 ? 12.219 35.523 6.622 1.00 45.25 415 ASP A O 1
ATOM 3482 N N . LYS A 1 416 ? 12.065 35.417 4.381 1.00 51.34 416 LYS A N 1
ATOM 3483 C CA . LYS A 1 416 ? 13.377 34.790 4.116 1.00 51.34 416 LYS A CA 1
ATOM 3484 C C . LYS A 1 416 ? 14.551 35.519 4.793 1.00 51.34 416 LYS A C 1
ATOM 3486 O O . LYS A 1 416 ? 15.628 34.942 4.919 1.00 51.34 416 LYS A O 1
ATOM 3491 N N . ASN A 1 417 ? 14.345 36.758 5.234 1.00 47.81 417 ASN A N 1
ATOM 3492 C C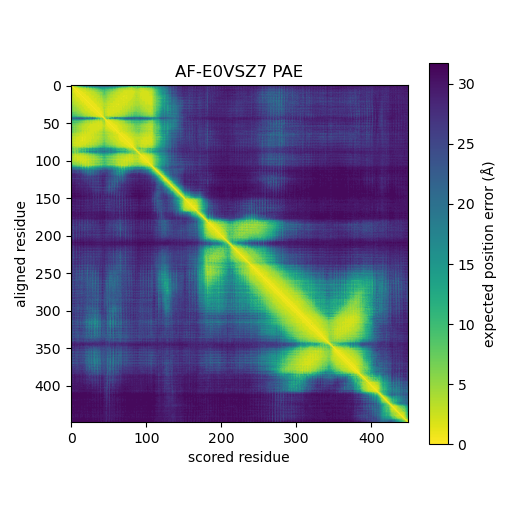A . ASN A 1 417 ? 15.315 37.571 5.954 1.00 47.81 417 ASN A CA 1
ATOM 3493 C C . ASN A 1 417 ? 15.556 37.098 7.401 1.00 47.81 417 ASN A C 1
ATOM 3495 O O . ASN A 1 417 ? 16.689 37.175 7.867 1.00 47.81 417 ASN A O 1
ATOM 3499 N N . PHE A 1 418 ? 14.561 36.534 8.097 1.00 48.50 418 PHE A N 1
ATOM 3500 C CA . PHE A 1 418 ? 14.737 36.098 9.495 1.00 48.50 418 PHE A CA 1
ATOM 3501 C C . PHE A 1 418 ? 15.535 34.790 9.628 1.00 48.50 418 PHE A C 1
ATOM 3503 O O . PHE A 1 418 ? 16.305 34.622 10.574 1.00 48.50 418 PHE A O 1
ATOM 3510 N N . GLN A 1 419 ? 15.437 33.893 8.638 1.00 51.78 419 GLN A N 1
ATOM 3511 C CA . GLN A 1 419 ? 16.274 32.682 8.565 1.00 51.78 419 GLN A CA 1
ATOM 3512 C C . GLN A 1 419 ? 17.749 32.977 8.249 1.00 51.78 419 GLN A C 1
ATOM 3514 O O . GLN A 1 419 ? 18.605 32.117 8.464 1.00 51.78 419 GLN A O 1
ATOM 3519 N N . LEU A 1 420 ? 18.057 34.162 7.709 1.00 50.09 420 LEU A N 1
ATOM 3520 C CA . LEU A 1 420 ? 19.435 34.609 7.496 1.00 50.09 420 LEU A CA 1
ATOM 3521 C C . LEU A 1 420 ? 20.040 35.198 8.775 1.00 50.09 420 LEU A C 1
ATOM 3523 O O . LEU A 1 420 ? 21.221 34.973 9.017 1.00 50.09 420 LEU A O 1
ATOM 3527 N N . LEU A 1 421 ? 19.241 35.876 9.609 1.00 48.19 421 LEU A N 1
ATOM 3528 C CA . LEU A 1 421 ? 19.703 36.407 10.897 1.00 48.19 421 LEU A CA 1
ATOM 3529 C C . LEU A 1 421 ? 20.031 35.290 11.898 1.00 48.19 421 LEU A C 1
ATOM 3531 O O . LEU A 1 421 ? 21.115 35.284 12.460 1.00 48.19 421 LEU A O 1
ATOM 3535 N N . THR A 1 422 ? 19.164 34.286 12.035 1.00 48.03 422 THR A N 1
ATOM 3536 C CA . THR A 1 422 ? 19.374 33.156 12.971 1.00 48.03 422 THR A CA 1
ATOM 3537 C C . THR A 1 422 ? 20.496 32.194 12.559 1.00 48.03 422 THR A C 1
ATOM 3539 O O . THR A 1 422 ? 20.938 31.374 13.357 1.00 48.03 422 THR A O 1
ATOM 3542 N N . LYS A 1 423 ? 20.994 32.277 11.317 1.00 48.00 423 LYS A N 1
ATOM 3543 C CA . LYS A 1 423 ? 22.206 31.559 10.872 1.00 48.00 423 LYS A CA 1
ATOM 3544 C C . LYS A 1 423 ? 23.493 32.369 11.046 1.00 48.00 423 LYS A C 1
ATOM 3546 O O . LYS A 1 423 ? 24.568 31.802 10.874 1.00 48.00 423 LYS A O 1
ATOM 3551 N N . ALA A 1 424 ? 23.394 33.665 11.343 1.00 45.47 424 ALA A N 1
ATOM 3552 C CA . ALA A 1 424 ? 24.540 34.558 11.495 1.00 45.47 424 ALA A CA 1
ATOM 3553 C C . ALA A 1 424 ? 25.095 34.600 12.929 1.00 45.47 424 ALA A C 1
ATOM 3555 O O . ALA A 1 424 ? 26.176 35.145 13.131 1.00 45.47 424 ALA A O 1
ATOM 3556 N N . ASP A 1 425 ? 24.413 33.981 13.898 1.00 45.59 425 ASP A N 1
ATOM 3557 C CA . ASP A 1 425 ? 24.798 34.018 15.317 1.00 45.59 425 ASP A CA 1
ATOM 3558 C C . ASP A 1 425 ? 26.135 33.314 15.631 1.00 45.59 425 ASP A C 1
ATOM 3560 O O . ASP A 1 425 ? 26.642 33.438 16.743 1.00 45.59 425 ASP A O 1
ATOM 3564 N N . ASN A 1 426 ? 26.751 32.628 14.657 1.00 52.22 426 ASN A N 1
ATOM 3565 C CA . ASN A 1 426 ? 27.965 31.836 14.876 1.00 52.22 426 ASN A CA 1
ATOM 3566 C C . ASN A 1 426 ? 29.251 32.374 14.217 1.00 52.22 426 ASN A C 1
ATOM 3568 O O . ASN A 1 426 ? 30.300 31.809 14.498 1.00 52.22 426 ASN A O 1
ATOM 3572 N N . ASP A 1 427 ? 29.223 33.435 13.392 1.00 57.09 427 ASP A N 1
ATOM 3573 C CA . ASP A 1 427 ? 30.444 33.965 12.750 1.00 57.09 427 ASP A CA 1
ATOM 3574 C C . ASP A 1 427 ? 30.385 35.481 12.477 1.00 57.09 427 ASP A C 1
ATOM 3576 O O . ASP A 1 427 ? 29.532 35.982 11.741 1.00 57.09 427 ASP A O 1
ATOM 3580 N N . ILE A 1 428 ? 31.367 36.225 13.000 1.00 60.81 428 ILE A N 1
ATOM 3581 C CA . ILE A 1 428 ? 31.498 37.690 12.842 1.00 60.81 428 ILE A CA 1
ATOM 3582 C C . ILE A 1 428 ? 31.653 38.095 11.360 1.00 60.81 428 ILE A C 1
ATOM 3584 O O . ILE A 1 428 ? 31.178 39.154 10.944 1.00 60.81 428 ILE A O 1
ATOM 3588 N N . GLU A 1 429 ? 32.248 37.238 10.523 1.00 56.56 429 GLU A N 1
ATOM 3589 C CA . GLU A 1 429 ? 32.374 37.476 9.077 1.00 56.56 429 GLU A CA 1
ATOM 3590 C C . GLU A 1 429 ? 31.021 37.442 8.337 1.00 56.56 429 GLU A C 1
ATOM 3592 O O . GLU A 1 429 ? 30.844 38.131 7.325 1.00 56.56 429 GLU A O 1
ATOM 3597 N N . ALA A 1 430 ? 30.032 36.695 8.843 1.00 56.31 430 ALA A N 1
ATOM 3598 C CA . ALA A 1 430 ? 28.697 36.630 8.249 1.00 56.31 430 ALA A CA 1
ATOM 3599 C C . ALA A 1 430 ? 27.920 37.944 8.455 1.00 56.31 430 ALA A C 1
ATOM 3601 O O . ALA A 1 430 ? 27.256 38.418 7.529 1.00 56.31 430 ALA A O 1
ATOM 3602 N N . LEU A 1 431 ? 28.080 38.585 9.618 1.00 56.22 431 LEU A N 1
ATOM 3603 C CA . LEU A 1 431 ? 27.518 39.908 9.928 1.00 56.22 431 LEU A CA 1
ATOM 3604 C C . LEU A 1 431 ? 28.058 41.004 8.999 1.00 56.22 431 LEU A C 1
ATOM 3606 O O . LEU A 1 431 ? 27.293 41.828 8.492 1.00 56.22 431 LEU A O 1
ATOM 3610 N N . ILE A 1 432 ? 29.362 40.976 8.708 1.00 58.88 432 ILE A N 1
ATOM 3611 C CA . ILE A 1 432 ? 30.006 41.933 7.797 1.00 58.88 432 ILE A CA 1
ATOM 3612 C C . ILE A 1 432 ? 29.435 41.788 6.375 1.00 58.88 432 ILE A C 1
ATOM 3614 O O . ILE A 1 432 ? 29.104 42.784 5.727 1.00 58.88 432 ILE A O 1
ATOM 3618 N N . ASN A 1 433 ? 29.226 40.555 5.905 1.00 58.19 433 ASN A N 1
ATOM 3619 C CA . ASN A 1 433 ? 28.663 40.290 4.578 1.00 58.19 433 ASN A CA 1
ATOM 3620 C C . ASN A 1 433 ? 27.191 40.720 4.436 1.00 58.19 433 ASN A C 1
ATOM 3622 O O . ASN A 1 433 ? 26.796 41.212 3.374 1.00 58.19 433 ASN A O 1
ATOM 3626 N N . VAL A 1 434 ? 26.386 40.598 5.497 1.00 57.97 434 VAL A N 1
ATOM 3627 C CA . VAL A 1 434 ? 25.000 41.105 5.523 1.00 57.97 434 VAL A CA 1
ATOM 3628 C C . VAL A 1 434 ? 24.978 42.640 5.516 1.00 57.97 434 VAL A C 1
ATOM 3630 O O . VAL A 1 434 ? 24.188 43.234 4.775 1.00 57.97 434 VAL A O 1
ATOM 3633 N N . GLY A 1 435 ? 25.902 43.288 6.237 1.00 53.38 435 GLY A N 1
ATOM 3634 C CA . GLY A 1 435 ? 26.093 44.743 6.203 1.00 53.38 435 GLY A CA 1
ATOM 3635 C C . GLY A 1 435 ? 26.418 45.270 4.800 1.00 53.38 435 GLY A C 1
ATOM 3636 O O . GLY A 1 435 ? 25.780 46.212 4.321 1.00 53.38 435 GLY A O 1
ATOM 3637 N N . PHE A 1 436 ? 27.324 44.601 4.078 1.00 53.84 436 PHE A N 1
ATOM 3638 C CA . PHE A 1 436 ? 27.637 44.943 2.685 1.00 53.84 436 PHE A CA 1
ATOM 3639 C C . PHE A 1 436 ? 26.456 44.720 1.732 1.00 53.84 436 PHE A C 1
ATOM 3641 O O . PHE A 1 436 ? 26.283 45.485 0.781 1.00 53.84 436 PHE A O 1
ATOM 3648 N N . TYR A 1 437 ? 25.619 43.706 1.970 1.00 53.19 437 TYR A N 1
ATOM 3649 C CA . TYR A 1 437 ? 24.437 43.447 1.144 1.00 53.19 437 TYR A CA 1
ATOM 3650 C C . TYR A 1 437 ? 23.372 44.541 1.313 1.00 53.19 437 TYR A C 1
ATOM 3652 O O . TYR A 1 437 ? 22.810 45.010 0.319 1.00 53.19 437 TYR A O 1
ATOM 3660 N N . HIS A 1 438 ? 23.158 45.016 2.544 1.00 52.91 438 HIS A N 1
ATOM 3661 C CA . HIS A 1 438 ? 22.264 46.140 2.828 1.00 52.91 438 HIS A CA 1
ATOM 3662 C C . HIS A 1 438 ? 22.780 47.458 2.241 1.00 52.91 438 HIS A C 1
ATOM 3664 O O . HIS A 1 438 ? 22.025 48.156 1.566 1.00 52.91 438 HIS A O 1
ATOM 3670 N N . GLN A 1 439 ? 24.072 47.764 2.388 1.00 50.75 439 GLN A N 1
ATOM 3671 C CA . GLN A 1 439 ? 24.669 48.984 1.830 1.00 50.75 439 GLN A CA 1
ATOM 3672 C C . GLN A 1 439 ? 24.576 49.021 0.291 1.00 50.75 439 GLN A C 1
ATOM 3674 O O . GLN A 1 439 ? 24.319 50.065 -0.311 1.00 50.75 439 GLN A O 1
ATOM 3679 N N . LYS A 1 440 ? 24.691 47.857 -0.360 1.00 52.41 440 LYS A N 1
ATOM 3680 C CA . LYS A 1 440 ? 24.574 47.703 -1.820 1.00 52.41 440 LYS A CA 1
ATOM 3681 C C . LYS A 1 440 ? 23.129 47.788 -2.330 1.00 52.41 440 LYS A C 1
ATOM 3683 O O . LYS A 1 440 ? 22.921 48.173 -3.479 1.00 52.41 440 LYS A O 1
ATOM 3688 N N . GLN A 1 441 ? 22.143 47.439 -1.501 1.00 51.62 441 GLN A N 1
ATOM 3689 C CA . GLN A 1 441 ? 20.718 47.632 -1.799 1.00 51.62 441 GLN A CA 1
ATOM 3690 C C . GLN A 1 441 ? 20.306 49.098 -1.627 1.00 51.62 441 GLN A C 1
ATOM 3692 O O . GLN A 1 441 ? 19.636 49.636 -2.503 1.00 51.62 441 GLN A O 1
ATOM 3697 N N . VAL A 1 442 ? 20.786 49.7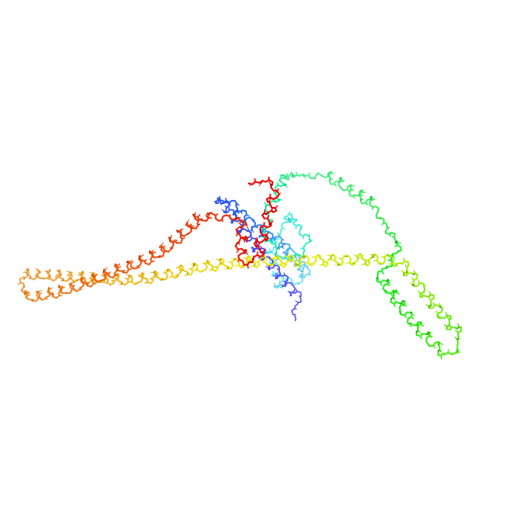70 -0.574 1.00 53.53 442 VAL A N 1
ATOM 3698 C CA . VAL A 1 442 ? 20.536 51.203 -0.328 1.00 53.53 442 VAL A CA 1
ATOM 3699 C C . VAL A 1 442 ? 21.128 52.074 -1.444 1.00 53.53 442 VAL A C 1
ATOM 3701 O O . VAL A 1 442 ? 20.455 52.971 -1.945 1.00 53.53 442 VAL A O 1
ATOM 3704 N N . MET A 1 443 ? 22.330 51.753 -1.944 1.00 52.16 443 MET A N 1
ATOM 3705 C CA . MET A 1 443 ? 22.900 52.457 -3.105 1.00 52.16 443 MET A CA 1
ATOM 3706 C C . MET A 1 443 ? 22.143 52.214 -4.424 1.00 52.16 443 MET A C 1
ATOM 3708 O O . MET A 1 443 ? 22.233 53.032 -5.336 1.00 52.16 443 MET A O 1
ATOM 3712 N N . LYS A 1 444 ? 21.398 51.107 -4.559 1.00 50.66 444 LYS A N 1
ATOM 3713 C CA . LYS A 1 444 ? 20.618 50.794 -5.772 1.00 50.66 444 LYS A CA 1
ATOM 3714 C C . LYS A 1 444 ? 19.229 51.423 -5.788 1.00 50.66 444 LYS A C 1
ATOM 3716 O O . LYS A 1 444 ? 18.679 51.604 -6.871 1.00 50.66 444 LYS A O 1
ATOM 3721 N N . THR A 1 445 ? 18.647 51.720 -4.630 1.00 49.78 445 THR A N 1
ATOM 3722 C CA . THR A 1 445 ? 17.259 52.197 -4.532 1.00 49.78 445 THR A CA 1
ATOM 3723 C C . THR A 1 445 ? 17.128 53.709 -4.395 1.00 49.78 445 THR A C 1
ATOM 3725 O O . THR A 1 445 ? 16.002 54.200 -4.420 1.00 49.78 445 THR A O 1
ATOM 3728 N N . GLY A 1 446 ? 18.234 54.462 -4.315 1.00 44.84 446 GLY A N 1
ATOM 3729 C CA . GLY A 1 446 ? 18.232 55.927 -4.436 1.00 44.84 446 GLY A CA 1
ATOM 3730 C C . GLY A 1 446 ? 17.301 56.652 -3.458 1.00 44.84 446 GLY A C 1
ATOM 3731 O O . GLY A 1 446 ? 16.883 57.774 -3.728 1.00 44.84 446 GLY A O 1
ATOM 3732 N N . LYS A 1 447 ? 16.942 56.013 -2.343 1.00 45.50 447 LYS A N 1
ATOM 3733 C CA . LYS A 1 447 ? 16.161 56.617 -1.268 1.00 45.50 447 LYS A CA 1
ATOM 3734 C C . LYS A 1 447 ? 17.073 56.774 -0.066 1.00 45.50 447 LYS A C 1
ATOM 3736 O O . LYS A 1 447 ? 17.280 55.828 0.689 1.00 45.50 447 LYS A O 1
ATOM 3741 N N . ASN A 1 448 ? 17.624 57.976 0.064 1.00 38.41 448 ASN A N 1
ATOM 3742 C CA . ASN A 1 448 ? 18.146 58.449 1.336 1.00 38.41 448 ASN A CA 1
ATOM 3743 C C . ASN A 1 448 ? 16.956 58.603 2.294 1.00 38.41 448 ASN A C 1
ATOM 3745 O O . ASN A 1 448 ? 15.955 59.220 1.921 1.00 38.41 448 ASN A O 1
ATOM 3749 N N . PHE A 1 449 ? 17.067 58.008 3.479 1.00 39.25 449 PHE A N 1
ATOM 3750 C CA . PHE A 1 449 ? 16.389 58.517 4.667 1.00 39.25 449 PHE A CA 1
ATOM 3751 C C . PHE A 1 449 ? 17.251 59.615 5.279 1.00 39.25 449 PHE A C 1
ATOM 3753 O O . PHE A 1 449 ? 18.496 59.459 5.223 1.00 39.25 449 PHE A O 1
#